Protein AF-A0A9P3GSR8-F1 (afdb_monomer)

Radius of gyration: 29.1 Å; Cα contacts (8 Å, |Δi|>4): 1037; chains: 1; bounding box: 71×60×79 Å

Sequence (579 aa):
MQWIHVGPGAITDDLADIPCSDMQAIDLLDQLNSVHDTGYSLDVPGLQKCLEYTLRQSRDFGVAYGTLRPWWSSDFTEVVDHLEQQRIRLEYTRSNAIRGQCIIDSDIPARRIWDLYSNRVLPFHVLPRVPDSWAEAMPPIIWCVSHSWVDERDRHDVWTRINSEEWPVPLPRTTSLSHIRVELLNMGAQYVWLDVLCLRQRGGRLAEADAERAAEWRLDVPTIGKIYQRWQATCIIYFNGLGLPLDTTPAVLSSPQHWCNRAWTLQEGCRGWLPAGIDPSRPIGHDFFRGLDERRGQLTGFLCNLESAVFMRDRFCSTELDKIAGLAYIFQTRTLPVYSERTPVEHAWLLLLKNLQEDLRTQIFFQYAPATPFEIWVPWERFIEGRPELPFWDSIWILDDRPKDDREPLQLLNTDDLYTNNPQPRYCHEGWAIGHCRVATTIRQTTGDAKKNIRLNVRRRSESSSLVFAGMTGLLLPEVEYFLIAFELGHRKGYPPWLIAIEVVAEEEASTSEAGTQGLKTVEGVRWAVLYMDKDQKVALDSGSPDTRVVYLPGEEALARTQYRKQYLSALAETSLIR

Organism: NCBI:txid48140

Secondary structure (DSSP, 8-state):
--S----TT---HHHHT-BSTT--HHHHHHHHHHHHT----TTSTTHHHHHHHHHHH-SBHHHHHHHHGGGTTS-HHHHHHHHHHHHHHHHHHHHHSEETTEES-S-PPPSEEEETTTTEEEEGGGSPPPTTS-TT---TTEEEEEEPPPPGGGEEEE--GGGTTSS-EEEETT--HHHHHHHHHHTT-SEEE-HHHHS--S--SSHHHHHHHHHHHHHHHHHTHHHHS-TT-EEEEETTSTT------HHHHT-TTSGGGBTGGGGG--SEEEESS--TTSPPPHHHHHHHHHHHHHHHHSTTSTHHHHHHHTSB-SSHHHHHHHHHHHTT-SSEEPP-TTS-HHHHHHHHHHHS-HHHHHHHHHHS--SSTT-SS--HHHHHHPPPSSPPP----TT----TT---S-EESSGGGGGSS-SS--EEEEEEEEEEEEEEEE----SSS----EEEEEE-SS-EEEEEESEEEE---TT--EEEEEE--SSSTT---EEEEEEEEEEEPPPBPTTSPBPPEEEEEEEEEEEE--TT--------S--EEEEEPPHHHHHHH-S-HHHHHHHHHHHHTT-

Mean predicted aligned error: 9.23 Å

Nearest PDB structures (foldseek):
  6v8s-assembly10_J  TM=2.319E-01  e=6.463E-02  Arachis hypogaea
  1txc-assembly1_B  TM=2.253E-01  e=4.858E-02  Pachyrhizus erosus
  6v8h-assembly1_A  TM=2.348E-01  e=9.640E-02  Arachis hypogaea
  1ifv-assembly1_B  TM=2.254E-01  e=1.358E-01  Lupinus luteus
  4c9i-assembly6_F  TM=2.125E-01  e=3.387E-01  Fragaria x ananassa

Solvent-accessible surface area (backbone atoms only — not comparable to full-atom values): 32170 Å² total; per-residue (Å²): 96,42,86,71,68,90,64,89,64,53,56,53,68,74,60,21,63,38,64,32,88,84,55,49,57,66,58,52,47,53,52,51,22,65,56,70,76,52,86,82,58,73,83,44,68,35,40,52,63,39,41,52,54,38,52,77,76,19,67,23,39,11,49,36,47,53,47,42,60,79,47,71,89,54,70,36,68,52,48,56,61,49,40,52,52,41,41,53,49,53,52,51,50,61,74,64,30,58,45,78,53,20,25,72,53,38,90,48,76,69,69,30,30,34,31,57,29,30,54,24,48,40,61,46,44,51,57,75,76,63,82,97,50,64,97,78,62,74,57,67,72,43,29,35,51,46,59,19,57,62,58,75,87,50,38,45,73,42,76,39,74,39,50,70,54,60,34,30,31,75,37,42,71,90,47,50,72,66,35,40,46,22,30,43,47,67,73,67,49,49,32,32,37,38,63,62,63,42,41,76,40,78,78,30,92,46,84,62,43,58,54,51,31,48,59,46,37,26,56,49,60,56,22,51,43,59,68,30,72,33,81,72,24,45,29,38,35,14,47,60,11,57,68,32,58,63,72,82,49,70,71,52,68,68,31,62,45,17,30,95,30,26,22,63,51,64,42,54,67,36,87,32,64,46,79,37,39,68,49,87,92,60,78,76,61,69,64,58,58,50,54,49,49,51,58,45,47,54,54,68,74,34,59,64,46,74,68,48,48,59,66,45,50,80,26,41,59,97,43,74,56,42,45,53,50,29,45,46,54,42,50,64,28,58,31,36,45,50,44,56,96,84,57,52,60,59,57,52,44,36,39,39,56,64,33,42,51,39,62,62,39,32,50,49,56,53,28,38,47,39,80,52,88,34,45,74,56,47,49,53,71,56,58,52,73,48,73,66,79,45,83,78,76,84,79,78,65,96,80,63,90,65,72,90,77,79,69,54,51,45,36,60,69,51,72,69,47,59,37,42,88,58,66,75,64,48,34,26,35,40,21,36,76,65,34,43,28,31,52,71,51,82,70,82,79,83,80,84,92,74,77,57,54,42,35,35,40,35,43,43,102,87,49,77,48,75,47,68,21,50,34,71,32,62,65,88,54,66,90,45,68,23,42,32,34,38,42,79,80,87,65,78,94,75,73,53,48,41,33,38,40,24,34,65,74,47,76,44,80,48,57,71,45,99,83,73,52,74,46,58,26,36,34,36,24,38,47,50,25,36,35,30,44,48,94,84,64,89,64,91,66,89,86,75,76,67,50,30,33,39,34,47,39,48,41,69,63,15,56,72,62,47,92,53,50,69,59,56,53,50,56,51,52,57,54,62,74,74,110

Structure (mmCIF, N/CA/C/O backbone):
data_AF-A0A9P3GSR8-F1
#
_entry.id   AF-A0A9P3GSR8-F1
#
loop_
_atom_site.group_PDB
_atom_site.id
_atom_site.type_symbol
_atom_site.label_atom_id
_atom_site.label_alt_id
_atom_site.label_comp_id
_atom_site.label_asym_id
_atom_site.label_entity_id
_atom_site.label_seq_id
_atom_site.pdbx_PDB_ins_code
_atom_site.Cartn_x
_atom_site.Cartn_y
_atom_site.Cartn_z
_atom_site.occupancy
_atom_site.B_iso_or_equiv
_atom_site.auth_seq_id
_atom_site.auth_comp_id
_atom_site.auth_asym_id
_atom_site.auth_atom_id
_atom_site.pdbx_PDB_model_num
ATOM 1 N N . MET A 1 1 ? -2.048 -11.370 -28.270 1.00 63.31 1 MET A N 1
ATOM 2 C CA . MET A 1 1 ? -1.209 -10.155 -28.150 1.00 63.31 1 MET A CA 1
ATOM 3 C C . MET A 1 1 ? 0.176 -10.417 -27.539 1.00 63.31 1 MET A C 1
ATOM 5 O O . MET A 1 1 ? 0.923 -9.467 -27.395 1.00 63.31 1 MET A O 1
ATOM 9 N N . GLN A 1 2 ? 0.565 -11.665 -27.234 1.00 76.62 2 GLN A N 1
ATOM 10 C CA . GLN A 1 2 ? 1.797 -11.991 -26.483 1.00 76.62 2 GLN A CA 1
ATOM 11 C C . GLN A 1 2 ? 3.007 -12.418 -27.341 1.00 76.62 2 GLN A C 1
ATOM 13 O O . GLN A 1 2 ? 4.073 -12.685 -26.801 1.00 76.62 2 GLN A O 1
ATOM 18 N N . TRP A 1 3 ? 2.852 -12.534 -28.664 1.00 74.06 3 TRP A N 1
ATOM 19 C CA . TRP A 1 3 ? 3.826 -13.253 -29.501 1.00 74.06 3 TRP A CA 1
ATOM 20 C C . TRP A 1 3 ? 4.810 -12.355 -30.246 1.00 74.06 3 TRP A C 1
ATOM 22 O O . TRP A 1 3 ? 5.974 -12.710 -30.384 1.00 74.06 3 TRP A O 1
ATOM 32 N N . ILE A 1 4 ? 4.349 -11.209 -30.753 1.00 80.44 4 ILE A N 1
ATOM 33 C CA . ILE A 1 4 ? 5.173 -10.274 -31.525 1.00 80.44 4 ILE A CA 1
ATOM 34 C C . ILE A 1 4 ? 4.757 -8.849 -31.162 1.00 80.44 4 ILE A C 1
ATOM 36 O O . ILE A 1 4 ? 3.562 -8.556 -31.093 1.00 80.44 4 ILE A O 1
ATOM 40 N N . HIS A 1 5 ? 5.741 -7.978 -30.954 1.00 84.44 5 HIS A N 1
ATOM 41 C CA . HIS A 1 5 ? 5.567 -6.531 -30.909 1.00 84.44 5 HIS A CA 1
ATOM 42 C C . HIS A 1 5 ? 6.416 -5.907 -32.018 1.00 84.44 5 HIS A C 1
ATOM 44 O O . HIS A 1 5 ? 7.579 -6.272 -32.183 1.00 84.44 5 HIS A O 1
ATOM 50 N N . VAL A 1 6 ? 5.832 -4.980 -32.775 1.00 76.81 6 VAL A N 1
ATOM 51 C CA . VAL A 1 6 ? 6.543 -4.178 -33.776 1.00 76.81 6 VAL A CA 1
ATOM 52 C C . VAL A 1 6 ? 6.230 -2.720 -33.472 1.00 76.81 6 VAL A C 1
ATOM 54 O O . VAL A 1 6 ? 5.155 -2.229 -33.808 1.00 76.81 6 VAL A O 1
ATOM 57 N N . GLY A 1 7 ? 7.149 -2.050 -32.786 1.00 74.88 7 GLY A N 1
ATOM 58 C CA . GLY A 1 7 ? 7.012 -0.653 -32.394 1.00 74.88 7 GLY A CA 1
ATOM 59 C C . GLY A 1 7 ? 8.381 0.018 -32.279 1.00 74.88 7 GLY A C 1
ATOM 60 O O . GLY A 1 7 ? 9.364 -0.658 -31.966 1.00 74.88 7 GLY A O 1
ATOM 61 N N . PRO A 1 8 ? 8.479 1.327 -32.567 1.00 78.06 8 PRO A N 1
ATOM 62 C CA . PRO A 1 8 ? 9.741 2.050 -32.480 1.00 78.06 8 PRO A CA 1
ATOM 63 C C . PRO A 1 8 ? 10.205 2.184 -31.021 1.00 78.06 8 PRO A C 1
ATOM 65 O O . PRO A 1 8 ? 9.396 2.387 -30.114 1.00 78.06 8 PRO A O 1
ATOM 68 N N . GLY A 1 9 ? 11.519 2.094 -30.804 1.00 86.12 9 GLY A N 1
ATOM 69 C CA . GLY A 1 9 ? 12.177 2.315 -29.511 1.00 86.12 9 GLY A CA 1
ATOM 70 C C . GLY A 1 9 ? 12.211 1.117 -28.551 1.00 86.12 9 GLY A C 1
ATOM 71 O O . GLY A 1 9 ? 13.043 1.095 -27.652 1.00 86.12 9 GLY A O 1
ATOM 72 N N . ALA A 1 10 ? 11.374 0.091 -28.718 1.00 94.94 10 ALA A N 1
ATOM 73 C CA . ALA A 1 10 ? 11.512 -1.127 -27.919 1.00 94.94 10 ALA A CA 1
ATOM 74 C C . ALA A 1 10 ? 12.690 -1.967 -28.443 1.00 94.94 10 ALA A C 1
ATOM 76 O O . ALA A 1 10 ? 12.615 -2.533 -29.534 1.00 94.94 10 ALA A O 1
ATOM 77 N N . ILE A 1 11 ? 13.781 -2.047 -27.677 1.00 95.81 11 ILE A N 1
ATOM 78 C CA . ILE A 1 11 ? 14.999 -2.754 -28.095 1.00 95.81 11 ILE A CA 1
ATOM 79 C C . ILE A 1 11 ? 14.890 -4.265 -27.859 1.00 95.81 11 ILE A C 1
ATOM 81 O O . ILE A 1 11 ? 14.147 -4.733 -26.991 1.00 95.81 11 ILE A O 1
ATOM 85 N N . THR A 1 12 ? 15.629 -5.050 -28.640 1.00 94.62 12 THR A N 1
ATOM 86 C CA . THR A 1 12 ? 15.706 -6.505 -28.455 1.00 94.62 12 THR A CA 1
ATOM 87 C C . THR A 1 12 ? 16.500 -6.856 -27.199 1.00 94.62 12 THR A C 1
ATOM 89 O O . THR A 1 12 ? 17.303 -6.058 -26.716 1.00 94.62 12 THR A O 1
ATOM 92 N N . ASP A 1 13 ? 16.295 -8.069 -26.683 1.00 93.38 13 ASP A N 1
ATOM 93 C CA . ASP A 1 13 ? 17.041 -8.557 -25.519 1.00 93.38 13 ASP A CA 1
ATOM 94 C C . ASP A 1 13 ? 18.546 -8.649 -25.828 1.00 93.38 13 ASP A C 1
ATOM 96 O O . ASP A 1 13 ? 19.355 -8.215 -25.016 1.00 93.38 13 ASP A O 1
ATOM 100 N N . ASP A 1 14 ? 18.917 -9.084 -27.039 1.00 94.94 14 ASP A N 1
ATOM 101 C CA . ASP A 1 14 ? 20.317 -9.132 -27.488 1.00 94.94 14 ASP A CA 1
ATOM 102 C C . ASP A 1 14 ? 20.992 -7.755 -27.458 1.00 94.94 14 ASP A C 1
ATOM 104 O O . ASP A 1 14 ? 22.144 -7.643 -27.044 1.00 94.94 14 ASP A O 1
ATOM 108 N N . LEU A 1 15 ? 20.276 -6.702 -27.876 1.00 95.75 15 LEU A N 1
ATOM 109 C CA . LEU A 1 15 ? 20.788 -5.333 -27.845 1.00 95.75 15 LEU A CA 1
ATOM 110 C C . LEU A 1 15 ? 20.870 -4.815 -26.404 1.00 95.75 15 LEU A C 1
ATOM 112 O O . LEU A 1 15 ? 21.874 -4.227 -26.018 1.00 95.75 15 LEU A O 1
ATOM 116 N N . ALA A 1 16 ? 19.843 -5.065 -25.587 1.00 97.06 16 ALA A N 1
ATOM 117 C CA . ALA A 1 16 ? 19.835 -4.670 -24.180 1.00 97.06 16 ALA A CA 1
ATOM 118 C C . ALA A 1 16 ? 20.969 -5.334 -23.378 1.00 97.06 16 ALA A C 1
ATOM 120 O O . ALA A 1 16 ? 21.506 -4.739 -22.444 1.00 97.06 16 ALA A O 1
ATOM 121 N N . ASP A 1 17 ? 21.329 -6.569 -23.722 1.00 96.81 17 ASP A N 1
ATOM 122 C CA . ASP A 1 17 ? 22.313 -7.388 -23.014 1.00 96.81 17 ASP A CA 1
ATOM 123 C C . ASP A 1 17 ? 23.776 -7.069 -23.373 1.00 96.81 17 ASP A C 1
ATOM 125 O O . ASP A 1 17 ? 24.680 -7.651 -22.766 1.00 96.81 17 ASP A O 1
ATOM 129 N N . ILE A 1 18 ? 24.036 -6.151 -24.314 1.00 96.50 18 ILE A N 1
ATOM 130 C CA . ILE A 1 18 ? 25.402 -5.735 -24.668 1.00 96.50 18 ILE A CA 1
ATOM 131 C C . ILE A 1 18 ? 26.091 -5.126 -23.433 1.00 96.50 18 ILE A C 1
ATOM 133 O O . ILE A 1 18 ? 25.582 -4.145 -22.886 1.00 96.50 18 ILE A O 1
ATOM 137 N N . PRO A 1 19 ? 27.245 -5.653 -22.981 1.00 96.12 19 PRO A N 1
ATOM 138 C CA . PRO A 1 19 ? 27.962 -5.102 -21.834 1.00 96.12 19 PRO A CA 1
ATOM 139 C C . PRO A 1 19 ? 28.476 -3.681 -22.088 1.00 96.12 19 PRO A C 1
ATOM 141 O O . PRO A 1 19 ? 29.010 -3.386 -23.156 1.00 96.12 19 PRO A O 1
ATOM 144 N N . CYS A 1 20 ? 28.396 -2.818 -21.073 1.00 95.38 20 CYS A N 1
ATOM 145 C CA . CYS A 1 20 ? 28.962 -1.465 -21.135 1.00 95.38 20 CYS A CA 1
ATOM 146 C C . CYS A 1 20 ? 30.447 -1.400 -20.746 1.00 95.38 20 CYS A C 1
ATOM 148 O O . CYS A 1 20 ? 31.049 -0.339 -20.875 1.00 95.38 20 CYS A O 1
ATOM 150 N N . SER A 1 21 ? 31.046 -2.498 -20.264 1.00 91.25 21 SER A N 1
ATOM 151 C CA . SER A 1 21 ? 32.421 -2.530 -19.731 1.00 91.25 21 SER A CA 1
ATOM 152 C C . SER A 1 21 ? 33.470 -1.967 -20.686 1.00 91.25 21 SER A C 1
ATOM 154 O O . SER A 1 21 ? 34.413 -1.317 -20.243 1.00 91.25 21 SER A O 1
ATOM 156 N N . ASP A 1 22 ? 33.282 -2.205 -21.982 1.00 87.75 22 ASP A N 1
ATOM 157 C CA . ASP A 1 22 ? 34.232 -1.847 -23.036 1.00 87.75 22 ASP A CA 1
ATOM 158 C C . ASP A 1 22 ? 33.690 -0.743 -23.959 1.00 87.75 22 ASP A C 1
ATOM 160 O O . ASP A 1 22 ? 34.305 -0.420 -24.973 1.00 87.75 22 ASP A O 1
ATOM 164 N N . MET A 1 23 ? 32.534 -0.166 -23.616 1.00 94.31 23 MET A N 1
ATOM 165 C CA . MET A 1 23 ? 31.849 0.841 -24.421 1.00 94.31 23 MET A CA 1
ATOM 166 C C . MET A 1 23 ? 32.384 2.239 -24.095 1.00 94.31 23 MET A C 1
ATOM 168 O O . MET A 1 23 ? 32.388 2.662 -22.937 1.00 94.31 23 MET A O 1
ATOM 172 N N . GLN A 1 24 ? 32.810 2.988 -25.111 1.00 95.75 24 GLN A N 1
ATOM 173 C CA . GLN A 1 24 ? 33.128 4.407 -24.970 1.00 95.75 24 GLN A CA 1
ATOM 174 C C . GLN A 1 24 ? 31.876 5.266 -25.172 1.00 95.75 24 GLN A C 1
ATOM 176 O O . GLN A 1 24 ? 30.857 4.816 -25.695 1.00 95.75 24 GLN A O 1
ATOM 181 N N . ALA A 1 25 ? 31.950 6.546 -24.792 1.00 96.25 25 ALA A N 1
ATOM 182 C CA . ALA A 1 25 ? 30.831 7.474 -24.959 1.00 96.25 25 ALA A CA 1
ATOM 183 C C . ALA A 1 25 ? 30.362 7.576 -26.423 1.00 96.25 25 ALA A C 1
ATOM 185 O O . ALA A 1 25 ? 29.163 7.683 -26.665 1.00 96.25 25 ALA A O 1
ATOM 186 N N . ILE A 1 26 ? 31.288 7.500 -27.388 1.00 96.94 26 ILE A N 1
ATOM 187 C CA . ILE A 1 26 ? 30.947 7.516 -28.816 1.00 96.94 26 ILE A CA 1
ATOM 188 C C . ILE A 1 26 ? 30.188 6.253 -29.241 1.00 96.94 26 ILE A C 1
ATOM 190 O O . ILE A 1 26 ? 29.179 6.364 -29.926 1.00 96.94 26 ILE A O 1
ATOM 194 N N . ASP A 1 27 ? 30.588 5.077 -28.750 1.00 96.56 27 ASP A N 1
ATOM 195 C CA . ASP A 1 27 ? 29.913 3.812 -29.060 1.00 96.56 27 ASP A CA 1
ATOM 196 C C . ASP A 1 27 ? 28.479 3.801 -28.504 1.00 96.56 27 ASP A C 1
ATOM 198 O O . ASP A 1 27 ? 27.544 3.344 -29.165 1.00 96.56 27 ASP A O 1
ATOM 202 N N . LEU A 1 28 ? 28.295 4.339 -27.290 1.00 97.31 28 LEU A N 1
ATOM 203 C CA . LEU A 1 28 ? 26.974 4.504 -26.687 1.00 97.31 28 LEU A CA 1
ATOM 204 C C . LEU A 1 28 ? 26.117 5.485 -27.497 1.00 97.31 28 LEU A C 1
ATOM 206 O O . LEU A 1 28 ? 24.946 5.208 -27.753 1.00 97.31 28 LEU A O 1
ATOM 210 N N . LEU A 1 29 ? 26.692 6.619 -27.908 1.00 98.00 29 LEU A N 1
ATOM 211 C CA . LEU A 1 29 ? 26.003 7.619 -28.721 1.00 98.00 29 LEU A CA 1
ATOM 212 C C . LEU A 1 29 ? 25.536 7.038 -30.057 1.00 98.00 29 LEU A C 1
ATOM 214 O O . LEU A 1 29 ? 24.386 7.251 -30.431 1.00 98.00 29 LEU A O 1
ATOM 218 N N . ASP A 1 30 ? 26.390 6.283 -30.745 1.00 97.12 30 ASP A N 1
ATOM 219 C CA . ASP A 1 30 ? 26.062 5.668 -32.032 1.00 97.12 30 ASP A CA 1
ATOM 220 C C . ASP A 1 30 ? 24.884 4.694 -31.902 1.00 97.12 30 ASP A C 1
ATOM 222 O O . ASP A 1 30 ? 23.946 4.731 -32.704 1.00 97.12 30 ASP A O 1
ATOM 226 N N . GLN A 1 31 ? 24.870 3.875 -30.846 1.00 96.38 31 GLN A N 1
ATOM 227 C CA . GLN A 1 31 ? 23.746 2.978 -30.575 1.00 96.38 31 GLN A CA 1
ATOM 228 C C . GLN A 1 31 ? 22.465 3.740 -30.219 1.00 96.38 31 GLN A C 1
ATOM 230 O O . GLN A 1 31 ? 21.397 3.415 -30.738 1.00 96.38 31 GLN A O 1
ATOM 235 N N . LEU A 1 32 ? 22.548 4.775 -29.377 1.00 96.62 32 LEU A N 1
ATOM 236 C CA . LEU A 1 32 ? 21.392 5.599 -29.016 1.00 96.62 32 LEU A CA 1
ATOM 237 C C . LEU A 1 32 ? 20.810 6.323 -30.235 1.00 96.62 32 LEU A C 1
ATOM 239 O O . LEU A 1 32 ? 19.599 6.275 -30.444 1.00 96.62 32 LEU A O 1
ATOM 243 N N . ASN A 1 33 ? 21.664 6.919 -31.070 1.00 96.50 33 ASN A N 1
ATOM 244 C CA . ASN A 1 33 ? 21.276 7.536 -32.336 1.00 96.50 33 ASN A CA 1
ATOM 245 C C . ASN A 1 33 ? 20.593 6.531 -33.265 1.00 96.50 33 ASN A C 1
ATOM 247 O O . ASN A 1 33 ? 19.546 6.841 -33.828 1.00 96.50 33 ASN A O 1
ATOM 251 N N . SER A 1 34 ? 21.129 5.312 -33.375 1.00 94.94 34 SER A N 1
ATOM 252 C CA . SER A 1 34 ? 20.519 4.257 -34.185 1.00 94.94 34 SER A CA 1
ATOM 253 C C . SER A 1 34 ? 19.145 3.825 -33.667 1.00 94.94 34 SER A C 1
ATOM 255 O O . SER A 1 34 ? 18.268 3.536 -34.475 1.00 94.94 34 SER A O 1
ATOM 257 N N . VAL A 1 35 ? 18.948 3.737 -32.347 1.00 94.88 35 VAL A N 1
ATOM 258 C CA . VAL A 1 35 ? 17.663 3.322 -31.753 1.00 94.88 35 VAL A CA 1
ATOM 259 C C . VAL A 1 35 ? 16.616 4.433 -31.847 1.00 94.88 35 VAL A C 1
ATOM 261 O O . VAL A 1 35 ? 15.438 4.153 -32.071 1.00 94.88 35 VAL A O 1
ATOM 264 N N . HIS A 1 36 ? 17.031 5.685 -31.660 1.00 93.25 36 HIS A N 1
ATOM 265 C CA . HIS A 1 36 ? 16.147 6.850 -31.664 1.00 93.25 36 HIS A CA 1
ATOM 266 C C . HIS A 1 36 ? 15.953 7.495 -33.040 1.00 93.25 36 HIS A C 1
ATOM 268 O O . HIS A 1 36 ? 15.124 8.396 -33.149 1.00 93.25 36 HIS A O 1
ATOM 274 N N . ASP A 1 37 ? 16.687 7.042 -34.058 1.00 94.00 37 ASP A N 1
ATOM 275 C CA . ASP A 1 37 ? 16.751 7.663 -35.387 1.00 94.00 37 ASP A CA 1
ATOM 276 C C . ASP A 1 37 ? 17.153 9.151 -35.306 1.00 94.00 37 ASP A C 1
ATOM 278 O O . ASP A 1 37 ? 16.507 10.045 -35.854 1.00 94.00 37 ASP A O 1
ATOM 282 N N . THR A 1 38 ? 18.220 9.431 -34.546 1.00 95.31 38 THR A N 1
ATOM 283 C CA . THR A 1 38 ? 18.780 10.780 -34.349 1.00 95.31 38 THR A CA 1
ATOM 284 C C . THR A 1 38 ? 20.206 10.893 -34.886 1.00 95.31 38 THR A C 1
ATOM 286 O O . THR A 1 38 ? 20.872 9.899 -35.152 1.00 95.31 38 THR A O 1
ATOM 289 N N . GLY A 1 39 ? 20.690 12.128 -35.049 1.00 95.38 39 GLY A N 1
ATOM 290 C CA . GLY A 1 39 ? 22.041 12.432 -35.538 1.00 95.38 39 GLY A CA 1
ATOM 291 C C . GLY A 1 39 ? 22.841 13.319 -34.587 1.00 95.38 39 GLY A C 1
ATOM 292 O O . GLY A 1 39 ? 23.521 14.235 -35.046 1.00 95.38 39 GLY A O 1
ATOM 293 N N . TYR A 1 40 ? 22.707 13.124 -33.271 1.00 96.81 40 TYR A N 1
ATOM 294 C CA . TYR A 1 40 ? 23.461 13.915 -32.297 1.00 96.81 40 TYR A CA 1
ATOM 295 C C . TYR A 1 40 ? 24.964 13.624 -32.394 1.00 96.81 40 TYR A C 1
ATOM 297 O O . TYR A 1 40 ? 25.360 12.476 -32.584 1.00 96.81 40 TYR A O 1
ATOM 305 N N . SER A 1 41 ? 25.797 14.654 -32.224 1.00 96.69 41 SER A N 1
ATOM 306 C CA . SER A 1 41 ? 27.250 14.523 -32.056 1.00 96.69 41 SER A CA 1
ATOM 307 C C . SER A 1 41 ? 27.651 14.834 -30.613 1.00 96.69 41 SER A C 1
ATOM 309 O O . SER A 1 41 ? 26.890 15.447 -29.864 1.00 96.69 41 SER A O 1
ATOM 311 N N . LEU A 1 42 ? 28.873 14.465 -30.219 1.00 96.12 42 LEU A N 1
ATOM 312 C CA . LEU A 1 42 ? 29.415 14.805 -28.895 1.00 96.12 42 LEU A CA 1
ATOM 313 C C . LEU A 1 42 ? 29.563 16.322 -28.662 1.00 96.12 42 LEU A C 1
ATOM 315 O O . LEU A 1 42 ? 29.728 16.739 -27.519 1.00 96.12 42 LEU A O 1
ATOM 319 N N . ASP A 1 43 ? 29.454 17.142 -29.713 1.00 95.44 43 ASP A N 1
ATOM 320 C CA . ASP A 1 43 ? 29.474 18.607 -29.615 1.00 95.44 43 ASP A CA 1
ATOM 321 C C . ASP A 1 43 ? 28.172 19.182 -29.036 1.00 95.44 43 ASP A C 1
ATOM 323 O O . ASP A 1 43 ? 28.121 20.361 -28.681 1.00 95.44 43 ASP A O 1
ATOM 327 N N . VAL A 1 44 ? 27.108 18.371 -28.943 1.00 96.81 44 VAL A N 1
ATOM 328 C CA . VAL A 1 44 ? 25.857 18.776 -28.298 1.00 96.81 44 VAL A CA 1
ATOM 329 C C . VAL A 1 44 ? 26.141 19.092 -26.821 1.00 96.81 44 VAL A C 1
ATOM 331 O O . VAL A 1 44 ? 26.617 18.216 -26.088 1.00 96.81 44 VAL A O 1
ATOM 334 N N . PRO A 1 45 ? 25.842 20.318 -26.348 1.00 97.62 45 PRO A N 1
ATOM 335 C CA . PRO A 1 45 ? 26.143 20.724 -24.980 1.00 97.62 45 PRO A CA 1
ATOM 336 C C . PRO A 1 45 ? 25.580 19.747 -23.943 1.00 97.62 45 PRO A C 1
ATOM 338 O O . PRO A 1 45 ? 24.405 19.407 -23.974 1.00 97.62 45 PRO A O 1
ATOM 341 N N . GLY A 1 46 ? 26.427 19.287 -23.018 1.00 96.56 46 GLY A N 1
ATOM 342 C CA . GLY A 1 46 ? 26.036 18.384 -21.927 1.00 96.56 46 GLY A CA 1
ATOM 343 C C . GLY A 1 46 ? 25.906 16.901 -22.300 1.00 96.56 46 GLY A C 1
ATOM 344 O O . GLY A 1 46 ? 25.959 16.058 -21.402 1.00 96.56 46 GLY A O 1
ATOM 345 N N . LEU A 1 47 ? 25.822 16.546 -23.588 1.00 97.38 47 LEU A N 1
ATOM 346 C CA . LEU A 1 47 ? 25.594 15.161 -24.017 1.00 97.38 47 LEU A CA 1
ATOM 347 C C . LEU A 1 47 ? 26.746 14.231 -23.622 1.00 97.38 47 LEU A C 1
ATOM 349 O O . LEU A 1 47 ? 26.504 13.177 -23.040 1.00 97.38 47 LEU A O 1
ATOM 353 N N . GLN A 1 48 ? 28.002 14.639 -23.838 1.00 97.31 48 GLN A N 1
ATOM 354 C CA . GLN A 1 48 ? 29.158 13.842 -23.411 1.00 97.31 48 GLN A CA 1
ATOM 355 C C . GLN A 1 48 ? 29.138 13.564 -21.896 1.00 97.31 48 GLN A C 1
ATOM 357 O O . GLN A 1 48 ? 29.338 12.423 -21.478 1.00 97.31 48 GLN A O 1
ATOM 362 N N . LYS A 1 49 ? 28.823 14.578 -21.074 1.00 96.69 49 LYS A N 1
ATOM 363 C CA . LYS A 1 49 ? 28.695 14.432 -19.611 1.00 96.69 49 LYS A CA 1
ATOM 364 C C . LYS A 1 49 ? 27.608 13.406 -19.259 1.00 96.69 49 LYS A C 1
ATOM 366 O O . LYS A 1 49 ? 27.828 12.587 -18.370 1.00 96.69 49 LYS A O 1
ATOM 371 N N . CYS A 1 50 ? 26.472 13.423 -19.962 1.00 97.12 50 CYS A N 1
ATOM 372 C CA . CYS A 1 50 ? 25.387 12.453 -19.772 1.00 97.12 50 CYS A CA 1
ATOM 373 C C . CYS A 1 50 ? 25.823 11.025 -20.106 1.00 97.12 50 CYS A C 1
ATOM 375 O O . CYS A 1 50 ? 25.627 10.124 -19.297 1.00 97.12 50 CYS A O 1
ATOM 377 N N . LEU A 1 51 ? 26.449 10.824 -21.268 1.00 97.88 51 LEU A N 1
ATOM 378 C CA . LEU A 1 51 ? 26.905 9.507 -21.721 1.00 97.88 51 LEU A CA 1
ATOM 379 C C . LEU A 1 51 ? 27.924 8.908 -20.745 1.00 97.88 51 LEU A C 1
ATOM 381 O O . LEU A 1 51 ? 27.780 7.763 -20.321 1.00 97.88 51 LEU A O 1
ATOM 385 N N . GLU A 1 52 ? 28.916 9.696 -20.327 1.00 97.12 52 GLU A N 1
ATOM 386 C CA . GLU A 1 52 ? 29.920 9.262 -19.353 1.00 97.12 52 GLU A CA 1
ATOM 387 C C . GLU A 1 52 ? 29.316 8.966 -17.977 1.00 97.12 52 GLU A C 1
ATOM 389 O O . GLU A 1 52 ? 29.693 7.984 -17.335 1.00 97.12 52 GLU A O 1
ATOM 394 N N . TYR A 1 53 ? 28.385 9.803 -17.507 1.00 96.31 53 TYR A N 1
ATOM 395 C CA . TYR A 1 53 ? 27.668 9.564 -16.256 1.00 96.31 53 TYR A CA 1
ATOM 396 C C . TYR A 1 53 ? 26.904 8.237 -16.308 1.00 96.31 53 TYR A C 1
ATOM 398 O O . TYR A 1 53 ? 27.061 7.398 -15.419 1.00 96.31 53 TYR A O 1
ATOM 406 N N . THR A 1 54 ? 26.136 8.016 -17.375 1.00 96.50 54 THR A N 1
ATOM 407 C CA . THR A 1 54 ? 25.326 6.811 -17.558 1.00 96.50 54 THR A CA 1
ATOM 408 C C . THR A 1 54 ? 26.184 5.557 -17.683 1.00 96.50 54 THR A C 1
ATOM 410 O O . THR A 1 54 ? 25.868 4.561 -17.034 1.00 96.50 54 THR A O 1
ATOM 413 N N . LEU A 1 55 ? 27.294 5.589 -18.430 1.00 96.69 55 LEU A N 1
ATOM 414 C CA . LEU A 1 55 ? 28.213 4.448 -18.551 1.00 96.69 55 LEU A CA 1
ATOM 415 C C . LEU A 1 55 ? 28.794 4.017 -17.199 1.00 96.69 55 LEU A C 1
ATOM 417 O O . LEU A 1 55 ? 28.898 2.825 -16.935 1.00 96.69 55 LEU A O 1
ATOM 421 N N . ARG A 1 56 ? 29.108 4.962 -16.300 1.00 95.25 56 ARG A N 1
ATOM 422 C CA . ARG A 1 56 ? 29.620 4.631 -14.953 1.00 95.25 56 ARG A CA 1
ATOM 423 C C . ARG A 1 56 ? 28.607 3.882 -14.085 1.00 95.25 56 ARG A C 1
ATOM 425 O O . ARG A 1 56 ? 29.013 3.200 -13.150 1.00 95.25 56 ARG A O 1
ATOM 432 N N . GLN A 1 57 ? 27.313 4.058 -14.345 1.00 91.94 57 GLN A N 1
ATOM 433 C CA . GLN A 1 57 ? 26.225 3.463 -13.560 1.00 91.94 57 GLN A CA 1
ATOM 434 C C . GLN A 1 57 ? 25.593 2.245 -14.250 1.00 91.94 57 GLN A C 1
ATOM 436 O O . GLN A 1 57 ? 24.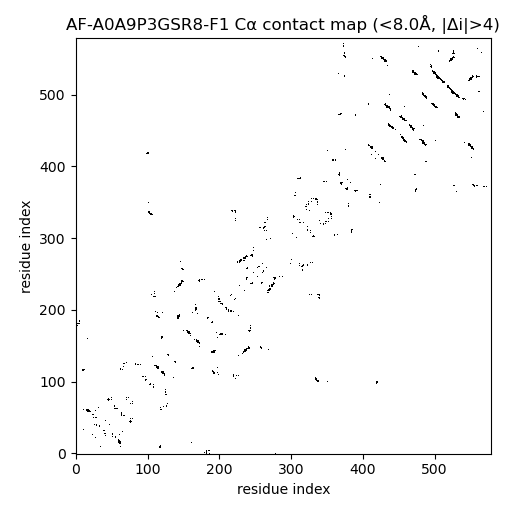872 1.477 -13.615 1.00 91.94 57 GLN A O 1
ATOM 441 N N . SER A 1 58 ? 25.844 2.065 -15.547 1.00 96.06 58 SER A N 1
ATOM 442 C CA . SER A 1 58 ? 25.182 1.058 -16.372 1.00 96.06 58 SER A CA 1
ATOM 443 C C . SER A 1 58 ? 26.116 -0.105 -16.642 1.00 96.06 58 SER A C 1
ATOM 445 O O . SER A 1 58 ? 27.201 0.060 -17.187 1.00 96.06 58 SER A O 1
ATOM 447 N N . ARG A 1 59 ? 25.669 -1.310 -16.310 1.00 95.25 59 ARG A N 1
ATOM 448 C CA . ARG A 1 59 ? 26.406 -2.547 -16.601 1.00 95.25 59 ARG A CA 1
ATOM 449 C C . ARG A 1 59 ? 26.196 -3.058 -18.033 1.00 95.25 59 ARG A C 1
ATOM 451 O O . ARG A 1 59 ? 27.049 -3.759 -18.565 1.00 95.25 59 ARG A O 1
ATOM 458 N N . ASP A 1 60 ? 25.047 -2.737 -18.622 1.00 97.50 60 ASP A N 1
ATOM 459 C CA . ASP A 1 60 ? 24.608 -3.190 -19.938 1.00 97.50 60 ASP A CA 1
ATOM 460 C C . ASP A 1 60 ? 23.874 -2.061 -20.674 1.00 97.50 60 ASP A C 1
ATOM 462 O O . ASP A 1 60 ? 23.425 -1.085 -20.053 1.00 97.50 60 ASP A O 1
ATOM 466 N N . PHE A 1 61 ? 23.791 -2.177 -22.000 1.00 97.94 61 PHE A N 1
ATOM 467 C CA . PHE A 1 61 ? 23.200 -1.160 -22.863 1.00 97.94 61 PHE A CA 1
ATOM 468 C C . PHE A 1 61 ? 21.725 -0.931 -22.539 1.00 97.94 61 PHE A C 1
ATOM 470 O O . PHE A 1 61 ? 21.264 0.201 -22.609 1.00 97.94 61 PHE A O 1
ATOM 477 N N . GLY A 1 62 ? 20.987 -1.957 -22.108 1.00 97.88 62 GLY A N 1
ATOM 478 C CA . GLY A 1 62 ? 19.600 -1.818 -21.673 1.00 97.88 62 GLY A CA 1
ATOM 479 C C . GLY A 1 62 ? 19.455 -0.815 -20.529 1.00 97.88 62 GLY A C 1
ATOM 480 O O . GLY A 1 62 ? 18.604 0.072 -20.591 1.00 97.88 62 GLY A O 1
ATOM 481 N N . VAL A 1 63 ? 20.313 -0.892 -19.506 1.00 97.94 63 VAL A N 1
ATOM 482 C CA . VAL A 1 63 ? 20.294 0.075 -18.393 1.00 97.94 63 VAL A CA 1
ATOM 483 C C . VAL A 1 63 ? 20.666 1.475 -18.886 1.00 97.94 63 VAL A C 1
ATOM 485 O O . VAL A 1 63 ? 20.003 2.447 -18.513 1.00 97.94 63 VAL A O 1
ATOM 488 N N . ALA A 1 64 ? 21.670 1.584 -19.761 1.00 97.94 64 ALA A N 1
ATOM 489 C CA . ALA A 1 64 ? 22.098 2.871 -20.306 1.00 97.94 64 ALA A CA 1
ATOM 490 C C . ALA A 1 64 ? 20.997 3.535 -21.149 1.00 97.94 64 ALA A C 1
ATOM 492 O O . ALA A 1 64 ? 20.635 4.692 -20.917 1.00 97.94 64 ALA A O 1
ATOM 493 N N . TYR A 1 65 ? 20.416 2.766 -22.071 1.00 98.12 65 TYR A N 1
ATOM 494 C CA . TYR A 1 65 ? 19.290 3.151 -22.908 1.00 98.12 65 TYR A CA 1
ATOM 495 C C . TYR A 1 65 ? 18.096 3.577 -22.060 1.00 98.12 65 TYR A C 1
ATOM 497 O O . TYR A 1 65 ? 17.622 4.700 -22.191 1.00 98.12 65 TYR A O 1
ATOM 505 N N . GLY A 1 66 ? 17.650 2.729 -21.133 1.00 97.00 66 GLY A N 1
ATOM 506 C CA . GLY A 1 66 ? 16.499 3.017 -20.280 1.00 97.00 66 GLY A CA 1
ATOM 507 C C . GLY A 1 66 ? 16.689 4.246 -19.384 1.00 97.00 66 GLY A C 1
ATOM 508 O O . GLY A 1 66 ? 15.729 4.967 -19.123 1.00 97.00 66 GLY A O 1
ATOM 509 N N . THR A 1 67 ? 17.924 4.528 -18.956 1.00 96.75 67 THR A N 1
ATOM 510 C CA . THR A 1 67 ? 18.253 5.718 -18.154 1.00 96.75 67 THR A CA 1
ATOM 511 C C . THR A 1 67 ? 18.156 7.008 -18.969 1.00 96.75 67 THR A C 1
ATOM 513 O O . THR A 1 67 ? 17.656 8.008 -18.462 1.00 96.75 67 THR A O 1
ATOM 516 N N . LEU A 1 68 ? 18.622 7.005 -20.224 1.00 96.62 68 LEU A N 1
ATOM 517 C CA . LEU A 1 68 ? 18.689 8.210 -21.064 1.00 96.62 68 LEU A CA 1
ATOM 518 C C . LEU A 1 68 ? 17.462 8.416 -21.957 1.00 96.62 68 LEU A C 1
ATOM 520 O O . LEU A 1 68 ? 17.145 9.555 -22.294 1.00 96.62 68 LEU A O 1
ATOM 524 N N . ARG A 1 69 ? 16.727 7.352 -22.293 1.00 94.94 69 ARG A N 1
ATOM 525 C CA . ARG A 1 69 ? 15.531 7.392 -23.148 1.00 94.94 69 ARG A CA 1
ATOM 526 C C . ARG A 1 69 ? 14.501 8.454 -22.736 1.00 94.94 69 ARG A C 1
ATOM 528 O O . ARG A 1 69 ? 14.010 9.143 -23.630 1.00 94.94 69 ARG A O 1
ATOM 535 N N . PRO A 1 70 ? 14.155 8.640 -21.444 1.00 93.06 70 PRO A N 1
ATOM 536 C CA . PRO A 1 70 ? 13.208 9.681 -21.045 1.00 93.06 70 PRO A CA 1
ATOM 537 C C . PRO A 1 70 ? 13.699 11.115 -21.304 1.00 93.06 70 PRO A C 1
ATOM 539 O O . PRO A 1 70 ? 12.893 12.041 -21.306 1.00 93.06 70 PRO A O 1
ATOM 542 N N . TRP A 1 71 ? 15.009 11.294 -21.483 1.00 93.50 71 TRP A N 1
ATOM 543 C CA . TRP A 1 71 ? 15.697 12.583 -21.563 1.00 93.50 71 TRP A CA 1
ATOM 544 C C . TRP A 1 71 ? 16.256 12.869 -22.956 1.00 93.50 71 TRP A C 1
ATOM 546 O O . TRP A 1 71 ? 16.866 13.913 -23.163 1.00 93.50 71 TRP A O 1
ATOM 556 N N . TRP A 1 72 ? 16.065 11.957 -23.914 1.00 94.25 72 TRP A N 1
ATOM 557 C CA . TRP A 1 72 ? 16.745 12.010 -25.209 1.00 94.25 72 TRP A CA 1
ATOM 558 C C . TRP A 1 72 ? 16.378 13.235 -26.057 1.00 94.25 72 TRP A C 1
ATOM 560 O O . TRP A 1 72 ? 17.136 13.629 -26.932 1.00 94.25 72 TRP A O 1
ATOM 570 N N . SER A 1 73 ? 15.231 13.857 -25.783 1.00 90.94 73 SER A N 1
ATOM 571 C CA . SER A 1 73 ? 14.781 15.098 -26.424 1.00 90.94 73 SER A CA 1
ATOM 572 C C . SER A 1 73 ? 14.910 16.340 -25.529 1.00 90.94 73 SER A C 1
ATOM 574 O O . SER A 1 73 ? 14.329 17.376 -25.851 1.00 90.94 73 SER A O 1
ATOM 576 N N . SER A 1 74 ? 15.580 16.230 -24.381 1.00 91.00 74 SER A N 1
ATOM 577 C CA . SER A 1 74 ? 15.708 17.297 -23.380 1.00 91.00 74 SER A CA 1
ATOM 578 C C . SER A 1 74 ? 17.008 18.093 -23.549 1.00 91.00 74 SER A C 1
ATOM 580 O O . SER A 1 74 ? 17.878 17.740 -24.342 1.00 91.00 74 SER A O 1
ATOM 582 N N . ASP A 1 75 ? 17.163 19.169 -22.772 1.00 92.31 75 ASP A N 1
ATOM 583 C CA . ASP A 1 75 ? 18.450 19.854 -22.639 1.00 92.31 75 ASP A CA 1
ATOM 584 C C . ASP A 1 75 ? 19.422 18.994 -21.813 1.00 92.31 75 ASP A C 1
ATOM 586 O O . ASP A 1 75 ? 19.296 18.872 -20.592 1.00 92.31 75 ASP A O 1
ATOM 590 N N . PHE A 1 76 ? 20.406 18.392 -22.486 1.00 95.81 76 PHE A N 1
ATOM 591 C CA . PHE A 1 76 ? 21.398 17.516 -21.860 1.00 95.81 76 PHE A CA 1
ATOM 592 C C . PHE A 1 76 ? 22.283 18.223 -20.824 1.00 95.81 76 PHE A C 1
ATOM 594 O O . PHE A 1 76 ? 22.918 17.546 -20.013 1.00 95.81 76 PHE A O 1
ATOM 601 N N . THR A 1 77 ? 22.347 19.558 -20.808 1.00 95.94 77 THR A N 1
ATOM 602 C CA . THR A 1 77 ? 23.167 20.286 -19.828 1.00 95.94 77 THR A CA 1
ATOM 603 C C . THR A 1 77 ? 22.666 20.110 -18.394 1.00 95.94 77 THR A C 1
ATOM 605 O O . THR A 1 77 ? 23.479 20.118 -17.468 1.00 95.94 77 THR A O 1
ATOM 608 N N . GLU A 1 78 ? 21.369 19.849 -18.209 1.00 93.81 78 GLU A N 1
ATOM 609 C CA . GLU A 1 78 ? 20.734 19.734 -16.891 1.00 93.81 78 GLU A CA 1
ATOM 610 C C . GLU A 1 78 ? 20.430 18.286 -16.469 1.00 93.81 78 GLU A C 1
ATOM 612 O O . GLU A 1 78 ? 20.103 18.043 -15.306 1.00 93.81 78 GLU A O 1
ATOM 617 N N . VAL A 1 79 ? 20.518 17.311 -17.383 1.00 94.06 79 VAL A N 1
ATOM 618 C CA . VAL A 1 79 ? 20.052 15.927 -17.150 1.00 94.06 79 VAL A CA 1
ATOM 619 C C . VAL A 1 79 ? 20.790 15.252 -15.995 1.00 94.06 79 VAL A C 1
ATOM 621 O O . VAL A 1 79 ? 20.152 14.688 -15.109 1.00 94.06 79 VAL A O 1
ATOM 624 N N . VAL A 1 80 ? 22.125 15.320 -15.971 1.00 95.69 80 VAL A N 1
ATOM 625 C CA . VAL A 1 80 ? 22.922 14.682 -14.904 1.00 95.69 80 VAL A CA 1
ATOM 626 C C . VAL A 1 80 ? 22.571 15.262 -13.537 1.00 95.69 80 VAL A C 1
ATOM 628 O O . VAL A 1 80 ? 22.343 14.514 -12.588 1.00 95.69 80 VAL A O 1
ATOM 631 N N . ASP A 1 81 ? 22.464 16.585 -13.453 1.00 93.94 81 ASP A N 1
ATOM 632 C CA . ASP A 1 81 ? 22.170 17.273 -12.200 1.00 93.94 81 ASP A CA 1
ATOM 633 C C . ASP A 1 81 ? 20.749 16.920 -11.718 1.00 93.94 81 ASP A C 1
ATOM 635 O O . ASP A 1 81 ? 20.542 16.671 -10.529 1.00 93.94 81 ASP A O 1
ATOM 639 N N . HIS A 1 82 ? 19.779 16.796 -12.633 1.00 91.50 82 HIS A N 1
ATOM 640 C CA . HIS A 1 82 ? 18.435 16.305 -12.316 1.00 91.50 82 HIS A CA 1
ATOM 641 C C . HIS A 1 82 ? 18.451 14.870 -11.778 1.00 91.50 82 HIS A C 1
ATOM 643 O O . HIS A 1 82 ? 17.851 14.611 -10.731 1.00 91.50 82 HIS A O 1
ATOM 649 N N . LEU A 1 83 ? 19.135 13.943 -12.457 1.00 93.44 83 LEU A N 1
ATOM 650 C CA . LEU A 1 83 ? 19.231 12.542 -12.032 1.00 93.44 83 LEU A CA 1
ATOM 651 C C . LEU A 1 83 ? 19.842 12.427 -10.628 1.00 93.44 83 LEU A C 1
ATOM 653 O O . LEU A 1 83 ? 19.289 11.738 -9.765 1.00 93.44 83 LEU A O 1
ATOM 657 N N . GLU A 1 84 ? 20.936 13.146 -10.361 1.00 94.31 84 GLU A N 1
ATOM 658 C CA . GLU A 1 84 ? 21.591 13.150 -9.051 1.00 94.31 84 GLU A CA 1
ATOM 659 C C . GLU A 1 84 ? 20.702 13.747 -7.955 1.00 94.31 84 GLU A C 1
ATOM 661 O O . GLU A 1 84 ? 20.568 13.152 -6.882 1.00 94.31 84 GLU A O 1
ATOM 666 N N . GLN A 1 85 ? 20.046 14.879 -8.222 1.00 92.12 85 GLN A N 1
ATOM 667 C CA . GLN A 1 85 ? 19.134 15.507 -7.265 1.00 92.12 85 GLN A CA 1
ATOM 668 C C . GLN A 1 85 ? 17.942 14.602 -6.932 1.00 92.12 85 GLN A C 1
ATOM 670 O O . GLN A 1 85 ? 17.593 14.459 -5.756 1.00 92.12 85 GLN A O 1
ATOM 675 N N . GLN A 1 86 ? 17.327 13.958 -7.933 1.00 90.12 86 GLN A N 1
ATOM 676 C CA . GLN A 1 86 ? 16.223 13.022 -7.696 1.00 90.12 86 GLN A CA 1
ATOM 677 C C . GLN A 1 86 ? 16.687 11.795 -6.908 1.00 90.12 86 GLN A C 1
ATOM 679 O O . GLN A 1 86 ? 16.002 11.376 -5.972 1.00 90.12 86 GLN A O 1
ATOM 684 N N . ARG A 1 87 ? 17.865 11.245 -7.229 1.00 93.25 87 ARG A N 1
ATOM 685 C CA . ARG A 1 87 ? 18.452 10.120 -6.491 1.00 93.25 87 ARG A CA 1
ATOM 686 C C . ARG A 1 87 ? 18.652 10.471 -5.015 1.00 93.25 87 ARG A C 1
ATOM 688 O O . ARG A 1 87 ? 18.123 9.767 -4.156 1.00 93.25 87 ARG A O 1
ATOM 695 N N . ILE A 1 88 ? 19.338 11.581 -4.725 1.00 94.19 88 ILE A N 1
ATOM 696 C CA . ILE A 1 88 ? 19.615 12.045 -3.354 1.00 94.19 88 ILE A CA 1
ATOM 697 C C . ILE A 1 88 ? 18.312 12.287 -2.590 1.00 94.19 88 ILE A C 1
ATOM 699 O O . ILE A 1 88 ? 18.171 11.848 -1.449 1.00 94.19 88 ILE A O 1
ATOM 703 N N . ARG A 1 89 ? 17.333 12.949 -3.217 1.00 90.69 89 ARG A N 1
ATOM 704 C CA . ARG A 1 89 ? 16.031 13.217 -2.598 1.00 90.69 89 ARG A CA 1
ATOM 705 C C . ARG A 1 89 ? 15.310 11.925 -2.220 1.00 90.69 89 ARG A C 1
ATOM 707 O O . ARG A 1 89 ? 14.857 11.799 -1.088 1.00 90.69 89 ARG A O 1
ATOM 714 N N . LEU A 1 90 ? 15.205 10.967 -3.141 1.00 90.94 90 LEU A N 1
ATOM 715 C CA . LEU A 1 90 ? 14.507 9.705 -2.886 1.00 90.94 90 LEU A CA 1
ATOM 716 C C . LEU A 1 90 ? 15.231 8.830 -1.855 1.00 90.94 90 LEU A C 1
ATOM 718 O O . LEU A 1 90 ? 14.577 8.155 -1.059 1.00 90.94 90 LEU A O 1
ATOM 722 N N . GLU A 1 91 ? 16.564 8.835 -1.848 1.00 92.94 91 GLU A N 1
ATOM 723 C CA . GLU A 1 91 ? 17.366 8.181 -0.808 1.00 92.94 91 GLU A CA 1
ATOM 724 C C . GLU A 1 91 ? 17.131 8.821 0.561 1.00 92.94 91 GLU A C 1
ATOM 726 O O . GLU A 1 91 ? 16.916 8.103 1.541 1.00 92.94 91 GLU A O 1
ATOM 731 N N . TYR A 1 92 ? 17.096 10.154 0.630 1.00 93.75 92 TYR A N 1
ATOM 732 C CA . TYR A 1 92 ? 16.787 10.884 1.856 1.00 93.75 92 TYR A CA 1
ATOM 733 C C . TYR A 1 92 ? 15.373 10.569 2.356 1.00 93.75 92 TYR A C 1
ATOM 735 O O . TYR A 1 92 ? 15.212 10.216 3.525 1.00 93.75 92 TYR A O 1
ATOM 743 N N . THR A 1 93 ? 14.363 10.621 1.481 1.00 91.69 93 THR A N 1
ATOM 744 C CA . THR A 1 93 ? 12.975 10.278 1.825 1.00 91.69 93 THR A CA 1
ATOM 745 C C . THR A 1 93 ? 12.896 8.875 2.419 1.00 91.69 93 THR A C 1
ATOM 747 O O . THR A 1 93 ? 12.359 8.711 3.507 1.00 91.69 93 THR A O 1
ATOM 750 N N . ARG A 1 94 ? 13.492 7.863 1.774 1.00 93.00 94 ARG A N 1
ATOM 751 C CA . ARG A 1 94 ? 13.441 6.476 2.270 1.00 93.00 94 ARG A CA 1
ATOM 752 C C . ARG A 1 94 ? 14.230 6.264 3.559 1.00 93.00 94 ARG A C 1
ATOM 754 O O . ARG A 1 94 ? 13.769 5.531 4.428 1.00 93.00 94 ARG A O 1
ATOM 761 N N . SER A 1 95 ? 15.382 6.916 3.704 1.00 94.00 95 SER A N 1
ATOM 762 C CA . SER A 1 95 ? 16.212 6.809 4.913 1.00 94.00 95 SER A CA 1
ATOM 763 C C . SER A 1 95 ? 15.532 7.413 6.143 1.00 94.00 95 SER A C 1
ATOM 765 O O . SER A 1 95 ? 15.786 6.970 7.259 1.00 94.00 95 SER A O 1
ATOM 767 N N . ASN A 1 96 ? 14.643 8.391 5.939 1.00 94.25 96 ASN A N 1
ATOM 768 C CA . ASN A 1 96 ? 13.889 9.055 7.001 1.00 94.25 96 ASN A CA 1
ATOM 769 C C . ASN A 1 96 ? 12.416 8.616 7.066 1.00 94.25 96 ASN A C 1
ATOM 771 O O . ASN A 1 96 ? 11.673 9.123 7.900 1.00 94.25 96 ASN A O 1
ATOM 775 N N . ALA A 1 97 ? 11.984 7.670 6.225 1.00 94.81 97 ALA A N 1
ATOM 776 C CA . ALA A 1 97 ? 10.580 7.270 6.131 1.00 94.81 97 ALA A CA 1
ATOM 777 C C . ALA A 1 97 ? 10.078 6.508 7.365 1.00 94.81 97 ALA A C 1
ATOM 779 O O . ALA A 1 97 ? 8.872 6.424 7.572 1.00 94.81 97 ALA A O 1
ATOM 780 N N . ILE A 1 98 ? 10.970 5.930 8.176 1.00 95.94 98 ILE A N 1
ATOM 781 C CA . ILE A 1 98 ? 10.593 5.084 9.312 1.00 95.94 98 ILE A CA 1
ATOM 782 C C . ILE A 1 98 ? 11.064 5.697 10.631 1.00 95.94 98 ILE A C 1
ATOM 784 O O . ILE A 1 98 ? 12.260 5.892 10.842 1.00 95.94 98 ILE A O 1
ATOM 788 N N . ARG A 1 99 ? 10.130 5.876 11.571 1.00 94.12 99 ARG A N 1
ATOM 789 C CA . ARG A 1 99 ? 10.397 6.194 12.981 1.00 94.12 99 ARG A CA 1
ATOM 790 C C . ARG A 1 99 ? 9.823 5.071 13.852 1.00 94.12 99 ARG A C 1
ATOM 792 O O . ARG A 1 99 ? 8.611 4.900 13.958 1.00 94.12 99 ARG A O 1
ATOM 799 N N . GLY A 1 100 ? 10.703 4.265 14.451 1.00 90.81 100 GLY A N 1
ATOM 800 C CA . GLY A 1 100 ? 10.308 3.084 15.231 1.00 90.81 100 GLY A CA 1
ATOM 801 C C . GLY A 1 100 ? 9.655 1.992 14.371 1.00 90.81 100 GLY A C 1
ATOM 802 O O . GLY A 1 100 ? 10.302 1.456 13.469 1.00 90.81 100 GLY A O 1
ATOM 803 N N . GLN A 1 101 ? 8.393 1.652 14.656 1.00 89.88 101 GLN A N 1
ATOM 804 C CA . GLN A 1 101 ? 7.578 0.684 13.885 1.00 89.88 101 GLN A CA 1
ATOM 805 C C . GLN A 1 101 ? 6.578 1.361 12.941 1.00 89.88 101 GLN A C 1
ATOM 807 O O . GLN A 1 101 ? 5.651 0.719 12.451 1.00 89.88 101 GLN A O 1
ATOM 812 N N . CYS A 1 102 ? 6.749 2.658 12.704 1.00 93.62 102 CYS A N 1
ATOM 813 C CA . CYS A 1 102 ? 5.828 3.470 11.933 1.00 93.62 102 CYS A CA 1
ATOM 814 C C . CYS A 1 102 ? 6.550 4.089 10.733 1.00 93.62 102 CYS A C 1
ATOM 816 O O . CYS A 1 102 ? 7.638 4.655 10.865 1.00 93.62 102 CYS A O 1
ATOM 818 N N . ILE A 1 103 ? 5.932 3.962 9.568 1.00 95.50 103 ILE A N 1
ATOM 819 C CA . ILE A 1 103 ? 6.231 4.714 8.360 1.00 95.50 103 ILE A CA 1
ATOM 820 C C . ILE A 1 103 ? 5.504 6.053 8.498 1.00 95.50 103 ILE A C 1
ATOM 822 O O . ILE A 1 103 ? 4.275 6.090 8.580 1.00 95.50 103 ILE A O 1
ATOM 826 N N . ILE A 1 104 ? 6.270 7.141 8.561 1.00 93.62 104 ILE A N 1
ATOM 827 C CA . ILE A 1 104 ? 5.771 8.483 8.905 1.00 93.62 104 ILE A CA 1
ATOM 828 C C . ILE A 1 104 ? 4.920 9.112 7.798 1.00 93.62 104 ILE A C 1
ATOM 830 O O . ILE A 1 104 ? 4.121 10.009 8.062 1.00 93.62 104 ILE A O 1
ATOM 834 N N . ASP A 1 105 ? 5.115 8.652 6.568 1.00 89.06 105 ASP A N 1
ATOM 835 C CA . ASP A 1 105 ? 4.377 9.090 5.397 1.00 89.06 105 ASP A CA 1
ATOM 836 C C . ASP A 1 105 ? 4.186 7.902 4.461 1.00 89.06 105 ASP A C 1
ATOM 838 O O . ASP A 1 105 ? 5.154 7.267 4.046 1.00 89.06 105 ASP A O 1
ATOM 842 N N . SER A 1 106 ? 2.932 7.577 4.168 1.00 87.81 106 SER A N 1
ATOM 843 C CA . SER A 1 106 ? 2.560 6.523 3.228 1.00 87.81 106 SER A CA 1
ATOM 844 C C . SER A 1 106 ? 2.808 6.903 1.767 1.00 87.81 106 SER A C 1
ATOM 846 O O . SER A 1 106 ? 2.785 6.016 0.911 1.00 87.81 106 SER A O 1
ATOM 848 N N . ASP A 1 107 ? 3.087 8.177 1.463 1.00 84.25 107 ASP A N 1
ATOM 849 C CA . ASP A 1 107 ? 3.359 8.655 0.106 1.00 84.25 107 ASP A CA 1
ATOM 850 C C . ASP A 1 107 ? 4.808 8.397 -0.345 1.00 84.25 107 ASP A C 1
ATOM 852 O O . ASP A 1 107 ? 5.554 9.287 -0.758 1.00 84.25 107 ASP A O 1
ATOM 856 N N . ILE A 1 108 ? 5.234 7.137 -0.249 1.00 87.94 108 ILE A N 1
ATOM 857 C CA . ILE A 1 108 ? 6.556 6.705 -0.699 1.00 87.94 108 ILE A CA 1
ATOM 858 C C . ILE A 1 108 ? 6.440 6.181 -2.135 1.00 87.94 108 ILE A C 1
ATOM 860 O O . ILE A 1 108 ? 5.719 5.211 -2.381 1.00 87.94 108 ILE A O 1
ATOM 864 N N . PRO A 1 109 ? 7.160 6.767 -3.109 1.00 85.94 109 PRO A N 1
ATOM 865 C CA . PRO A 1 109 ? 7.142 6.267 -4.475 1.00 85.94 109 PRO A CA 1
ATOM 866 C C . PRO A 1 109 ? 7.816 4.894 -4.564 1.00 85.94 109 PRO A C 1
ATOM 868 O O . PRO A 1 109 ? 8.715 4.560 -3.780 1.00 85.94 109 PRO A O 1
ATOM 871 N N . ALA A 1 110 ? 7.444 4.121 -5.587 1.00 89.50 110 ALA A N 1
ATOM 872 C CA . ALA A 1 110 ? 8.066 2.833 -5.874 1.00 89.50 110 ALA A CA 1
ATOM 873 C C . ALA A 1 110 ? 9.596 2.956 -5.982 1.00 89.50 110 ALA A C 1
ATOM 875 O O . ALA A 1 110 ? 10.128 3.959 -6.464 1.00 89.50 110 ALA A O 1
ATOM 876 N N . ARG A 1 111 ? 10.329 1.934 -5.529 1.00 93.12 111 ARG A N 1
ATOM 877 C CA . ARG A 1 111 ? 11.801 1.915 -5.610 1.00 93.12 111 ARG A CA 1
ATOM 878 C C . ARG A 1 111 ? 12.302 1.767 -7.036 1.00 93.12 111 ARG A C 1
ATOM 880 O O . ARG A 1 111 ? 13.300 2.385 -7.411 1.00 93.12 111 ARG A O 1
ATOM 887 N N . ARG A 1 112 ? 11.606 0.939 -7.806 1.00 95.12 112 ARG A N 1
ATOM 888 C CA . ARG A 1 112 ? 11.984 0.540 -9.153 1.00 95.12 112 ARG A CA 1
ATOM 889 C C . ARG A 1 112 ? 10.760 0.478 -10.051 1.00 95.12 112 ARG A C 1
ATOM 891 O O . ARG A 1 112 ? 9.633 0.381 -9.566 1.00 95.12 112 ARG A O 1
ATOM 898 N N . ILE A 1 113 ? 11.014 0.505 -11.346 1.00 96.06 113 ILE A N 1
ATOM 899 C CA . ILE A 1 113 ? 10.039 0.323 -12.421 1.00 96.06 113 ILE A CA 1
ATOM 900 C C . ILE A 1 113 ? 10.652 -0.599 -13.461 1.00 96.06 113 ILE A C 1
ATOM 902 O O . ILE A 1 113 ? 11.867 -0.604 -13.628 1.00 96.06 113 ILE A O 1
ATOM 906 N N . TRP A 1 114 ? 9.837 -1.347 -14.184 1.00 98.12 114 TRP A N 1
ATOM 907 C CA . TRP A 1 114 ? 10.271 -2.058 -15.375 1.00 98.12 114 TRP A CA 1
ATOM 908 C C . TRP A 1 114 ? 10.018 -1.178 -16.600 1.00 98.12 114 TRP A C 1
ATOM 910 O O . TRP A 1 114 ? 8.872 -0.875 -16.933 1.00 98.12 114 TRP A O 1
ATOM 920 N N . ASP A 1 115 ? 11.090 -0.738 -17.255 1.00 97.94 115 ASP A N 1
ATOM 921 C CA . ASP A 1 115 ? 11.005 -0.111 -18.570 1.00 97.94 115 ASP A CA 1
ATOM 922 C C . ASP A 1 115 ? 10.934 -1.210 -19.633 1.00 97.94 115 ASP A C 1
ATOM 924 O O . ASP A 1 115 ? 11.893 -1.946 -19.880 1.00 97.94 115 ASP A O 1
ATOM 928 N N . LEU A 1 116 ? 9.767 -1.334 -20.260 1.00 98.00 116 LEU A N 1
ATOM 929 C CA . LEU A 1 116 ? 9.500 -2.349 -21.272 1.00 98.00 116 LEU A CA 1
ATOM 930 C C . LEU A 1 116 ? 10.304 -2.104 -22.548 1.00 98.00 116 LEU A C 1
ATOM 932 O O . LEU A 1 116 ? 10.533 -3.046 -23.307 1.00 98.00 116 LEU A O 1
ATOM 936 N N . TYR A 1 117 ? 10.738 -0.866 -22.797 1.00 97.69 117 TYR A N 1
ATOM 937 C CA . TYR A 1 117 ? 11.498 -0.532 -23.997 1.00 97.69 117 TYR A CA 1
ATOM 938 C C . TYR A 1 117 ? 12.929 -1.046 -23.883 1.00 97.69 117 TYR A C 1
ATOM 940 O O . TYR A 1 117 ? 13.365 -1.759 -24.780 1.00 97.69 117 TYR A O 1
ATOM 948 N N . SER A 1 118 ? 13.610 -0.783 -22.763 1.00 97.56 118 SER A N 1
ATOM 949 C CA . SER A 1 118 ? 14.942 -1.336 -22.467 1.00 97.56 118 SER A CA 1
ATOM 950 C C . SER A 1 118 ? 14.950 -2.787 -21.982 1.00 97.56 118 SER A C 1
ATOM 952 O O . SER A 1 118 ? 16.003 -3.418 -21.958 1.00 97.56 118 SER A O 1
ATOM 954 N N . ASN A 1 119 ? 13.799 -3.313 -21.560 1.00 97.62 119 ASN A N 1
ATOM 955 C CA . ASN A 1 119 ? 13.687 -4.576 -20.834 1.00 97.62 119 ASN A CA 1
ATOM 956 C C . ASN A 1 119 ? 14.567 -4.632 -19.573 1.00 97.62 119 ASN A C 1
ATOM 958 O O . ASN A 1 119 ? 15.249 -5.628 -19.304 1.00 97.62 119 ASN A O 1
ATOM 962 N N . ARG A 1 120 ? 14.568 -3.543 -18.797 1.00 98.31 120 ARG A N 1
ATOM 963 C CA . ARG A 1 120 ? 15.303 -3.443 -17.532 1.00 98.31 120 ARG A CA 1
ATOM 964 C C . ARG A 1 120 ? 14.445 -2.883 -16.420 1.00 98.31 120 ARG A C 1
ATOM 966 O O . ARG A 1 120 ? 13.607 -2.006 -16.622 1.00 98.31 120 ARG A O 1
ATOM 973 N N . VAL A 1 121 ? 14.683 -3.396 -15.223 1.00 98.25 121 VAL A N 1
ATOM 974 C CA . VAL A 1 121 ? 14.208 -2.796 -13.987 1.00 98.25 121 VAL A CA 1
ATOM 975 C C . VAL A 1 121 ? 15.170 -1.674 -13.626 1.00 98.25 121 VAL A C 1
ATOM 977 O O . VAL A 1 121 ? 16.348 -1.908 -13.370 1.00 98.25 121 VAL A O 1
ATOM 980 N N . LEU A 1 122 ? 14.660 -0.449 -13.619 1.00 97.31 122 LEU A N 1
ATOM 981 C CA . LEU A 1 122 ? 15.423 0.768 -13.389 1.00 97.31 122 LEU A CA 1
ATOM 982 C C . LEU A 1 122 ? 15.031 1.392 -12.049 1.00 97.31 122 LEU A C 1
ATOM 984 O O . LEU A 1 122 ? 13.873 1.275 -11.624 1.00 97.31 122 LEU A O 1
ATOM 988 N N . PRO A 1 123 ? 15.962 2.077 -11.366 1.00 95.12 123 PRO A N 1
ATOM 989 C CA . PRO A 1 123 ? 15.621 2.836 -10.178 1.00 95.12 123 PRO A CA 1
ATOM 990 C C . PRO A 1 123 ? 14.693 3.996 -10.548 1.00 95.12 123 PRO A C 1
ATOM 992 O O . PRO A 1 123 ? 14.830 4.622 -11.592 1.00 95.12 123 PRO A O 1
ATOM 995 N N . PHE A 1 124 ? 13.751 4.318 -9.665 1.00 91.31 124 PHE A N 1
ATOM 996 C CA . PHE A 1 124 ? 12.686 5.277 -9.970 1.00 91.31 124 PHE A CA 1
ATOM 997 C C . PHE A 1 124 ? 13.172 6.685 -10.366 1.00 91.31 124 PHE A C 1
ATOM 999 O O . PHE A 1 124 ? 12.502 7.373 -11.132 1.00 91.31 124 PHE A O 1
ATOM 1006 N N . HIS A 1 125 ? 14.344 7.109 -9.877 1.00 91.25 125 HIS A N 1
ATOM 1007 C CA . HIS A 1 125 ? 14.895 8.446 -10.132 1.00 91.25 125 HIS A CA 1
ATOM 1008 C C . HIS A 1 125 ? 15.256 8.714 -11.602 1.00 91.25 125 HIS A C 1
ATOM 1010 O O . HIS A 1 125 ? 15.517 9.865 -11.935 1.00 91.25 125 HIS A O 1
ATOM 1016 N N . VAL A 1 126 ? 15.285 7.691 -12.471 1.00 92.75 126 VAL A N 1
ATOM 1017 C CA . VAL A 1 126 ? 15.571 7.889 -13.904 1.00 92.75 126 VAL A CA 1
ATOM 1018 C C . VAL A 1 126 ? 14.422 8.559 -14.649 1.00 92.75 126 VAL A C 1
ATOM 1020 O O . VAL A 1 126 ? 14.629 9.091 -15.737 1.00 92.75 126 VAL A O 1
ATOM 1023 N N . LEU A 1 127 ? 13.206 8.531 -14.096 1.00 89.94 127 LEU A N 1
ATOM 1024 C CA . LEU A 1 127 ? 12.057 9.141 -14.746 1.00 89.94 127 LEU A CA 1
ATOM 1025 C C . LEU A 1 127 ? 12.033 10.658 -14.542 1.00 89.94 127 LEU A C 1
ATOM 1027 O O . LEU A 1 127 ? 12.236 11.134 -13.421 1.00 89.94 127 LEU A O 1
ATOM 1031 N N . PRO A 1 128 ? 11.698 11.426 -15.594 1.00 83.00 128 PRO A N 1
ATOM 1032 C CA . PRO A 1 128 ? 11.541 12.857 -15.487 1.00 83.00 128 PRO A CA 1
ATOM 1033 C C . PRO A 1 128 ? 10.322 13.155 -14.626 1.00 83.00 128 PRO A C 1
ATOM 1035 O O . PRO A 1 128 ? 9.287 12.480 -14.679 1.00 83.00 128 PRO A O 1
ATOM 1038 N N . ARG A 1 129 ? 10.446 14.207 -13.828 1.00 73.94 129 ARG A N 1
ATOM 1039 C CA . ARG A 1 129 ? 9.337 14.711 -13.037 1.00 73.94 129 ARG A CA 1
ATOM 1040 C C . ARG A 1 129 ? 8.492 15.649 -13.887 1.00 73.94 129 ARG A C 1
ATOM 1042 O O . ARG A 1 129 ? 9.021 16.418 -14.680 1.00 73.94 129 ARG A O 1
ATOM 1049 N N . VAL A 1 130 ? 7.178 15.605 -13.694 1.00 62.25 130 VAL A N 1
ATOM 1050 C CA . VAL A 1 130 ? 6.262 16.543 -14.348 1.00 62.25 130 VAL A CA 1
ATOM 1051 C C . VAL A 1 130 ? 6.383 17.907 -13.645 1.00 62.25 130 VAL A C 1
ATOM 1053 O O . VAL A 1 130 ? 6.139 17.958 -12.430 1.00 62.25 130 VAL A O 1
ATOM 1056 N N . PRO A 1 131 ? 6.761 18.995 -14.350 1.00 48.59 131 PRO A N 1
ATOM 1057 C CA . PRO A 1 131 ? 6.717 20.351 -13.799 1.00 48.59 131 PRO A CA 1
ATOM 1058 C C . PRO A 1 131 ? 5.302 20.682 -13.298 1.00 48.59 131 PRO A C 1
ATOM 1060 O O . PRO A 1 131 ? 4.326 20.180 -13.848 1.00 48.59 131 PRO A O 1
ATOM 1063 N N . ASP A 1 132 ? 5.183 21.467 -12.225 1.00 49.25 132 ASP A N 1
ATOM 1064 C CA . ASP A 1 132 ? 3.904 21.885 -11.609 1.00 49.25 132 ASP A CA 1
ATOM 1065 C C . ASP A 1 132 ? 3.023 20.769 -11.016 1.00 49.25 132 ASP A C 1
ATOM 1067 O O . ASP A 1 132 ? 1.902 21.013 -10.565 1.00 49.25 132 ASP A O 1
ATOM 1071 N N . SER A 1 133 ? 3.534 19.540 -10.940 1.00 52.62 133 SER A N 1
ATOM 1072 C CA . SER A 1 133 ? 2.900 18.482 -10.157 1.00 52.62 133 SER A CA 1
ATOM 1073 C C . SER A 1 133 ? 3.242 18.615 -8.666 1.00 52.62 133 SER A C 1
ATOM 1075 O O . SER A 1 133 ? 4.363 18.994 -8.302 1.00 52.62 133 SER A O 1
ATOM 1077 N N . TRP A 1 134 ? 2.277 18.290 -7.789 1.00 54.47 134 TRP A N 1
ATOM 1078 C CA . TRP A 1 134 ? 2.520 18.107 -6.349 1.00 54.47 134 TRP A CA 1
ATOM 1079 C C . TRP A 1 134 ? 3.786 17.280 -6.162 1.00 54.47 134 TRP A C 1
ATOM 1081 O O . TRP A 1 134 ? 4.028 16.358 -6.939 1.00 54.47 134 TRP A O 1
ATOM 1091 N N . ALA A 1 135 ? 4.615 17.626 -5.178 1.00 44.53 135 ALA A N 1
ATOM 1092 C CA . ALA A 1 135 ? 6.042 17.339 -5.238 1.00 44.53 135 ALA A CA 1
ATOM 1093 C C . ALA A 1 135 ? 6.475 15.852 -5.224 1.00 44.53 135 ALA A C 1
ATOM 1095 O O . ALA A 1 135 ? 7.670 15.562 -5.309 1.00 44.53 135 ALA A O 1
ATOM 1096 N N . GLU A 1 136 ? 5.503 14.946 -5.181 1.00 51.16 136 GLU A N 1
ATOM 1097 C CA . GLU A 1 136 ? 5.590 13.487 -5.118 1.00 51.16 136 GLU A CA 1
ATOM 1098 C C . GLU A 1 136 ? 4.708 12.776 -6.169 1.00 51.16 136 GLU A C 1
ATOM 1100 O O . GLU A 1 136 ? 4.577 11.553 -6.154 1.00 51.16 136 GLU A O 1
ATOM 1105 N N . ALA A 1 137 ? 4.098 13.497 -7.118 1.00 59.38 137 ALA A N 1
ATOM 1106 C CA . ALA A 1 137 ? 3.212 12.883 -8.102 1.00 59.38 137 ALA A CA 1
ATOM 1107 C C . ALA A 1 137 ? 3.993 11.981 -9.076 1.00 59.38 137 ALA A C 1
ATOM 1109 O O . ALA A 1 137 ? 4.717 12.439 -9.960 1.00 59.38 137 ALA A O 1
ATOM 1110 N N . MET A 1 138 ? 3.802 10.670 -8.924 1.00 70.94 138 MET A N 1
ATOM 1111 C CA . MET A 1 138 ? 4.272 9.651 -9.863 1.00 70.94 138 MET A CA 1
ATOM 1112 C C . MET A 1 138 ? 3.845 10.007 -11.306 1.00 70.94 138 MET A C 1
ATOM 1114 O O . MET A 1 138 ? 2.666 10.327 -11.514 1.00 70.94 138 MET A O 1
ATOM 1118 N N . PRO A 1 139 ? 4.732 9.899 -12.316 1.00 76.88 139 PRO A N 1
ATOM 1119 C CA . PRO A 1 139 ? 4.406 10.195 -13.712 1.00 76.88 139 PRO A CA 1
ATOM 1120 C C . PRO A 1 139 ? 3.212 9.379 -14.241 1.00 76.88 139 PRO A C 1
ATOM 1122 O O . PRO A 1 139 ? 3.173 8.158 -14.040 1.00 76.88 139 PRO A O 1
ATOM 1125 N N . PRO A 1 140 ? 2.225 9.992 -14.929 1.00 75.88 140 PRO A N 1
ATOM 1126 C CA . PRO A 1 140 ? 1.022 9.299 -15.425 1.00 75.88 140 PRO A CA 1
ATOM 1127 C C . PRO A 1 140 ? 1.334 8.190 -16.439 1.00 75.88 140 PRO A C 1
ATOM 1129 O O . PRO A 1 140 ? 0.539 7.276 -16.614 1.00 75.88 140 PRO A O 1
ATOM 1132 N N . ILE A 1 141 ? 2.519 8.231 -17.051 1.00 85.06 141 ILE A N 1
ATOM 1133 C CA . ILE A 1 141 ? 3.001 7.229 -18.008 1.00 85.06 141 ILE A CA 1
ATOM 1134 C C . ILE A 1 141 ? 3.270 5.848 -17.384 1.00 85.06 141 ILE A C 1
ATOM 1136 O O . ILE A 1 141 ? 3.404 4.867 -18.109 1.00 85.06 141 ILE A O 1
ATOM 1140 N N . ILE A 1 142 ? 3.356 5.755 -16.054 1.00 90.88 142 ILE A N 1
ATOM 1141 C CA . ILE A 1 142 ? 3.612 4.488 -15.362 1.00 90.88 142 ILE A CA 1
ATOM 1142 C C . ILE A 1 142 ? 2.305 3.733 -15.180 1.00 90.88 142 ILE A C 1
ATOM 1144 O O . ILE A 1 142 ? 1.403 4.204 -14.478 1.00 90.88 142 ILE A O 1
ATOM 1148 N N . TRP A 1 143 ? 2.247 2.547 -15.771 1.00 93.81 143 TRP A N 1
ATOM 1149 C CA . TRP A 1 143 ? 1.169 1.586 -15.586 1.00 93.81 143 TRP A CA 1
ATOM 1150 C C . TRP A 1 143 ? 1.515 0.638 -14.437 1.00 93.81 143 TRP A C 1
ATOM 1152 O O . TRP A 1 143 ? 2.677 0.497 -14.053 1.00 93.81 143 TRP A O 1
ATOM 1162 N N . CYS A 1 144 ? 0.517 -0.030 -13.879 1.00 93.25 144 CYS A N 1
ATOM 1163 C CA . CYS A 1 144 ? 0.732 -1.103 -12.916 1.00 93.25 144 CYS A CA 1
ATOM 1164 C C . CYS A 1 144 ? 0.226 -2.425 -13.482 1.00 93.25 144 CYS A C 1
ATOM 1166 O O . CYS A 1 144 ? -0.679 -2.464 -14.315 1.00 93.25 144 CYS A O 1
ATOM 1168 N N . VAL A 1 145 ? 0.835 -3.516 -13.038 1.00 95.62 145 VAL A N 1
ATOM 1169 C CA . VAL A 1 145 ? 0.352 -4.865 -13.301 1.00 95.62 145 VAL A CA 1
ATOM 1170 C C . VAL A 1 145 ? -0.130 -5.431 -11.980 1.00 95.62 145 VAL A C 1
ATOM 1172 O O . VAL A 1 145 ? 0.595 -5.425 -10.991 1.00 95.62 145 VAL A O 1
ATOM 1175 N N . SER A 1 146 ? -1.366 -5.899 -11.964 1.00 94.06 146 SER A N 1
ATOM 1176 C CA . SER A 1 146 ? -1.929 -6.659 -10.861 1.00 94.06 146 SER A CA 1
ATOM 1177 C C . SER A 1 146 ? -2.166 -8.081 -11.343 1.00 94.06 146 SER A C 1
ATOM 1179 O O . SER A 1 146 ? -2.596 -8.315 -12.478 1.00 94.06 146 SER A O 1
ATOM 1181 N N . HIS A 1 147 ? -1.857 -9.063 -10.511 1.00 94.19 147 HIS A N 1
ATOM 1182 C CA . HIS A 1 147 ? -2.042 -10.451 -10.888 1.00 94.19 147 HIS A CA 1
ATOM 1183 C C . HIS A 1 147 ? -2.360 -11.316 -9.683 1.00 94.19 147 HIS A C 1
ATOM 1185 O O . HIS A 1 147 ? -2.046 -10.992 -8.539 1.00 94.19 147 HIS A O 1
ATOM 1191 N N . SER A 1 148 ? -2.992 -12.452 -9.943 1.00 91.75 148 SER A N 1
ATOM 1192 C CA . SER A 1 148 ? -3.082 -13.493 -8.937 1.00 91.75 148 SER A CA 1
ATOM 1193 C C . SER A 1 148 ? -1.874 -14.429 -8.981 1.00 91.75 148 SER A C 1
ATOM 1195 O O . SER A 1 148 ? -1.057 -14.406 -9.908 1.00 91.75 148 SER A O 1
ATOM 1197 N N . TRP A 1 149 ? -1.736 -15.243 -7.941 1.00 89.38 149 TRP A N 1
ATOM 1198 C CA . TRP A 1 149 ? -0.712 -16.277 -7.865 1.00 89.38 149 TRP A CA 1
ATOM 1199 C C . TRP A 1 149 ? -1.306 -17.615 -8.267 1.00 89.38 149 TRP A C 1
ATOM 1201 O O . TRP A 1 149 ? -2.389 -17.953 -7.798 1.00 89.38 149 TRP A O 1
ATOM 1211 N N . VAL A 1 150 ? -0.567 -18.388 -9.061 1.00 91.50 150 VAL A N 1
ATOM 1212 C CA . VAL A 1 150 ? -0.861 -19.813 -9.269 1.00 91.50 150 VAL A CA 1
ATOM 1213 C C . VAL A 1 150 ? -0.247 -20.659 -8.150 1.00 91.50 150 VAL A C 1
ATOM 1215 O O . VAL A 1 150 ? 0.528 -20.154 -7.329 1.00 91.50 150 VAL A O 1
ATOM 1218 N N . ASP A 1 151 ? -0.580 -21.947 -8.107 1.00 90.06 151 ASP A N 1
ATOM 1219 C CA . ASP A 1 151 ? -0.038 -22.893 -7.130 1.00 90.06 151 ASP A CA 1
ATOM 1220 C C . ASP A 1 151 ? 1.501 -22.887 -7.132 1.00 90.06 151 ASP A C 1
ATOM 1222 O O . ASP A 1 151 ? 2.137 -22.659 -8.160 1.00 90.06 151 ASP A O 1
ATOM 1226 N N . GLU A 1 152 ? 2.136 -23.120 -5.979 1.00 89.75 152 GLU A N 1
ATOM 1227 C CA . GLU A 1 152 ? 3.604 -23.228 -5.893 1.00 89.75 152 GLU A CA 1
ATOM 1228 C C . GLU A 1 152 ? 4.172 -24.277 -6.854 1.00 89.75 152 GLU A C 1
ATOM 1230 O O . GLU A 1 152 ? 5.227 -24.062 -7.447 1.00 89.75 152 GLU A O 1
ATOM 1235 N N . ARG A 1 153 ? 3.452 -25.383 -7.074 1.00 92.69 153 ARG A N 1
ATOM 1236 C CA . ARG A 1 153 ? 3.876 -26.467 -7.974 1.00 92.69 153 ARG A CA 1
ATOM 1237 C C . ARG A 1 153 ? 3.892 -26.029 -9.436 1.00 92.69 153 ARG A C 1
ATOM 1239 O O . ARG A 1 153 ? 4.750 -26.474 -10.201 1.00 92.69 153 ARG A O 1
ATOM 1246 N N . ASP A 1 154 ? 2.997 -25.117 -9.797 1.00 94.31 154 ASP A N 1
ATOM 1247 C CA . ASP A 1 154 ? 2.855 -24.571 -11.147 1.00 94.31 154 ASP A CA 1
ATOM 1248 C C . ASP A 1 154 ? 3.726 -23.328 -11.373 1.00 94.31 154 ASP A C 1
ATOM 1250 O O . ASP A 1 154 ? 3.698 -22.733 -12.454 1.00 94.31 154 ASP A O 1
ATOM 1254 N N . ARG A 1 155 ? 4.543 -22.956 -10.377 1.00 93.88 155 ARG A N 1
ATOM 1255 C CA . ARG A 1 155 ? 5.530 -21.878 -10.454 1.00 93.88 155 ARG A CA 1
ATOM 1256 C C . ARG A 1 155 ? 6.952 -22.401 -10.571 1.00 93.88 155 ARG A C 1
ATOM 1258 O O . ARG A 1 155 ? 7.273 -23.531 -10.201 1.00 93.88 155 ARG A O 1
ATOM 1265 N N . HIS A 1 156 ? 7.810 -21.548 -11.107 1.00 95.06 156 HIS A N 1
ATOM 1266 C CA . HIS A 1 156 ? 9.254 -21.712 -11.108 1.00 95.06 156 HIS A CA 1
ATOM 1267 C C . HIS A 1 156 ? 9.930 -20.349 -10.967 1.00 95.06 156 HIS A C 1
ATOM 1269 O O . HIS A 1 156 ? 9.355 -19.325 -11.332 1.00 95.06 156 HIS A O 1
ATOM 1275 N N . ASP A 1 157 ? 11.148 -20.369 -10.445 1.00 95.44 157 ASP A N 1
ATOM 1276 C CA . ASP A 1 157 ? 11.957 -19.186 -10.184 1.00 95.44 157 ASP A CA 1
ATOM 1277 C C . ASP A 1 157 ? 12.931 -18.945 -11.341 1.00 95.44 157 ASP A C 1
ATOM 1279 O O . ASP A 1 157 ? 13.727 -19.822 -11.689 1.00 95.44 157 ASP A O 1
ATOM 1283 N N . VAL A 1 158 ? 12.868 -17.757 -11.946 1.00 95.75 158 VAL A N 1
ATOM 1284 C CA . VAL A 1 158 ? 13.667 -17.392 -13.124 1.00 95.75 158 VAL A CA 1
ATOM 1285 C C . VAL A 1 158 ? 14.694 -16.323 -12.769 1.00 95.75 158 VAL A C 1
ATOM 1287 O O . VAL A 1 158 ? 14.343 -15.215 -12.373 1.00 95.75 158 VAL A O 1
ATOM 1290 N N . TRP A 1 159 ? 15.975 -16.634 -12.962 1.00 96.00 159 TRP A N 1
ATOM 1291 C CA . TRP A 1 159 ? 17.048 -15.638 -12.931 1.00 96.00 159 TRP A CA 1
ATOM 1292 C C . TRP A 1 159 ? 17.108 -14.913 -14.269 1.00 96.00 159 TRP A C 1
ATOM 1294 O O . TRP A 1 159 ? 17.118 -15.552 -15.319 1.00 96.00 159 TRP A O 1
ATOM 1304 N N . THR A 1 160 ? 17.139 -13.586 -14.237 1.00 96.06 160 THR A N 1
ATOM 1305 C CA . THR A 1 160 ? 17.066 -12.777 -15.452 1.00 96.06 160 THR A CA 1
ATOM 1306 C C . THR A 1 160 ? 17.930 -11.533 -15.350 1.00 96.06 160 THR A C 1
ATOM 1308 O O . THR A 1 160 ? 18.058 -10.928 -14.289 1.00 96.06 160 THR A O 1
ATOM 1311 N N . ARG A 1 161 ? 18.482 -11.091 -16.481 1.00 96.38 161 ARG A N 1
ATOM 1312 C CA . ARG A 1 161 ? 19.181 -9.807 -16.564 1.00 96.38 161 ARG A CA 1
ATOM 1313 C C . ARG A 1 161 ? 18.237 -8.619 -16.394 1.00 96.38 161 ARG A C 1
ATOM 1315 O O . ARG A 1 161 ? 18.714 -7.546 -16.050 1.00 96.38 161 ARG A O 1
ATOM 1322 N N . ILE A 1 162 ? 16.923 -8.804 -16.543 1.00 98.06 162 ILE A N 1
ATOM 1323 C CA . ILE A 1 162 ? 15.924 -7.734 -16.397 1.00 98.06 162 ILE A CA 1
ATOM 1324 C C . ILE A 1 162 ? 16.043 -7.033 -15.034 1.00 98.06 162 ILE A C 1
ATOM 1326 O O . ILE A 1 162 ? 16.054 -5.808 -14.989 1.00 98.06 162 ILE A O 1
ATOM 1330 N N . ASN A 1 163 ? 16.182 -7.782 -13.936 1.00 95.94 163 ASN A N 1
ATOM 1331 C CA . ASN A 1 163 ? 16.359 -7.261 -12.568 1.00 95.94 163 ASN A CA 1
ATOM 1332 C C . ASN A 1 163 ? 17.797 -7.425 -12.059 1.00 95.94 163 ASN A C 1
ATOM 1334 O O . ASN A 1 163 ? 18.055 -7.652 -10.878 1.00 95.94 163 ASN A O 1
ATOM 1338 N N . SER A 1 164 ? 18.737 -7.378 -12.984 1.00 93.06 164 SER A N 1
ATOM 1339 C CA . SER A 1 164 ? 20.147 -7.546 -12.708 1.00 93.06 164 SER A CA 1
ATOM 1340 C C . SER A 1 164 ? 20.622 -8.889 -12.159 1.00 93.06 164 SER A C 1
ATOM 1342 O O . SER A 1 164 ? 21.765 -8.988 -11.726 1.00 93.06 164 SER A O 1
ATOM 1344 N N . GLU A 1 165 ? 19.809 -9.940 -12.256 1.00 93.00 165 GLU A N 1
ATOM 1345 C CA . GLU A 1 165 ? 20.044 -11.215 -11.574 1.00 93.00 165 GLU A CA 1
ATOM 1346 C C . GLU A 1 165 ? 20.246 -11.048 -10.056 1.00 93.00 165 GLU A C 1
ATOM 1348 O O . GLU A 1 165 ? 20.947 -11.844 -9.432 1.00 93.00 165 GLU A O 1
ATOM 1353 N N . GLU A 1 166 ? 19.651 -10.016 -9.448 1.00 91.44 166 GLU A N 1
ATOM 1354 C CA . GLU A 1 166 ? 19.762 -9.782 -8.003 1.00 91.44 166 GLU A CA 1
ATOM 1355 C C . GLU A 1 166 ? 18.820 -10.697 -7.199 1.00 91.44 166 GLU A C 1
ATOM 1357 O O . GLU A 1 166 ? 19.159 -11.138 -6.100 1.00 91.44 166 GLU A O 1
ATOM 1362 N N . TRP A 1 167 ? 17.651 -11.036 -7.750 1.00 95.44 167 TRP A N 1
ATOM 1363 C CA . TRP A 1 167 ? 16.698 -11.984 -7.160 1.00 95.44 167 TRP A CA 1
ATOM 1364 C C . TRP A 1 167 ? 16.017 -12.837 -8.237 1.00 95.44 167 TRP A C 1
ATOM 1366 O O . TRP A 1 167 ? 15.931 -12.410 -9.392 1.00 95.44 167 TRP A O 1
ATOM 1376 N N . PRO A 1 168 ? 15.515 -14.037 -7.902 1.00 95.62 168 PRO A N 1
ATOM 1377 C CA . PRO A 1 168 ? 14.732 -14.813 -8.849 1.00 95.62 168 PRO A CA 1
ATOM 1378 C C . PRO A 1 168 ? 13.323 -14.230 -9.008 1.00 95.62 168 PRO A C 1
ATOM 1380 O O . PRO A 1 168 ? 12.745 -13.691 -8.066 1.00 95.62 168 PRO A O 1
ATOM 1383 N N . VAL A 1 169 ? 12.748 -14.371 -10.199 1.00 96.38 169 VAL A N 1
ATOM 1384 C CA . VAL A 1 169 ? 11.384 -13.932 -10.508 1.00 96.38 169 VAL A CA 1
ATOM 1385 C C . VAL A 1 169 ? 10.457 -15.153 -10.521 1.00 96.38 169 VAL A C 1
ATOM 1387 O O . VAL A 1 169 ? 10.616 -16.005 -11.401 1.00 96.38 169 VAL A O 1
ATOM 1390 N N . PRO A 1 170 ? 9.498 -15.269 -9.586 1.00 95.50 170 PRO A N 1
ATOM 1391 C CA . PRO A 1 170 ? 8.554 -16.382 -9.562 1.00 95.50 170 PRO A CA 1
ATOM 1392 C C . PRO A 1 170 ? 7.506 -16.231 -10.673 1.00 95.50 170 PRO A C 1
ATOM 1394 O O . PRO A 1 170 ? 6.769 -15.246 -10.718 1.00 95.50 170 PRO A O 1
ATOM 1397 N N . LEU A 1 171 ? 7.401 -17.225 -11.558 1.00 96.50 171 LEU A N 1
ATOM 1398 C CA . LEU A 1 171 ? 6.515 -17.197 -12.728 1.00 96.50 171 LEU A CA 1
ATOM 1399 C C . LEU A 1 171 ? 5.761 -18.515 -12.916 1.00 96.50 171 LEU A C 1
ATOM 1401 O O . LEU A 1 171 ? 6.318 -19.586 -12.641 1.00 96.50 171 LEU A O 1
ATOM 1405 N N . PRO A 1 172 ? 4.529 -18.483 -13.458 1.00 96.88 172 PRO A N 1
ATOM 1406 C CA . PRO A 1 172 ? 3.884 -19.691 -13.954 1.00 96.88 172 PRO A CA 1
ATOM 1407 C C . PRO A 1 172 ? 4.767 -20.418 -14.976 1.00 96.88 172 PRO A C 1
ATOM 1409 O O . PRO A 1 172 ? 5.368 -19.798 -15.852 1.00 96.88 172 PRO A O 1
ATOM 1412 N N . ARG A 1 173 ? 4.833 -21.748 -14.890 1.00 96.31 173 ARG A N 1
ATOM 1413 C CA . ARG A 1 173 ? 5.671 -22.595 -15.766 1.00 96.31 173 ARG A CA 1
ATOM 1414 C C . ARG A 1 173 ? 5.332 -22.495 -17.251 1.00 96.31 173 ARG A C 1
ATOM 1416 O O . ARG A 1 173 ? 6.149 -22.850 -18.092 1.00 96.31 173 ARG A O 1
ATOM 1423 N N . THR A 1 174 ? 4.121 -22.061 -17.569 1.00 94.81 174 THR A N 1
ATOM 1424 C CA . THR A 1 174 ? 3.585 -21.993 -18.930 1.00 94.81 174 THR A CA 1
ATOM 1425 C C . THR A 1 174 ? 3.769 -20.623 -19.585 1.00 94.81 174 THR A C 1
ATOM 1427 O O . THR A 1 174 ? 3.288 -20.424 -20.698 1.00 94.81 174 THR A O 1
ATOM 1430 N N . THR A 1 175 ? 4.452 -19.677 -18.931 1.00 95.12 175 THR A N 1
ATOM 1431 C CA . THR A 1 175 ? 4.681 -18.327 -19.464 1.00 95.12 175 THR A CA 1
ATOM 1432 C C . THR A 1 175 ? 6.135 -17.876 -19.312 1.00 95.12 175 THR A C 1
ATOM 1434 O O . THR A 1 175 ? 6.970 -18.580 -18.747 1.00 95.12 175 THR A O 1
ATOM 1437 N N . SER A 1 176 ? 6.445 -16.696 -19.849 1.00 96.19 176 SER A N 1
ATOM 1438 C CA . SER A 1 176 ? 7.760 -16.059 -19.768 1.00 96.19 176 SER A CA 1
ATOM 1439 C C . SER A 1 176 ? 7.619 -14.543 -19.611 1.00 96.19 176 SER A C 1
ATOM 1441 O O . SER A 1 176 ? 6.602 -13.957 -19.992 1.00 96.19 176 SER A O 1
ATOM 1443 N N . LEU A 1 177 ? 8.664 -13.884 -19.097 1.00 97.19 177 LEU A N 1
ATOM 1444 C CA . LEU A 1 177 ? 8.710 -12.416 -19.046 1.00 97.19 177 LEU A CA 1
ATOM 1445 C C . LEU A 1 177 ? 8.629 -11.790 -20.439 1.00 97.19 177 LEU A C 1
ATOM 1447 O O . LEU A 1 177 ? 8.043 -10.722 -20.578 1.00 97.19 177 LEU A O 1
ATOM 1451 N N . SER A 1 178 ? 9.139 -12.461 -21.474 1.00 95.75 178 SER A N 1
ATOM 1452 C CA . SER A 1 178 ? 9.044 -11.989 -22.857 1.00 95.75 178 SER A CA 1
ATOM 1453 C C . SER A 1 178 ? 7.593 -11.966 -23.351 1.00 95.75 178 SER A C 1
ATOM 1455 O O . SER A 1 178 ? 7.183 -10.974 -23.949 1.00 95.75 178 SER A O 1
ATOM 1457 N N . HIS A 1 179 ? 6.784 -12.991 -23.047 1.00 95.44 179 HIS A N 1
ATOM 1458 C CA . HIS A 1 179 ? 5.354 -12.987 -23.394 1.00 95.44 179 HIS A CA 1
ATOM 1459 C C . HIS A 1 179 ? 4.604 -11.847 -22.698 1.00 95.44 179 HIS A C 1
ATOM 1461 O O . HIS A 1 179 ? 3.826 -11.136 -23.335 1.00 95.44 179 HIS A O 1
ATOM 1467 N N . ILE A 1 180 ? 4.883 -11.641 -21.406 1.00 97.44 180 ILE A N 1
ATOM 1468 C CA . ILE A 1 180 ? 4.294 -10.556 -20.610 1.00 97.44 180 ILE A CA 1
ATOM 1469 C C . ILE A 1 180 ? 4.708 -9.195 -21.186 1.00 97.44 180 ILE A C 1
ATOM 1471 O O . ILE A 1 180 ? 3.856 -8.345 -21.433 1.00 97.44 180 ILE A O 1
ATOM 1475 N N . ARG A 1 181 ? 6.004 -8.996 -21.459 1.00 97.44 181 ARG A N 1
ATOM 1476 C CA . ARG A 1 181 ? 6.554 -7.764 -22.044 1.00 97.44 181 ARG A CA 1
ATOM 1477 C C . ARG A 1 181 ? 5.865 -7.417 -23.359 1.00 97.44 181 ARG A C 1
ATOM 1479 O O . ARG A 1 181 ? 5.422 -6.287 -23.533 1.00 97.44 181 ARG A O 1
ATOM 1486 N N . VAL A 1 182 ? 5.764 -8.382 -24.272 1.00 96.25 182 VAL A N 1
ATOM 1487 C CA . VAL A 1 182 ? 5.161 -8.186 -25.597 1.00 96.25 182 VAL A CA 1
ATOM 1488 C C . VAL A 1 182 ? 3.684 -7.818 -25.492 1.00 96.25 182 VAL A C 1
ATOM 1490 O O . VAL A 1 182 ? 3.227 -6.927 -26.207 1.00 96.25 182 VAL A O 1
ATOM 1493 N N . GLU A 1 183 ? 2.932 -8.459 -24.597 1.00 95.88 183 GLU A N 1
ATOM 1494 C CA . GLU A 1 183 ? 1.531 -8.101 -24.373 1.00 95.88 183 GLU A CA 1
ATOM 1495 C C . GLU A 1 183 ? 1.376 -6.675 -23.857 1.00 95.88 183 GLU A C 1
ATOM 1497 O O . GLU A 1 183 ? 0.588 -5.913 -24.416 1.00 95.88 183 GLU A O 1
ATOM 1502 N N . LEU A 1 184 ? 2.163 -6.293 -22.851 1.00 96.94 184 LEU A N 1
ATOM 1503 C CA . LEU A 1 184 ? 2.118 -4.950 -22.279 1.00 96.94 184 LEU A CA 1
ATOM 1504 C C . LEU A 1 184 ? 2.525 -3.879 -23.305 1.00 96.94 184 LEU A C 1
ATOM 1506 O O . LEU A 1 184 ? 1.846 -2.859 -23.423 1.00 96.94 184 LEU A O 1
ATOM 1510 N N . LEU A 1 185 ? 3.571 -4.130 -24.101 1.00 96.44 185 LEU A N 1
ATOM 1511 C CA . LEU A 1 185 ? 3.986 -3.248 -25.200 1.00 96.44 185 LEU A CA 1
ATOM 1512 C C . LEU A 1 185 ? 2.880 -3.089 -26.251 1.00 96.44 185 LEU A C 1
ATOM 1514 O O . LEU A 1 185 ? 2.602 -1.979 -26.697 1.00 96.44 185 LEU A O 1
ATOM 1518 N N . ASN A 1 186 ? 2.203 -4.179 -26.619 1.00 94.62 186 ASN A N 1
ATOM 1519 C CA . ASN A 1 186 ? 1.086 -4.141 -27.566 1.00 94.62 186 ASN A CA 1
ATOM 1520 C C . ASN A 1 186 ? -0.150 -3.412 -27.020 1.00 94.62 186 ASN A C 1
ATOM 1522 O O . ASN A 1 186 ? -0.946 -2.901 -27.805 1.00 94.62 186 ASN A O 1
ATOM 1526 N N . MET A 1 187 ? -0.303 -3.328 -25.696 1.00 93.19 187 MET A N 1
ATOM 1527 C CA . MET A 1 187 ? -1.315 -2.484 -25.056 1.00 93.19 187 MET A CA 1
ATOM 1528 C C . MET A 1 187 ? -0.895 -1.006 -24.977 1.00 93.19 187 MET A C 1
ATOM 1530 O O . MET A 1 187 ? -1.729 -0.166 -24.659 1.00 93.19 187 MET A O 1
ATOM 1534 N N . GLY A 1 188 ? 0.359 -0.672 -25.297 1.00 93.12 188 GLY A N 1
ATOM 1535 C CA . GLY A 1 188 ? 0.891 0.695 -25.280 1.00 93.12 188 GLY A CA 1
ATOM 1536 C C . GLY A 1 188 ? 1.625 1.077 -23.993 1.00 93.12 188 GLY A C 1
ATOM 1537 O O . GLY A 1 188 ? 1.983 2.245 -23.820 1.00 93.12 188 GLY A O 1
ATOM 1538 N N . ALA A 1 189 ? 1.870 0.124 -23.091 1.00 94.69 189 ALA A N 1
ATOM 1539 C CA . ALA A 1 189 ? 2.658 0.375 -21.894 1.00 94.69 189 ALA A CA 1
ATOM 1540 C C . ALA A 1 189 ? 4.130 0.637 -22.254 1.00 94.69 189 ALA A C 1
ATOM 1542 O O . ALA A 1 189 ? 4.702 -0.033 -23.113 1.00 94.69 189 ALA A O 1
ATOM 1543 N N . GLN A 1 190 ? 4.762 1.576 -21.549 1.00 94.88 190 GLN A N 1
ATOM 1544 C CA . GLN A 1 190 ? 6.204 1.836 -21.661 1.00 94.88 190 GLN A CA 1
ATOM 1545 C C . GLN A 1 190 ? 6.925 1.537 -20.351 1.00 94.88 190 GLN A C 1
ATOM 1547 O O . GLN A 1 190 ? 7.910 0.809 -20.335 1.00 94.88 190 GLN A O 1
ATOM 1552 N N . TYR A 1 191 ? 6.401 2.072 -19.248 1.00 95.38 191 TYR A N 1
ATOM 1553 C CA . TYR A 1 191 ? 6.905 1.831 -17.904 1.00 95.38 191 TYR A CA 1
ATOM 1554 C C . TYR A 1 191 ? 5.829 1.127 -17.103 1.00 95.38 191 TYR A C 1
ATOM 1556 O O . TYR A 1 191 ? 4.689 1.597 -17.046 1.00 95.38 191 TYR A O 1
ATOM 1564 N N . VAL A 1 192 ? 6.192 0.022 -16.466 1.00 96.19 192 VAL A N 1
ATOM 1565 C CA . VAL A 1 192 ? 5.270 -0.746 -15.639 1.00 96.19 192 VAL A CA 1
ATOM 1566 C C . VAL A 1 192 ? 5.857 -0.989 -14.266 1.00 96.19 192 VAL A C 1
ATOM 1568 O O . VAL A 1 192 ? 7.056 -1.206 -14.109 1.00 96.19 192 VAL A O 1
ATOM 1571 N N . TRP A 1 193 ? 5.002 -0.983 -13.257 1.00 96.06 193 TRP A N 1
ATOM 1572 C CA . TRP A 1 193 ? 5.328 -1.585 -11.978 1.00 96.06 193 TRP A CA 1
ATOM 1573 C C . TRP A 1 193 ? 4.727 -2.978 -11.907 1.00 96.06 193 TRP A C 1
ATOM 1575 O O . TRP A 1 193 ? 3.521 -3.149 -12.093 1.00 96.06 193 TRP A O 1
ATOM 1585 N N . LEU A 1 194 ? 5.588 -3.954 -11.657 1.00 97.00 194 LEU A N 1
ATOM 1586 C CA . LEU A 1 194 ? 5.239 -5.353 -11.477 1.00 97.00 194 LEU A CA 1
ATOM 1587 C C . LEU A 1 194 ? 5.973 -5.833 -10.228 1.00 97.00 194 LEU A C 1
ATOM 1589 O O . LEU A 1 194 ? 7.201 -5.857 -10.221 1.00 97.00 194 LEU A O 1
ATOM 1593 N N . ASP A 1 195 ? 5.239 -6.183 -9.180 1.00 94.94 195 ASP A N 1
ATOM 1594 C CA . ASP A 1 195 ? 5.765 -6.565 -7.864 1.00 94.94 195 ASP A CA 1
ATOM 1595 C C . ASP A 1 195 ? 6.901 -7.602 -7.935 1.00 94.94 195 ASP A C 1
ATOM 1597 O O . ASP A 1 195 ? 7.963 -7.379 -7.351 1.00 94.94 195 ASP A O 1
ATOM 1601 N N . VAL A 1 196 ? 6.746 -8.670 -8.724 1.00 95.75 196 VAL A N 1
ATOM 1602 C CA . VAL A 1 196 ? 7.751 -9.741 -8.863 1.00 95.75 196 VAL A CA 1
ATOM 1603 C C . VAL A 1 196 ? 9.076 -9.278 -9.479 1.00 95.75 196 VAL A C 1
ATOM 1605 O O . VAL A 1 196 ? 10.109 -9.918 -9.278 1.00 95.75 196 VAL A O 1
ATOM 1608 N N . LEU A 1 197 ? 9.065 -8.153 -10.202 1.00 97.31 197 LEU A N 1
ATOM 1609 C CA . LEU A 1 197 ? 10.243 -7.539 -10.819 1.00 97.31 197 LEU A CA 1
ATOM 1610 C C . LEU A 1 197 ? 10.720 -6.276 -10.112 1.00 97.31 197 LEU A C 1
ATOM 1612 O O . LEU A 1 197 ? 11.894 -5.948 -10.214 1.00 97.31 197 LEU A O 1
ATOM 1616 N N . CYS A 1 198 ? 9.842 -5.526 -9.457 1.00 97.19 198 CYS A N 1
ATOM 1617 C CA . CYS A 1 198 ? 10.181 -4.235 -8.865 1.00 97.19 198 CYS A CA 1
ATOM 1618 C C . CYS A 1 198 ? 10.521 -4.346 -7.374 1.00 97.19 198 CYS A C 1
ATOM 1620 O O . CYS A 1 198 ? 11.233 -3.475 -6.864 1.00 97.19 198 CYS A O 1
ATOM 1622 N N . LEU A 1 199 ? 10.083 -5.421 -6.709 1.00 95.75 199 LEU A N 1
ATOM 1623 C CA . LEU A 1 199 ? 10.460 -5.779 -5.344 1.00 95.75 199 LEU A CA 1
ATOM 1624 C C . LEU A 1 199 ? 11.367 -7.005 -5.327 1.00 95.75 199 LEU A C 1
ATOM 1626 O O . LEU A 1 199 ? 11.155 -7.958 -6.082 1.00 95.75 199 LEU A O 1
ATOM 1630 N N . ARG A 1 200 ? 12.323 -7.017 -4.397 1.00 95.25 200 ARG A N 1
ATOM 1631 C CA . ARG A 1 200 ? 13.130 -8.206 -4.109 1.00 95.25 200 ARG A CA 1
ATOM 1632 C C . ARG A 1 200 ? 12.248 -9.377 -3.693 1.00 95.25 200 ARG A C 1
ATOM 1634 O O . ARG A 1 200 ? 11.373 -9.229 -2.842 1.00 95.25 200 ARG A O 1
ATOM 1641 N N . GLN A 1 201 ? 12.514 -10.542 -4.270 1.00 93.44 201 GLN A N 1
ATOM 1642 C CA . GLN A 1 201 ? 11.803 -11.789 -3.985 1.00 93.44 201 GLN A CA 1
ATOM 1643 C C . GLN A 1 201 ? 12.655 -12.725 -3.124 1.00 93.44 201 GLN A C 1
ATOM 1645 O O . GLN A 1 201 ? 13.864 -12.531 -2.978 1.00 93.44 201 GLN A O 1
ATOM 1650 N N . ARG A 1 202 ? 12.018 -13.732 -2.517 1.00 90.00 202 ARG A N 1
ATOM 1651 C CA . ARG A 1 202 ? 12.722 -14.772 -1.747 1.00 90.00 202 ARG A CA 1
ATOM 1652 C C . ARG A 1 202 ? 13.660 -15.577 -2.659 1.00 90.00 202 ARG A C 1
ATOM 1654 O O . ARG A 1 202 ? 13.411 -15.681 -3.854 1.00 90.00 202 ARG A O 1
ATOM 1661 N N . GLY A 1 203 ? 14.698 -16.188 -2.084 1.00 84.00 203 GLY A N 1
ATOM 1662 C CA . GLY A 1 203 ? 15.602 -17.084 -2.823 1.00 84.00 203 GLY A CA 1
ATOM 1663 C C . GLY A 1 203 ? 16.791 -16.387 -3.491 1.00 84.00 203 GLY A C 1
ATOM 1664 O O . GLY A 1 203 ? 17.295 -16.869 -4.504 1.00 84.00 203 GLY A O 1
ATOM 1665 N N . GLY A 1 204 ? 17.240 -15.254 -2.941 1.00 80.25 204 GLY A N 1
ATOM 1666 C CA . GLY A 1 204 ? 18.466 -14.585 -3.382 1.00 80.25 204 GLY A CA 1
ATOM 1667 C C . GLY A 1 204 ? 19.703 -15.498 -3.309 1.00 80.25 204 GLY A C 1
ATOM 1668 O O . GLY A 1 204 ? 19.778 -16.392 -2.469 1.00 80.25 204 GLY A O 1
ATOM 1669 N N . ARG A 1 205 ? 20.694 -15.275 -4.189 1.00 77.44 205 ARG A N 1
ATOM 1670 C CA . ARG A 1 205 ? 21.927 -16.096 -4.268 1.00 77.44 205 ARG A CA 1
ATOM 1671 C C . ARG A 1 205 ? 22.828 -15.953 -3.040 1.00 77.44 205 ARG A C 1
ATOM 1673 O O . ARG A 1 205 ? 23.572 -16.876 -2.718 1.00 77.44 205 ARG A O 1
ATOM 1680 N N . LEU A 1 206 ? 22.799 -14.787 -2.402 1.00 79.94 206 LEU A N 1
ATOM 1681 C CA . LEU A 1 206 ? 23.683 -14.420 -1.299 1.00 79.94 206 LEU A CA 1
ATOM 1682 C C . LEU A 1 206 ? 22.909 -14.408 0.018 1.00 79.94 206 LEU A C 1
ATOM 1684 O O . LEU A 1 206 ? 21.736 -14.047 0.049 1.00 79.94 206 LEU A O 1
ATOM 1688 N N . ALA A 1 207 ? 23.581 -14.743 1.120 1.00 75.50 207 ALA A N 1
ATOM 1689 C CA . ALA A 1 207 ? 22.965 -14.735 2.449 1.00 75.50 207 ALA A CA 1
ATOM 1690 C C . ALA A 1 207 ? 22.425 -13.344 2.846 1.00 75.50 207 ALA A C 1
ATOM 1692 O O . ALA A 1 207 ? 21.417 -13.234 3.538 1.00 75.50 207 ALA A O 1
ATOM 1693 N N . GLU A 1 208 ? 23.078 -12.280 2.378 1.00 82.94 208 GLU A N 1
ATOM 1694 C CA . GLU A 1 208 ? 22.677 -10.887 2.601 1.00 82.94 208 GLU A CA 1
ATOM 1695 C C . GLU A 1 208 ? 21.440 -10.461 1.794 1.00 82.94 208 GLU A C 1
ATOM 1697 O O . GLU A 1 208 ? 20.719 -9.561 2.224 1.00 82.94 208 GLU A O 1
ATOM 1702 N N . ALA A 1 209 ? 21.105 -11.167 0.707 1.00 86.81 209 ALA A N 1
ATOM 1703 C CA . ALA A 1 209 ? 19.959 -10.835 -0.139 1.00 86.81 209 ALA A CA 1
ATOM 1704 C C . ALA A 1 209 ? 18.623 -10.934 0.615 1.00 86.81 209 ALA A C 1
ATOM 1706 O O . ALA A 1 209 ? 17.723 -10.122 0.401 1.00 86.81 209 ALA A O 1
ATOM 1707 N N . ASP A 1 210 ? 18.491 -11.886 1.543 1.00 87.31 210 ASP A N 1
ATOM 1708 C CA . ASP A 1 210 ? 17.290 -11.994 2.376 1.00 87.31 210 ASP A CA 1
ATOM 1709 C C . ASP A 1 210 ? 17.188 -10.864 3.408 1.00 87.31 210 ASP A C 1
ATOM 1711 O O . ASP A 1 210 ? 16.081 -10.416 3.718 1.00 87.31 210 ASP A O 1
ATOM 1715 N N . ALA A 1 211 ? 18.319 -10.372 3.922 1.00 91.00 211 ALA A N 1
ATOM 1716 C CA . ALA A 1 211 ? 18.341 -9.222 4.823 1.00 91.00 211 ALA A CA 1
ATOM 1717 C C . ALA A 1 211 ? 17.987 -7.928 4.074 1.00 91.00 211 ALA A C 1
ATOM 1719 O O . ALA A 1 211 ? 17.179 -7.139 4.566 1.00 91.00 211 ALA A O 1
ATOM 1720 N N . GLU A 1 212 ? 18.518 -7.741 2.864 1.00 92.94 212 GLU A N 1
ATOM 1721 C CA . GLU A 1 212 ? 18.160 -6.625 1.984 1.00 92.94 212 GLU A CA 1
ATOM 1722 C C . GLU A 1 212 ? 16.687 -6.660 1.586 1.00 92.94 212 GLU A C 1
ATOM 1724 O O . GLU A 1 212 ? 16.007 -5.638 1.659 1.00 92.94 212 GLU A O 1
ATOM 1729 N N . ARG A 1 213 ? 16.168 -7.837 1.217 1.00 94.81 213 ARG A N 1
ATOM 1730 C CA . ARG A 1 213 ? 14.745 -8.040 0.934 1.00 94.81 213 ARG A CA 1
ATOM 1731 C C . ARG A 1 213 ? 13.890 -7.685 2.142 1.00 94.81 213 ARG A C 1
ATOM 1733 O O . ARG A 1 213 ? 12.919 -6.956 1.992 1.00 94.81 213 ARG A O 1
ATOM 1740 N N . ALA A 1 214 ? 14.237 -8.173 3.333 1.00 93.25 214 ALA A N 1
ATOM 1741 C CA . ALA A 1 214 ? 13.488 -7.862 4.547 1.00 93.25 214 ALA A CA 1
ATOM 1742 C C . ALA A 1 214 ? 13.517 -6.356 4.864 1.00 93.25 214 ALA A C 1
ATOM 1744 O O . ALA A 1 214 ? 12.490 -5.793 5.241 1.00 93.25 214 ALA A O 1
ATOM 1745 N N . ALA A 1 215 ? 14.660 -5.690 4.674 1.00 94.00 215 ALA A N 1
ATOM 1746 C CA . ALA A 1 215 ? 14.789 -4.244 4.846 1.00 94.00 215 ALA A CA 1
ATOM 1747 C C . ALA A 1 215 ? 13.972 -3.455 3.808 1.00 94.00 215 ALA A C 1
ATOM 1749 O O . ALA A 1 215 ? 13.333 -2.464 4.158 1.00 94.00 215 ALA A O 1
ATOM 1750 N N . GLU A 1 216 ? 13.958 -3.913 2.555 1.00 95.62 216 GLU A N 1
ATOM 1751 C CA . GLU A 1 216 ? 13.145 -3.353 1.476 1.00 95.62 216 GLU A CA 1
ATOM 1752 C C . GLU A 1 216 ? 11.653 -3.518 1.774 1.00 95.62 216 GLU A C 1
ATOM 1754 O O . GLU A 1 216 ? 10.915 -2.536 1.793 1.00 95.62 216 GLU A O 1
ATOM 1759 N N . TRP A 1 217 ? 11.213 -4.734 2.102 1.00 94.94 217 TRP A N 1
ATOM 1760 C CA . TRP A 1 217 ? 9.814 -5.041 2.397 1.00 94.94 217 TRP A CA 1
ATOM 1761 C C . TRP A 1 217 ? 9.292 -4.291 3.615 1.00 94.94 217 TRP A C 1
ATOM 1763 O O . TRP A 1 217 ? 8.124 -3.919 3.640 1.00 94.94 217 TRP A O 1
ATOM 1773 N N . ARG A 1 218 ? 10.154 -4.003 4.595 1.00 95.00 218 ARG A N 1
ATOM 1774 C CA . ARG A 1 218 ? 9.786 -3.233 5.785 1.00 95.00 218 ARG A CA 1
ATOM 1775 C C . ARG A 1 218 ? 9.151 -1.877 5.460 1.00 95.00 218 ARG A C 1
ATOM 1777 O O . ARG A 1 218 ? 8.282 -1.441 6.214 1.00 95.00 218 ARG A O 1
ATOM 1784 N N . LEU A 1 219 ? 9.569 -1.244 4.363 1.00 94.88 219 LEU A N 1
ATOM 1785 C CA . LEU A 1 219 ? 9.041 0.032 3.872 1.00 94.88 219 LEU A CA 1
ATOM 1786 C C . LEU A 1 219 ? 8.138 -0.141 2.647 1.00 94.88 219 LEU A C 1
ATOM 1788 O O . LEU A 1 219 ? 7.050 0.432 2.579 1.00 94.88 219 LEU A O 1
ATOM 1792 N N . ASP A 1 220 ? 8.606 -0.907 1.666 1.00 94.00 220 ASP A N 1
ATOM 1793 C CA . ASP A 1 220 ? 8.041 -0.877 0.324 1.00 94.00 220 ASP A CA 1
ATOM 1794 C C . ASP A 1 220 ? 6.747 -1.700 0.246 1.00 94.00 220 ASP A C 1
ATOM 1796 O O . ASP A 1 220 ? 5.824 -1.283 -0.439 1.00 94.00 220 ASP A O 1
ATOM 1800 N N . VAL A 1 221 ? 6.616 -2.806 0.998 1.00 92.69 221 VAL A N 1
ATOM 1801 C CA . VAL A 1 221 ? 5.391 -3.635 1.007 1.00 92.69 221 VAL A CA 1
ATOM 1802 C C . VAL A 1 221 ? 4.170 -2.865 1.539 1.00 92.69 221 VAL A C 1
ATOM 1804 O O . VAL A 1 221 ? 3.146 -2.877 0.860 1.00 92.69 221 VAL A O 1
ATOM 1807 N N . PRO A 1 222 ? 4.233 -2.144 2.678 1.00 92.06 222 PRO A N 1
ATOM 1808 C CA . PRO A 1 222 ? 3.120 -1.301 3.129 1.00 92.06 222 PRO A CA 1
ATOM 1809 C C . PRO A 1 222 ? 2.743 -0.173 2.164 1.00 92.06 222 PRO A C 1
ATOM 1811 O O . PRO A 1 222 ? 1.599 0.272 2.157 1.00 92.06 222 PRO A O 1
ATOM 1814 N N . THR A 1 223 ? 3.701 0.320 1.376 1.00 90.69 223 THR A N 1
ATOM 1815 C CA . THR A 1 223 ? 3.533 1.518 0.540 1.00 90.69 223 THR A CA 1
ATOM 1816 C C . THR A 1 223 ? 3.187 1.198 -0.915 1.00 90.69 223 THR A C 1
ATOM 1818 O O . THR A 1 223 ? 2.827 2.110 -1.662 1.00 90.69 223 THR A O 1
ATOM 1821 N N . ILE A 1 224 ? 3.197 -0.083 -1.331 1.00 87.12 224 ILE A N 1
ATOM 1822 C CA . ILE A 1 224 ? 2.943 -0.456 -2.736 1.00 87.12 224 ILE A CA 1
ATOM 1823 C C . ILE A 1 224 ? 1.602 0.029 -3.252 1.00 87.12 224 ILE A C 1
ATOM 1825 O O . ILE A 1 224 ? 1.484 0.361 -4.429 1.00 87.12 224 ILE A O 1
ATOM 1829 N N . GLY A 1 225 ? 0.589 0.087 -2.388 1.00 81.38 225 GLY A N 1
ATOM 1830 C CA . GLY A 1 225 ? -0.754 0.417 -2.816 1.00 81.38 225 GLY A CA 1
ATOM 1831 C C . GLY A 1 225 ? -0.803 1.780 -3.514 1.00 81.38 225 GLY A C 1
ATOM 1832 O O . GLY A 1 225 ? -1.636 1.987 -4.402 1.00 81.38 225 GLY A O 1
ATOM 1833 N N . LYS A 1 226 ? 0.138 2.687 -3.181 1.00 81.12 226 LYS A N 1
ATOM 1834 C CA . LYS A 1 226 ? 0.252 4.030 -3.766 1.00 81.12 226 LYS A CA 1
ATOM 1835 C C . LYS A 1 226 ? 0.279 3.999 -5.281 1.00 81.12 226 LYS A C 1
ATOM 1837 O O . LYS A 1 226 ? -0.273 4.900 -5.911 1.00 81.12 226 LYS A O 1
ATOM 1842 N N . ILE A 1 227 ? 0.877 2.972 -5.883 1.00 83.25 227 ILE A N 1
ATOM 1843 C CA . ILE A 1 227 ? 0.931 2.875 -7.339 1.00 83.25 227 ILE A CA 1
ATOM 1844 C C . ILE A 1 227 ? -0.423 2.519 -7.965 1.00 83.25 227 ILE A C 1
ATOM 1846 O O . ILE A 1 227 ? -0.683 2.926 -9.096 1.00 83.25 227 ILE A O 1
ATOM 1850 N N . TYR A 1 228 ? -1.299 1.843 -7.216 1.00 83.19 228 TYR A N 1
ATOM 1851 C CA . TYR A 1 228 ? -2.612 1.376 -7.657 1.00 83.19 228 TYR A CA 1
ATOM 1852 C C . TYR A 1 228 ? -3.743 2.396 -7.414 1.00 83.19 228 TYR A C 1
ATOM 1854 O O . TYR A 1 228 ? -4.644 2.519 -8.239 1.00 83.19 228 TYR A O 1
ATOM 1862 N N . GLN A 1 229 ? -3.720 3.204 -6.349 1.00 74.50 229 GLN A N 1
ATOM 1863 C CA . GLN A 1 229 ? -4.806 4.175 -6.069 1.00 74.50 229 GLN A CA 1
ATOM 1864 C C . GLN A 1 229 ? -4.765 5.464 -6.911 1.00 74.50 229 GLN A C 1
ATOM 1866 O O . GLN A 1 229 ? -5.503 6.421 -6.664 1.00 74.50 229 GLN A O 1
ATOM 1871 N N . ARG A 1 230 ? -3.919 5.526 -7.939 1.00 74.38 230 ARG A N 1
ATOM 1872 C CA . ARG A 1 230 ? -3.773 6.722 -8.772 1.00 74.38 230 ARG A CA 1
ATOM 1873 C C . ARG A 1 230 ? -4.946 6.853 -9.733 1.00 74.38 230 ARG A C 1
ATOM 1875 O O . ARG A 1 230 ? -5.212 5.960 -10.531 1.00 74.38 230 ARG A O 1
ATOM 1882 N N . TRP A 1 231 ? -5.583 8.022 -9.728 1.00 67.50 231 TRP A N 1
ATOM 1883 C CA . TRP A 1 231 ? -6.736 8.306 -10.588 1.00 67.50 231 TRP A CA 1
ATOM 1884 C C . TRP A 1 231 ? -6.468 8.064 -12.082 1.00 67.50 231 TRP A C 1
ATOM 1886 O O . TRP A 1 231 ? -7.345 7.597 -12.800 1.00 67.50 231 TRP A O 1
ATOM 1896 N N . GLN A 1 232 ? -5.260 8.396 -12.545 1.00 70.94 232 GLN A N 1
ATOM 1897 C CA . GLN A 1 232 ? -4.864 8.334 -13.956 1.00 70.94 232 GLN A CA 1
ATOM 1898 C C . GLN A 1 232 ? -4.050 7.081 -14.316 1.00 70.94 232 GLN A C 1
ATOM 1900 O O . GLN A 1 232 ? -3.648 6.941 -15.468 1.00 70.94 232 GLN A O 1
ATOM 1905 N N . ALA A 1 233 ? -3.760 6.190 -13.361 1.00 73.94 233 ALA A N 1
ATOM 1906 C CA . ALA A 1 233 ? -2.978 4.995 -13.665 1.00 73.94 233 ALA A CA 1
ATOM 1907 C C . ALA A 1 233 ? -3.838 3.949 -14.379 1.00 73.94 233 ALA A C 1
ATOM 1909 O O . ALA A 1 233 ? -4.984 3.698 -14.005 1.00 73.94 233 ALA A O 1
ATOM 1910 N N . THR A 1 234 ? -3.251 3.326 -15.400 1.00 89.00 234 THR A N 1
ATOM 1911 C CA . THR A 1 234 ? -3.814 2.138 -16.043 1.00 89.00 234 THR A CA 1
ATOM 1912 C C . THR A 1 234 ? -3.258 0.900 -15.354 1.00 89.00 234 THR A C 1
ATOM 1914 O O . THR A 1 234 ? -2.040 0.738 -15.266 1.00 89.00 234 THR A O 1
ATOM 1917 N N . CYS A 1 235 ? -4.150 0.035 -14.874 1.00 91.44 235 CYS A N 1
ATOM 1918 C CA . CYS A 1 235 ? -3.799 -1.254 -14.290 1.00 91.44 235 CYS A CA 1
ATOM 1919 C C . CYS A 1 235 ? -4.104 -2.401 -15.246 1.00 91.44 235 CYS A C 1
ATOM 1921 O O . CYS A 1 235 ? -5.231 -2.553 -15.712 1.00 91.44 235 CYS A O 1
ATOM 1923 N N . ILE A 1 236 ? -3.112 -3.233 -15.523 1.00 94.62 236 ILE A N 1
ATOM 1924 C CA . ILE A 1 236 ? -3.282 -4.442 -16.318 1.00 94.62 236 ILE A CA 1
ATOM 1925 C C . ILE A 1 236 ? -3.487 -5.620 -15.376 1.00 94.62 236 ILE A C 1
ATOM 1927 O O . ILE A 1 236 ? -2.634 -5.878 -14.529 1.00 94.62 236 ILE A O 1
ATOM 1931 N N . ILE A 1 237 ? -4.611 -6.329 -15.513 1.00 93.88 237 ILE A N 1
ATOM 1932 C CA . ILE A 1 237 ? -5.009 -7.372 -14.560 1.00 93.88 237 ILE A CA 1
ATOM 1933 C C . ILE A 1 237 ? -4.935 -8.762 -15.193 1.00 93.88 237 ILE A C 1
ATOM 1935 O O . ILE A 1 237 ? -5.689 -9.077 -16.116 1.00 93.88 237 ILE A O 1
ATOM 1939 N N . TYR A 1 238 ? -4.081 -9.620 -14.634 1.00 95.06 238 TYR A N 1
ATOM 1940 C CA . TYR A 1 238 ? -4.054 -11.055 -14.922 1.00 95.06 238 TYR A CA 1
ATOM 1941 C C . TYR A 1 238 ? -4.837 -11.831 -13.852 1.00 95.06 238 TYR A C 1
ATOM 1943 O O . TYR A 1 238 ? -4.326 -12.118 -12.766 1.00 95.06 238 TYR A O 1
ATOM 1951 N N . PHE A 1 239 ? -6.085 -12.197 -14.158 1.00 92.31 239 PHE A N 1
ATOM 1952 C CA . PHE A 1 239 ? -7.010 -12.762 -13.163 1.00 92.31 239 PHE A CA 1
ATOM 1953 C C . PHE A 1 239 ? -6.657 -14.176 -12.668 1.00 92.31 239 PHE A C 1
ATOM 1955 O O . PHE A 1 239 ? -7.030 -14.545 -11.552 1.00 92.31 239 PHE A O 1
ATOM 1962 N N . ASN A 1 240 ? -5.941 -14.953 -13.486 1.00 92.12 240 ASN A N 1
ATOM 1963 C CA . ASN A 1 240 ? -5.696 -16.385 -13.260 1.00 92.12 240 ASN A CA 1
ATOM 1964 C C . ASN A 1 240 ? -4.230 -16.735 -13.002 1.00 92.12 240 ASN A C 1
ATOM 1966 O O . ASN A 1 240 ? -3.888 -17.910 -12.923 1.00 92.12 240 ASN A O 1
ATOM 1970 N N . GLY A 1 241 ? -3.366 -15.729 -12.921 1.00 94.44 241 GLY A N 1
ATOM 1971 C CA . GLY A 1 241 ? -1.922 -15.898 -12.859 1.00 94.44 241 GLY A CA 1
ATOM 1972 C C . GLY A 1 241 ? -1.225 -14.989 -13.856 1.00 94.44 241 GLY A C 1
ATOM 1973 O O . GLY A 1 241 ? -1.673 -14.843 -14.992 1.00 94.44 241 GLY A O 1
ATOM 1974 N N . LEU A 1 242 ? -0.121 -14.380 -13.430 1.00 96.69 242 LEU A N 1
ATOM 1975 C CA . LEU A 1 242 ? 0.688 -13.491 -14.262 1.00 96.69 242 LEU A CA 1
ATOM 1976 C C . LEU A 1 242 ? 1.032 -14.135 -15.615 1.00 96.69 242 LEU A C 1
ATOM 1978 O O . LEU A 1 242 ? 1.570 -15.237 -15.654 1.00 96.69 242 LEU A O 1
ATOM 1982 N N . GLY A 1 243 ? 0.736 -13.452 -16.721 1.00 95.75 243 GLY A N 1
ATOM 1983 C CA . GLY A 1 243 ? 1.031 -13.940 -18.071 1.00 95.75 243 GLY A CA 1
ATOM 1984 C C . GLY A 1 243 ? 0.136 -15.082 -18.568 1.00 95.75 243 GLY A C 1
ATOM 1985 O O . GLY A 1 243 ? 0.411 -15.610 -19.646 1.00 95.75 243 GLY A O 1
ATOM 1986 N N . LEU A 1 244 ? -0.899 -15.487 -17.818 1.00 94.50 244 LEU A N 1
ATOM 1987 C CA . LEU A 1 244 ? -1.823 -16.555 -18.211 1.00 94.50 244 LEU A CA 1
ATOM 1988 C C . LEU A 1 244 ? -3.096 -16.028 -18.890 1.00 94.50 244 LEU A C 1
ATOM 1990 O O . LEU A 1 244 ? -3.516 -14.902 -18.616 1.00 94.50 244 LEU A O 1
ATOM 1994 N N . PRO A 1 245 ? -3.749 -16.850 -19.736 1.00 92.56 245 PRO A N 1
ATOM 1995 C CA . PRO A 1 245 ? -5.021 -16.492 -20.350 1.00 92.56 245 PRO A CA 1
ATOM 1996 C C . PRO A 1 245 ? -6.153 -16.238 -19.344 1.00 92.56 245 PRO A C 1
ATOM 1998 O O . PRO A 1 245 ? -6.234 -16.856 -18.275 1.00 92.56 245 PRO A O 1
ATOM 2001 N N . LEU A 1 246 ? -7.092 -15.375 -19.732 1.00 91.56 246 LEU A N 1
ATOM 2002 C CA . LEU A 1 246 ? -8.323 -15.142 -18.989 1.00 91.56 246 LEU A CA 1
ATOM 2003 C C . LEU A 1 246 ? -9.333 -16.275 -19.241 1.00 91.56 246 LEU A C 1
ATOM 2005 O O . LEU A 1 246 ? -10.053 -16.307 -20.234 1.00 91.56 246 LEU A O 1
ATOM 2009 N N . ASP A 1 247 ? -9.380 -17.205 -18.302 1.00 88.00 247 ASP A N 1
ATOM 2010 C CA . ASP A 1 247 ? -10.406 -18.215 -18.100 1.00 88.00 247 ASP A CA 1
ATOM 2011 C C . ASP A 1 247 ? -11.508 -17.678 -17.167 1.00 88.00 247 ASP A C 1
ATOM 2013 O O . ASP A 1 247 ? -11.228 -17.190 -16.073 1.00 88.00 247 ASP A O 1
ATOM 2017 N N . THR A 1 248 ? -12.760 -17.752 -17.624 1.00 88.44 248 THR A N 1
ATOM 2018 C CA . THR A 1 248 ? -13.963 -17.309 -16.893 1.00 88.44 248 THR A CA 1
ATOM 2019 C C . THR A 1 248 ? -14.879 -18.475 -16.516 1.00 88.44 248 THR A C 1
ATOM 2021 O O . THR A 1 248 ? -16.043 -18.282 -16.161 1.00 88.44 248 THR A O 1
ATOM 2024 N N . THR A 1 249 ? -14.378 -19.710 -16.594 1.00 87.56 249 THR A N 1
ATOM 2025 C CA . THR A 1 249 ? -15.140 -20.891 -16.196 1.00 87.56 249 THR A CA 1
ATOM 2026 C C . THR A 1 249 ? -15.490 -20.829 -14.704 1.00 87.56 249 THR A C 1
ATOM 2028 O O . THR A 1 249 ? -14.678 -20.383 -13.888 1.00 87.56 249 THR A O 1
ATOM 2031 N N . PRO A 1 250 ? -16.678 -21.319 -14.297 1.00 86.56 250 PRO A N 1
ATOM 2032 C CA . PRO A 1 250 ? -17.100 -21.274 -12.896 1.00 86.56 250 PRO A CA 1
ATOM 2033 C C . PRO A 1 250 ? -16.095 -21.904 -11.922 1.00 86.56 250 PRO A C 1
ATOM 2035 O O . PRO A 1 250 ? -15.908 -21.396 -10.818 1.00 86.56 250 PRO A O 1
ATOM 2038 N N . ALA A 1 251 ? -15.413 -22.975 -12.346 1.00 88.44 251 ALA A N 1
ATOM 2039 C CA . ALA A 1 251 ? -14.383 -23.636 -11.552 1.00 88.44 251 ALA A CA 1
ATOM 2040 C C . ALA A 1 251 ? -13.216 -22.687 -11.231 1.00 88.44 251 ALA A C 1
ATOM 2042 O O . ALA A 1 251 ? -12.843 -22.553 -10.065 1.00 88.44 251 ALA A O 1
ATOM 2043 N N . VAL A 1 252 ? -12.697 -21.971 -12.234 1.00 86.88 252 VAL A N 1
ATOM 2044 C CA . VAL A 1 252 ? -11.595 -21.017 -12.055 1.00 86.88 252 VAL A CA 1
ATOM 2045 C C . VAL A 1 252 ? -12.035 -19.810 -11.231 1.00 86.88 252 VAL A C 1
ATOM 2047 O O . VAL A 1 252 ? -11.340 -19.445 -10.289 1.00 86.88 252 VAL A O 1
ATOM 2050 N N . LEU A 1 253 ? -13.222 -19.253 -11.488 1.00 86.62 253 LEU A N 1
ATOM 2051 C CA . LEU A 1 253 ? -13.742 -18.106 -10.727 1.00 86.62 253 LEU A CA 1
ATOM 2052 C C . LEU A 1 253 ? -13.938 -18.407 -9.232 1.00 86.62 253 LEU A C 1
ATOM 2054 O O . LEU A 1 253 ? -13.824 -17.507 -8.398 1.00 86.62 253 LEU A O 1
ATOM 2058 N N . SER A 1 254 ? -14.227 -19.664 -8.886 1.00 86.50 254 SER A N 1
ATOM 2059 C CA . SER A 1 254 ? -14.361 -20.122 -7.497 1.00 86.50 254 SER A CA 1
ATOM 2060 C C . SER A 1 254 ? -13.027 -20.449 -6.813 1.00 86.50 254 SER A C 1
ATOM 2062 O O . SER A 1 254 ? -12.998 -20.685 -5.607 1.00 86.50 254 SER A O 1
ATOM 2064 N N . SER A 1 255 ? -11.917 -20.461 -7.559 1.00 89.44 255 SER A N 1
ATOM 2065 C CA . SER A 1 255 ? -10.603 -20.803 -7.019 1.00 89.44 255 SER A CA 1
ATOM 2066 C C . SER A 1 255 ? -10.141 -19.766 -5.988 1.00 89.44 255 SER A C 1
ATOM 2068 O O . SER A 1 255 ? -10.178 -18.567 -6.281 1.00 89.44 255 SER A O 1
ATOM 2070 N N . PRO A 1 256 ? -9.598 -20.174 -4.826 1.00 89.44 256 PRO A N 1
ATOM 2071 C CA . PRO A 1 256 ? -8.953 -19.250 -3.885 1.00 89.44 256 PRO A CA 1
ATOM 2072 C C . PRO A 1 256 ? -7.772 -18.478 -4.498 1.00 89.44 256 PRO A C 1
ATOM 2074 O O . PRO A 1 256 ? -7.374 -17.424 -4.003 1.00 89.44 256 PRO A O 1
ATOM 2077 N N . GLN A 1 257 ? -7.204 -19.005 -5.585 1.00 88.31 257 GLN A N 1
ATOM 2078 C CA . GLN A 1 257 ? -6.116 -18.387 -6.339 1.00 88.31 257 GLN A CA 1
ATOM 2079 C C . GLN A 1 257 ? -6.606 -17.377 -7.381 1.00 88.31 257 GLN A C 1
ATOM 2081 O O . GLN A 1 257 ? -5.798 -16.625 -7.910 1.00 88.31 257 GLN A O 1
ATOM 2086 N N . HIS A 1 258 ? -7.903 -17.323 -7.685 1.00 90.38 258 HIS A N 1
ATOM 2087 C CA . HIS A 1 258 ? -8.437 -16.323 -8.602 1.00 90.38 258 HIS A CA 1
ATOM 2088 C C . HIS A 1 258 ? -8.299 -14.922 -8.005 1.00 90.38 258 HIS A C 1
ATOM 2090 O O . HIS A 1 258 ? -8.528 -14.719 -6.810 1.00 90.38 258 HIS A O 1
ATOM 2096 N N . TRP A 1 259 ? -7.969 -13.941 -8.843 1.00 91.25 259 TRP A N 1
ATOM 2097 C CA . TRP A 1 259 ? -7.710 -12.564 -8.425 1.00 91.25 259 TRP A CA 1
ATOM 2098 C C . TRP A 1 259 ? -8.807 -12.002 -7.516 1.00 91.25 259 TRP A C 1
ATOM 2100 O O . TRP A 1 259 ? -8.511 -11.580 -6.406 1.00 91.25 259 TRP A O 1
ATOM 2110 N N . CYS A 1 260 ? -10.087 -12.125 -7.889 1.00 86.50 260 CYS A N 1
ATOM 2111 C CA . CYS A 1 260 ? -11.196 -11.592 -7.081 1.00 86.50 260 CYS A CA 1
ATOM 2112 C C . CYS A 1 260 ? -11.292 -12.164 -5.655 1.00 86.50 260 CYS A C 1
ATOM 2114 O O . CYS A 1 260 ? -11.930 -11.543 -4.809 1.00 86.50 260 CYS A O 1
ATOM 2116 N N . ASN A 1 261 ? -10.678 -13.319 -5.393 1.00 88.88 261 ASN A N 1
ATOM 2117 C CA . ASN A 1 261 ? -10.770 -14.021 -4.117 1.00 88.88 261 ASN A CA 1
ATOM 2118 C C . ASN A 1 261 ? -9.532 -13.798 -3.239 1.00 88.88 261 ASN A C 1
ATOM 2120 O O . ASN A 1 261 ? -9.510 -14.254 -2.104 1.00 88.88 261 ASN A O 1
ATOM 2124 N N . ARG A 1 262 ? -8.496 -13.102 -3.722 1.00 89.50 262 ARG A N 1
ATOM 2125 C CA . ARG A 1 262 ? -7.231 -12.891 -3.000 1.00 89.50 262 ARG A CA 1
ATOM 2126 C C . ARG A 1 262 ? -7.279 -11.625 -2.149 1.00 89.50 262 ARG A C 1
ATOM 2128 O O . ARG A 1 262 ? -7.670 -10.576 -2.654 1.00 89.50 262 ARG A O 1
ATOM 2135 N N . ALA A 1 263 ? -6.801 -11.690 -0.908 1.00 89.19 263 ALA A N 1
ATOM 2136 C CA . ALA A 1 263 ? -6.764 -10.553 0.020 1.00 89.19 263 ALA A CA 1
ATOM 2137 C C . ALA A 1 263 ? -5.926 -9.399 -0.544 1.00 89.19 263 ALA A C 1
ATOM 2139 O O . ALA A 1 263 ? -6.397 -8.271 -0.646 1.00 89.19 263 ALA A O 1
ATOM 2140 N N . TRP A 1 264 ? -4.720 -9.722 -1.017 1.00 86.25 264 TRP A N 1
ATOM 2141 C CA . TRP A 1 264 ? -3.759 -8.748 -1.535 1.00 86.25 264 TRP A CA 1
ATOM 2142 C C . TRP A 1 264 ? -4.284 -7.926 -2.715 1.00 86.25 264 TRP A C 1
ATOM 2144 O O . TRP A 1 264 ? -4.071 -6.727 -2.785 1.00 86.25 264 TRP A O 1
ATOM 2154 N N . TH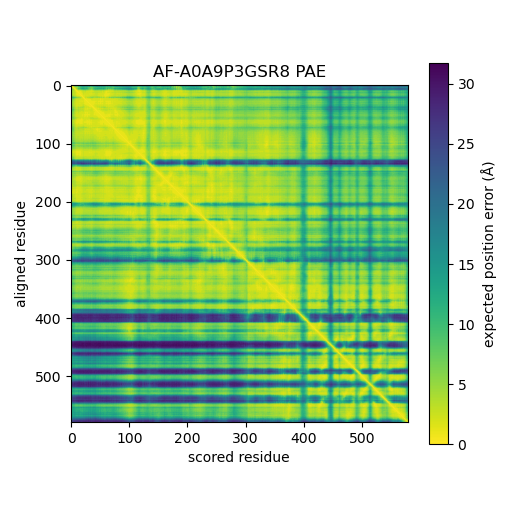R A 1 265 ? -5.051 -8.546 -3.609 1.00 87.00 265 THR A N 1
ATOM 2155 C CA . THR A 1 265 ? -5.576 -7.861 -4.801 1.00 87.00 265 THR A CA 1
ATOM 2156 C C . THR A 1 265 ? -6.661 -6.835 -4.476 1.00 87.00 265 THR A C 1
ATOM 2158 O O . THR A 1 265 ? -7.001 -6.006 -5.317 1.00 87.00 265 THR A O 1
ATOM 2161 N N . LEU A 1 266 ? -7.223 -6.868 -3.259 1.00 83.19 266 LEU A N 1
ATOM 2162 C CA . LEU A 1 266 ? -8.283 -5.946 -2.867 1.00 83.19 266 LEU A CA 1
ATOM 2163 C C . LEU A 1 266 ? -7.786 -4.493 -2.838 1.00 83.19 266 LEU A C 1
ATOM 2165 O O . LEU A 1 266 ? -8.507 -3.597 -3.269 1.00 83.19 266 LEU A O 1
ATOM 2169 N N . GLN A 1 267 ? -6.544 -4.274 -2.397 1.00 79.69 267 GLN A N 1
ATOM 2170 C CA . GLN A 1 267 ? -5.898 -2.955 -2.415 1.00 79.69 267 GLN A CA 1
ATOM 2171 C C . GLN A 1 267 ? -5.416 -2.524 -3.815 1.00 79.69 267 GLN A C 1
ATOM 2173 O O . GLN A 1 267 ? -5.104 -1.354 -4.019 1.00 79.69 267 GLN A O 1
ATOM 2178 N N . GLU A 1 268 ? -5.389 -3.439 -4.788 1.00 84.81 268 GLU A N 1
ATOM 2179 C CA . GLU A 1 268 ? -4.895 -3.203 -6.156 1.00 84.81 268 GLU A CA 1
ATOM 2180 C C . GLU A 1 268 ? -6.020 -2.829 -7.140 1.00 84.81 268 GLU A C 1
ATOM 2182 O O . GLU A 1 268 ? -5.799 -2.693 -8.345 1.00 84.81 268 GLU A O 1
ATOM 2187 N N . GLY A 1 269 ? -7.247 -2.654 -6.639 1.00 73.94 269 GLY A N 1
ATOM 2188 C CA . GLY A 1 269 ? -8.404 -2.246 -7.430 1.00 73.94 269 GLY A CA 1
ATOM 2189 C C . GLY A 1 269 ? -8.294 -0.804 -7.934 1.00 73.94 269 GLY A C 1
ATOM 2190 O O . GLY A 1 269 ? -8.735 0.131 -7.270 1.00 73.94 269 GLY A O 1
ATOM 2191 N N . CYS A 1 270 ? -7.743 -0.611 -9.132 1.00 73.81 270 CYS A N 1
ATOM 2192 C CA . CYS A 1 270 ? -7.634 0.702 -9.777 1.00 73.81 270 CYS A CA 1
ATOM 2193 C C . CYS A 1 270 ? -8.943 1.128 -10.454 1.00 73.81 270 CYS A C 1
ATOM 2195 O O . CYS A 1 270 ? -9.718 0.281 -10.901 1.00 73.81 270 CYS A O 1
ATOM 2197 N N . ARG A 1 271 ? -9.173 2.444 -10.609 1.00 71.25 271 ARG A N 1
ATOM 2198 C CA . ARG A 1 271 ? -10.304 2.978 -11.401 1.00 71.25 271 ARG A CA 1
ATOM 2199 C C . ARG A 1 271 ? -10.141 2.685 -12.895 1.00 71.25 271 ARG A C 1
ATOM 2201 O O . ARG A 1 271 ? -11.096 2.218 -13.515 1.00 71.25 271 ARG A O 1
ATOM 2208 N N . GLY A 1 272 ? -8.947 2.916 -13.441 1.00 80.31 272 GLY A N 1
ATOM 2209 C CA . GLY A 1 272 ? -8.574 2.542 -14.804 1.00 80.31 272 GLY A CA 1
ATOM 2210 C C . GLY A 1 272 ? -7.928 1.161 -14.827 1.00 80.31 272 GLY A C 1
ATOM 2211 O O . GLY A 1 272 ? -6.896 0.954 -14.189 1.00 80.31 272 GLY A O 1
ATOM 2212 N N . TRP A 1 273 ? -8.523 0.214 -15.548 1.00 86.56 273 TRP A N 1
ATOM 2213 C CA . TRP A 1 273 ? -7.952 -1.121 -15.705 1.00 86.56 273 TRP A CA 1
ATOM 2214 C C . TRP A 1 273 ? -8.281 -1.736 -17.063 1.00 86.56 273 TRP A C 1
ATOM 2216 O O . TRP A 1 273 ? -9.265 -1.358 -17.699 1.00 86.56 273 TRP A O 1
ATOM 2226 N N . LEU A 1 274 ? -7.457 -2.695 -17.482 1.00 89.94 274 LEU A N 1
ATOM 2227 C CA . LEU A 1 274 ? -7.660 -3.521 -18.668 1.00 89.94 274 LEU A CA 1
ATOM 2228 C C . LEU A 1 274 ? -7.373 -4.993 -18.324 1.00 89.94 274 LEU A C 1
ATOM 2230 O O . LEU A 1 274 ? -6.409 -5.276 -17.605 1.00 89.94 274 LEU A O 1
ATOM 2234 N N . PRO A 1 275 ? -8.178 -5.949 -18.820 1.00 91.25 275 PRO A N 1
ATOM 2235 C CA . PRO A 1 275 ? -7.887 -7.364 -18.644 1.00 91.25 275 PRO A CA 1
ATOM 2236 C C . PRO A 1 275 ? -6.712 -7.788 -19.532 1.00 91.25 275 PRO A C 1
ATOM 2238 O O . PRO A 1 275 ? -6.684 -7.481 -20.726 1.00 91.25 275 PRO A O 1
ATOM 2241 N N . ALA A 1 276 ? -5.779 -8.549 -18.966 1.00 93.06 276 ALA A N 1
ATOM 2242 C CA . ALA A 1 276 ? -4.749 -9.250 -19.724 1.00 93.06 276 ALA A CA 1
ATOM 2243 C C . ALA A 1 276 ? -5.109 -10.715 -19.975 1.00 93.06 276 ALA A C 1
ATOM 2245 O O . ALA A 1 276 ? -6.076 -11.245 -19.422 1.00 93.06 276 ALA A O 1
ATOM 2246 N N . GLY A 1 277 ? -4.339 -11.365 -20.848 1.00 92.19 277 GLY A N 1
ATOM 2247 C CA . GLY A 1 277 ? -4.555 -12.759 -21.218 1.00 92.19 277 GLY A CA 1
ATOM 2248 C C . GLY A 1 277 ? -5.803 -12.965 -22.079 1.00 92.19 277 GLY A C 1
ATOM 2249 O O . GLY A 1 277 ? -6.334 -14.074 -22.135 1.00 92.19 277 GLY A O 1
ATOM 2250 N N . ILE A 1 278 ? -6.305 -11.917 -22.738 1.00 89.81 278 ILE A N 1
ATOM 2251 C CA . ILE A 1 278 ? -7.470 -12.031 -23.619 1.00 89.81 278 ILE A CA 1
ATOM 2252 C C . ILE A 1 278 ? -7.099 -12.853 -24.853 1.00 89.81 278 ILE A C 1
ATOM 2254 O O . ILE A 1 278 ? -6.218 -12.480 -25.633 1.00 89.81 278 ILE A O 1
ATOM 2258 N N . ASP A 1 279 ? -7.823 -13.953 -25.045 1.00 84.00 279 ASP A N 1
ATOM 2259 C CA . ASP A 1 279 ? -7.780 -14.768 -26.251 1.00 84.00 279 ASP A CA 1
ATOM 2260 C C . ASP A 1 279 ? -8.911 -14.333 -27.201 1.00 84.00 279 ASP A C 1
ATOM 2262 O O . ASP A 1 279 ? -10.084 -14.582 -26.909 1.00 84.00 279 ASP A O 1
ATOM 2266 N N . PRO A 1 280 ? -8.602 -13.710 -28.356 1.00 78.44 280 PRO A N 1
ATOM 2267 C CA . PRO A 1 280 ? -9.618 -13.290 -29.321 1.00 78.44 280 PRO A CA 1
ATOM 2268 C C . PRO A 1 280 ? -10.473 -14.443 -29.863 1.00 78.44 280 PRO A C 1
ATOM 2270 O O . PRO A 1 280 ? -11.583 -14.205 -30.335 1.00 78.44 280 PRO A O 1
ATOM 2273 N N . SER A 1 281 ? -9.979 -15.686 -29.806 1.00 82.06 281 SER A N 1
ATOM 2274 C CA . SER A 1 281 ? -10.734 -16.871 -30.229 1.00 82.06 281 SER A CA 1
ATOM 2275 C C . SER A 1 281 ? -11.776 -17.323 -29.199 1.00 82.06 281 SER A C 1
ATOM 2277 O O . SER A 1 281 ? -12.674 -18.100 -29.525 1.00 82.06 281 SER A O 1
ATOM 2279 N N . ARG A 1 282 ? -11.686 -16.815 -27.963 1.00 82.31 282 ARG A N 1
ATOM 2280 C CA . ARG A 1 282 ? -12.583 -17.118 -26.844 1.00 82.31 282 ARG A CA 1
ATOM 2281 C C . ARG A 1 282 ? -13.173 -15.816 -26.301 1.00 82.31 282 ARG A C 1
ATOM 2283 O O . ARG A 1 282 ? -12.748 -15.340 -25.248 1.00 82.31 282 ARG A O 1
ATOM 2290 N N . PRO A 1 283 ? -14.136 -15.208 -27.017 1.00 78.50 283 PRO A N 1
ATOM 2291 C CA . PRO A 1 283 ? -14.715 -13.942 -26.601 1.00 78.50 283 PRO A CA 1
ATOM 2292 C C . PRO A 1 283 ? -15.384 -14.083 -25.234 1.00 78.50 283 PRO A C 1
ATOM 2294 O O . PRO A 1 283 ? -16.173 -14.997 -24.993 1.00 78.50 283 PRO A O 1
ATOM 2297 N N . ILE A 1 284 ? -15.069 -13.150 -24.344 1.00 83.62 284 ILE A N 1
ATOM 2298 C CA . ILE A 1 284 ? -15.645 -13.089 -23.004 1.00 83.62 284 ILE A CA 1
ATOM 2299 C C . ILE A 1 284 ? -16.896 -12.221 -23.062 1.00 83.62 284 ILE A C 1
ATOM 2301 O O . ILE A 1 284 ? -16.888 -11.127 -23.629 1.00 83.62 284 ILE A O 1
ATOM 2305 N N . GLY A 1 285 ? -17.987 -12.723 -22.484 1.00 79.31 285 GLY A N 1
ATOM 2306 C CA . GLY A 1 285 ? -19.261 -12.016 -22.465 1.00 79.31 285 GLY A CA 1
ATOM 2307 C C . GLY A 1 285 ? -19.171 -10.693 -21.703 1.00 79.31 285 GLY A C 1
ATOM 2308 O O . GLY A 1 285 ? -18.575 -10.620 -20.630 1.00 79.31 285 GLY A O 1
ATOM 2309 N N . HIS A 1 286 ? -19.826 -9.656 -22.226 1.00 81.50 286 HIS A N 1
ATOM 2310 C CA . HIS A 1 286 ? -19.903 -8.335 -21.593 1.00 81.50 286 HIS A CA 1
ATOM 2311 C C . HIS A 1 286 ? -20.438 -8.396 -20.147 1.00 81.50 286 HIS A C 1
ATOM 2313 O O . HIS A 1 286 ? -20.053 -7.590 -19.302 1.00 81.50 286 HIS A O 1
ATOM 2319 N N . ASP A 1 287 ? -21.305 -9.362 -19.841 1.00 82.81 287 ASP A N 1
ATOM 2320 C CA . ASP A 1 287 ? -21.878 -9.537 -18.503 1.00 82.81 287 ASP A CA 1
ATOM 2321 C C . ASP A 1 287 ? -20.831 -9.915 -17.448 1.00 82.81 287 ASP A C 1
ATOM 2323 O O . ASP A 1 287 ? -20.961 -9.507 -16.296 1.00 82.81 287 ASP A O 1
ATOM 2327 N N . PHE A 1 288 ? -19.760 -10.622 -17.833 1.00 83.50 288 PHE A N 1
ATOM 2328 C CA . PHE A 1 288 ? -18.646 -10.907 -16.926 1.00 83.50 288 PHE A CA 1
ATOM 2329 C C . PHE A 1 288 ? -17.981 -9.607 -16.471 1.00 83.50 288 PHE A C 1
ATOM 2331 O O . PHE A 1 288 ? -17.853 -9.361 -15.274 1.00 83.50 288 PHE A O 1
ATOM 2338 N N . PHE A 1 289 ? -17.618 -8.748 -17.428 1.00 83.62 289 PHE A N 1
ATOM 2339 C CA . PHE A 1 289 ? -16.972 -7.471 -17.137 1.00 83.62 289 PHE A CA 1
ATOM 2340 C C . PHE A 1 289 ? -17.897 -6.522 -16.376 1.00 83.62 289 PHE A C 1
ATOM 2342 O O . PHE A 1 289 ? -17.448 -5.890 -15.426 1.00 83.62 289 PHE A O 1
ATOM 2349 N N . ARG A 1 290 ? -19.196 -6.498 -16.705 1.00 83.31 290 ARG A N 1
ATOM 2350 C CA . ARG A 1 290 ? -20.193 -5.738 -15.938 1.00 83.31 290 ARG A CA 1
ATOM 2351 C C . ARG A 1 290 ? -20.271 -6.211 -14.487 1.00 83.31 290 ARG A C 1
ATOM 2353 O O . ARG A 1 290 ? -20.199 -5.387 -13.585 1.00 83.31 290 ARG A O 1
ATOM 2360 N N . GLY A 1 291 ? -20.374 -7.519 -14.247 1.00 80.62 291 GLY A N 1
ATOM 2361 C CA . GLY A 1 291 ? -20.428 -8.061 -12.887 1.00 80.62 291 GLY A CA 1
ATOM 2362 C C . GLY A 1 291 ? -19.142 -7.805 -12.094 1.00 80.62 291 GLY A C 1
ATOM 2363 O O . GLY A 1 291 ? -19.187 -7.583 -10.883 1.00 80.62 291 GLY A O 1
ATOM 2364 N N . LEU A 1 292 ? -17.991 -7.796 -12.769 1.00 79.38 292 LEU A N 1
ATOM 2365 C CA . LEU A 1 292 ? -16.702 -7.460 -12.165 1.00 79.38 292 LEU A CA 1
ATOM 2366 C C . LEU A 1 292 ? -16.629 -5.972 -11.806 1.00 79.38 292 LEU A C 1
ATOM 2368 O O . LEU A 1 292 ? -16.213 -5.633 -10.699 1.00 79.38 292 LEU A O 1
ATOM 2372 N N . ASP A 1 293 ? -17.111 -5.101 -12.691 1.00 77.38 293 ASP A N 1
ATOM 2373 C CA . ASP A 1 293 ? -17.236 -3.667 -12.439 1.00 77.38 293 ASP A CA 1
ATOM 2374 C C . ASP A 1 293 ? -18.231 -3.345 -11.327 1.00 77.38 293 ASP A C 1
ATOM 2376 O O . ASP A 1 293 ? -17.947 -2.466 -10.525 1.00 77.38 293 ASP A O 1
ATOM 2380 N N . GLU A 1 294 ? -19.351 -4.058 -11.211 1.00 74.31 294 GLU A N 1
ATOM 2381 C CA . GLU A 1 294 ? -20.305 -3.890 -10.107 1.00 74.31 294 GLU A CA 1
ATOM 2382 C C . GLU A 1 294 ? -19.682 -4.292 -8.765 1.00 74.31 294 GLU A C 1
ATOM 2384 O O . GLU A 1 294 ? -19.726 -3.524 -7.800 1.00 74.31 294 GLU A O 1
ATOM 2389 N N . ARG A 1 295 ? -19.029 -5.463 -8.707 1.00 69.94 295 ARG A N 1
ATOM 2390 C CA . ARG A 1 295 ? -18.303 -5.919 -7.508 1.00 69.94 295 ARG A CA 1
ATOM 2391 C C . ARG A 1 295 ? -17.172 -4.966 -7.137 1.00 69.94 295 ARG A C 1
ATOM 2393 O O . ARG A 1 295 ? -16.974 -4.682 -5.964 1.00 69.94 295 ARG A O 1
ATOM 2400 N N . ARG A 1 296 ? -16.435 -4.444 -8.118 1.00 70.56 296 ARG A N 1
ATOM 2401 C CA . ARG A 1 296 ? -15.376 -3.450 -7.898 1.00 70.56 296 ARG A CA 1
ATOM 2402 C C . ARG A 1 296 ? -15.943 -2.091 -7.508 1.00 70.56 296 ARG A C 1
ATOM 2404 O O . ARG A 1 296 ? -15.378 -1.442 -6.642 1.00 70.56 296 ARG A O 1
ATOM 2411 N N . GLY A 1 297 ? -17.048 -1.671 -8.112 1.00 65.06 297 GLY A N 1
ATOM 2412 C CA . GLY A 1 297 ? -17.748 -0.425 -7.821 1.00 65.06 297 GLY A CA 1
ATOM 2413 C C . GLY A 1 297 ? -18.157 -0.357 -6.357 1.00 65.06 297 GLY A C 1
ATOM 2414 O O . GLY A 1 297 ? -17.899 0.655 -5.711 1.00 65.06 297 GLY A O 1
ATOM 2415 N N . GLN A 1 298 ? -18.663 -1.472 -5.818 1.00 61.91 298 GLN A N 1
ATOM 2416 C CA . GLN A 1 298 ? -18.872 -1.652 -4.381 1.00 61.91 298 GLN A CA 1
ATOM 2417 C C . GLN A 1 298 ? -17.560 -1.397 -3.622 1.00 61.91 298 GLN A C 1
ATOM 2419 O O . GLN A 1 298 ? -17.487 -0.468 -2.829 1.00 61.91 298 GLN A O 1
ATOM 2424 N N . LEU A 1 299 ? -16.475 -2.102 -3.949 1.00 57.69 299 LEU A N 1
ATOM 2425 C CA . LEU A 1 299 ? -15.178 -1.930 -3.275 1.00 57.69 299 LEU A CA 1
ATOM 2426 C C . LEU A 1 299 ? -14.633 -0.492 -3.333 1.00 57.69 299 LEU A C 1
ATOM 2428 O O . LEU A 1 299 ? -14.185 0.023 -2.318 1.00 57.69 299 LEU A O 1
ATOM 2432 N N . THR A 1 300 ? -14.698 0.175 -4.490 1.00 55.44 300 THR A N 1
ATOM 2433 C CA . THR A 1 300 ? -14.199 1.550 -4.683 1.00 55.44 300 THR A CA 1
ATOM 2434 C C . THR A 1 300 ? -15.090 2.624 -4.059 1.00 55.44 300 THR A C 1
ATOM 2436 O O . THR A 1 300 ? -14.585 3.687 -3.709 1.00 55.44 300 THR A O 1
ATOM 2439 N N . GLY A 1 301 ? -16.396 2.362 -3.925 1.00 50.56 301 GLY A N 1
ATOM 2440 C CA . GLY A 1 301 ? -17.349 3.238 -3.237 1.00 50.56 301 GLY A CA 1
ATOM 2441 C C . GLY A 1 301 ? -17.271 3.135 -1.711 1.00 50.56 301 GLY A C 1
ATOM 2442 O O . GLY A 1 301 ? -17.699 4.059 -1.027 1.00 50.56 301 GLY A O 1
ATOM 2443 N N . PHE A 1 302 ? -16.691 2.043 -1.202 1.00 49.62 302 PHE A N 1
ATOM 2444 C CA . PHE A 1 302 ? -16.514 1.748 0.222 1.00 49.62 302 PHE A CA 1
ATOM 2445 C C . PHE A 1 302 ? -15.076 1.950 0.734 1.00 49.62 302 PHE A C 1
ATOM 2447 O O . PHE A 1 302 ? -14.826 1.758 1.925 1.00 49.62 302 PHE A O 1
ATOM 2454 N N . LEU A 1 303 ? -14.119 2.348 -0.119 1.00 53.03 303 LEU A N 1
ATOM 2455 C CA . LEU A 1 303 ? -12.768 2.692 0.344 1.00 53.03 303 LEU A CA 1
ATOM 2456 C C . LEU A 1 303 ? -12.873 3.761 1.444 1.00 53.03 303 LEU A C 1
ATOM 2458 O O . LEU A 1 303 ? -13.608 4.735 1.284 1.00 53.03 303 LEU A O 1
ATOM 2462 N N . CYS A 1 304 ? -12.148 3.547 2.546 1.00 60.91 304 CYS A N 1
ATOM 2463 C CA . CYS A 1 304 ? -12.233 4.295 3.812 1.00 60.91 304 CYS A CA 1
ATOM 2464 C C . CYS A 1 304 ? -13.398 3.958 4.764 1.00 60.91 304 CYS A C 1
ATOM 2466 O O . CYS A 1 304 ? -13.659 4.744 5.673 1.00 60.91 304 CYS A O 1
ATOM 2468 N N . ASN A 1 305 ? -14.078 2.811 4.630 1.00 68.62 305 ASN A N 1
ATOM 2469 C CA . ASN A 1 305 ? -15.102 2.385 5.598 1.00 68.62 305 ASN A CA 1
ATOM 2470 C C . ASN A 1 305 ? -14.842 0.998 6.217 1.00 68.62 305 ASN A C 1
ATOM 2472 O O . ASN A 1 305 ? -14.122 0.170 5.661 1.00 68.62 305 ASN A O 1
ATOM 2476 N N . LEU A 1 306 ? -15.472 0.719 7.365 1.00 75.75 306 LEU A N 1
ATOM 2477 C CA . LEU A 1 306 ? -15.376 -0.588 8.031 1.00 75.75 306 LEU A CA 1
ATOM 2478 C C . LEU A 1 306 ? -16.036 -1.733 7.257 1.00 75.75 306 LEU A C 1
ATOM 2480 O O . LEU A 1 306 ? -15.661 -2.886 7.458 1.00 75.75 306 LEU A O 1
ATOM 2484 N N . GLU A 1 307 ? -16.975 -1.456 6.352 1.00 75.56 307 GLU A N 1
ATOM 2485 C CA . GLU A 1 307 ? -17.574 -2.497 5.506 1.00 75.56 307 GLU A CA 1
ATOM 2486 C C . GLU A 1 307 ? -16.530 -3.146 4.588 1.00 75.56 307 GLU A C 1
ATOM 2488 O O . GLU A 1 307 ? -16.637 -4.329 4.267 1.00 75.56 307 GLU A O 1
ATOM 2493 N N . SER A 1 308 ? -15.453 -2.431 4.254 1.00 76.06 308 SER A N 1
ATOM 2494 C CA . SER A 1 308 ? -14.306 -2.996 3.541 1.00 76.06 308 SER A CA 1
ATOM 2495 C C . SER A 1 308 ? -13.657 -4.184 4.268 1.00 76.06 308 SER A C 1
ATOM 2497 O O . SER A 1 308 ? -13.140 -5.094 3.614 1.00 76.06 308 SER A O 1
ATOM 2499 N N . ALA A 1 309 ? -13.735 -4.246 5.604 1.00 82.25 309 ALA A N 1
ATOM 2500 C CA . ALA A 1 309 ? -13.260 -5.397 6.373 1.00 82.25 309 ALA A CA 1
ATOM 2501 C C . ALA A 1 309 ? -14.074 -6.670 6.081 1.00 82.25 309 ALA A C 1
ATOM 2503 O O . ALA A 1 309 ? -13.513 -7.765 6.063 1.00 82.25 309 ALA A O 1
ATOM 2504 N N . VAL A 1 310 ? -15.364 -6.535 5.751 1.00 81.31 310 VAL A N 1
ATOM 2505 C CA . VAL A 1 310 ? -16.226 -7.661 5.353 1.00 81.31 310 VAL A CA 1
ATOM 2506 C C . VAL A 1 310 ? -15.727 -8.281 4.050 1.00 81.31 310 VAL A C 1
ATOM 2508 O O . VAL A 1 310 ? -15.617 -9.500 3.949 1.00 81.31 310 VAL A O 1
ATOM 2511 N N . PHE A 1 311 ? -15.359 -7.450 3.071 1.00 81.62 311 PHE A N 1
ATOM 2512 C CA . PHE A 1 311 ? -14.779 -7.934 1.818 1.00 81.62 311 PHE A CA 1
ATOM 2513 C C . PHE A 1 311 ? -13.392 -8.551 2.010 1.00 81.62 311 PHE A C 1
ATOM 2515 O O . PHE A 1 311 ? -13.023 -9.448 1.256 1.00 81.62 311 PHE A O 1
ATOM 2522 N N . MET A 1 312 ? -12.620 -8.079 2.993 1.00 87.44 312 MET A N 1
ATOM 2523 C CA . MET A 1 312 ? -11.321 -8.658 3.335 1.00 87.44 312 MET A CA 1
ATOM 2524 C C . MET A 1 312 ? -11.456 -10.025 4.023 1.00 87.44 312 MET A C 1
ATOM 2526 O O . MET A 1 312 ? -10.658 -10.922 3.749 1.00 87.44 312 MET A O 1
ATOM 2530 N N . ARG A 1 313 ? -12.467 -10.205 4.886 1.00 88.44 313 ARG A N 1
ATOM 2531 C CA . ARG A 1 313 ? -12.709 -11.449 5.637 1.00 88.44 313 ARG A CA 1
ATOM 2532 C C . ARG A 1 313 ? -12.802 -12.664 4.724 1.00 88.44 313 ARG A C 1
ATOM 2534 O O . ARG A 1 313 ? -12.132 -13.665 4.966 1.00 88.44 313 ARG A O 1
ATOM 2541 N N . ASP A 1 314 ? -13.601 -12.553 3.668 1.00 86.44 314 ASP A N 1
ATOM 2542 C CA . ASP A 1 314 ? -13.955 -13.685 2.806 1.00 86.44 314 ASP A CA 1
ATOM 2543 C C . ASP A 1 314 ? -12.870 -13.987 1.748 1.00 86.44 314 ASP A C 1
ATOM 2545 O O . ASP A 1 314 ? -13.035 -14.871 0.905 1.00 86.44 314 ASP A O 1
ATOM 2549 N N . ARG A 1 315 ? -11.742 -13.261 1.780 1.00 88.56 315 ARG A N 1
ATOM 2550 C CA . ARG A 1 315 ? -10.637 -13.411 0.831 1.00 88.56 315 ARG A CA 1
ATOM 2551 C C . ARG A 1 315 ? -9.529 -14.324 1.352 1.00 88.56 315 ARG A C 1
ATOM 2553 O O . ARG A 1 315 ? -9.125 -14.280 2.512 1.00 88.56 315 ARG A O 1
ATOM 2560 N N . PHE A 1 316 ? -8.971 -15.101 0.433 1.00 90.44 316 PHE A N 1
ATOM 2561 C CA . PHE A 1 316 ? -7.817 -15.960 0.640 1.00 90.44 316 PHE A CA 1
ATOM 2562 C C . PHE A 1 316 ? -6.531 -15.140 0.803 1.00 90.44 316 PHE A C 1
ATOM 2564 O O . PHE A 1 316 ? -6.194 -14.303 -0.041 1.00 90.44 316 PHE A O 1
ATOM 2571 N N . CYS A 1 317 ? -5.770 -15.432 1.850 1.00 90.06 317 CYS A N 1
ATOM 2572 C CA . CYS A 1 317 ? -4.447 -14.875 2.111 1.00 90.06 317 CYS A CA 1
ATOM 2573 C C . CYS A 1 317 ? -3.440 -15.997 2.373 1.00 90.06 317 CYS A C 1
ATOM 2575 O O . CYS A 1 317 ? -3.812 -17.065 2.857 1.00 90.06 317 CYS A O 1
ATOM 2577 N N . SER A 1 318 ? -2.163 -15.749 2.076 1.00 86.31 318 SER A N 1
ATOM 2578 C CA . SER A 1 318 ? -1.098 -16.679 2.463 1.00 86.31 318 SER A CA 1
ATOM 2579 C C . SER A 1 318 ? -0.807 -16.556 3.958 1.00 86.31 318 SER A C 1
ATOM 2581 O O . SER A 1 318 ? -0.488 -17.542 4.617 1.00 86.31 318 SER A O 1
ATOM 2583 N N . THR A 1 319 ? -0.932 -15.338 4.489 1.00 90.81 319 THR A N 1
ATOM 2584 C CA . THR A 1 319 ? -0.806 -15.031 5.913 1.00 90.81 319 THR A CA 1
ATOM 2585 C C . THR A 1 319 ? -1.876 -14.025 6.333 1.00 90.81 319 THR A C 1
ATOM 2587 O O . THR A 1 319 ? -2.267 -13.167 5.545 1.00 90.81 319 THR A O 1
ATOM 2590 N N . GLU A 1 320 ? -2.316 -14.060 7.592 1.00 93.25 320 GLU A N 1
ATOM 2591 C CA . GLU A 1 320 ? -3.247 -13.042 8.112 1.00 93.25 320 GLU A CA 1
ATOM 2592 C C . GLU A 1 320 ? -2.623 -11.631 8.135 1.00 93.25 320 GLU A C 1
ATOM 2594 O O . GLU A 1 320 ? -3.342 -10.633 8.072 1.00 93.25 320 GLU A O 1
ATOM 2599 N N . LEU A 1 321 ? -1.285 -11.524 8.118 1.00 92.94 321 LEU A N 1
ATOM 2600 C CA . LEU A 1 321 ? -0.599 -10.239 7.943 1.00 92.94 321 LEU A CA 1
ATOM 2601 C C . LEU A 1 321 ? -0.933 -9.594 6.593 1.00 92.94 321 LEU A C 1
ATOM 2603 O O . LEU A 1 321 ? -0.973 -8.369 6.511 1.00 92.94 321 LEU A O 1
ATOM 2607 N N . ASP A 1 322 ? -1.216 -10.387 5.554 1.00 90.06 322 ASP A N 1
ATOM 2608 C CA . ASP A 1 322 ? -1.573 -9.872 4.228 1.00 90.06 322 ASP A CA 1
ATOM 2609 C C . ASP A 1 322 ? -2.900 -9.098 4.286 1.00 90.06 322 ASP A C 1
ATOM 2611 O O . ASP A 1 322 ? -3.043 -8.058 3.642 1.00 90.06 322 ASP A O 1
ATOM 2615 N N . LYS A 1 323 ? -3.865 -9.580 5.085 1.00 92.38 323 LYS A N 1
ATOM 2616 C CA . LYS A 1 323 ? -5.148 -8.895 5.302 1.00 92.38 323 LYS A CA 1
ATOM 2617 C C . LYS A 1 323 ? -4.949 -7.601 6.085 1.00 92.38 323 LYS A C 1
ATOM 2619 O O . LYS A 1 323 ? -5.487 -6.574 5.687 1.00 92.38 323 LYS A O 1
ATOM 2624 N N . ILE A 1 324 ? -4.151 -7.629 7.155 1.00 93.12 324 ILE A N 1
ATOM 2625 C CA . ILE A 1 324 ? -3.849 -6.436 7.964 1.00 93.12 324 ILE A CA 1
ATOM 2626 C C . ILE A 1 324 ? -3.148 -5.370 7.110 1.00 93.12 324 ILE A C 1
ATOM 2628 O O . ILE A 1 324 ? -3.566 -4.213 7.102 1.00 93.12 324 ILE A O 1
ATOM 2632 N N . ALA A 1 325 ? -2.124 -5.753 6.345 1.00 89.56 325 ALA A N 1
ATOM 2633 C CA . ALA A 1 325 ? -1.415 -4.840 5.453 1.00 89.56 325 ALA A CA 1
ATOM 2634 C C . ALA A 1 325 ? -2.339 -4.271 4.362 1.00 89.56 325 ALA A C 1
ATOM 2636 O O . ALA A 1 325 ? -2.347 -3.062 4.139 1.00 89.56 325 ALA A O 1
ATOM 2637 N N . GLY A 1 326 ? -3.176 -5.112 3.742 1.00 88.19 326 GLY A N 1
ATOM 2638 C CA . GLY A 1 326 ? -4.159 -4.658 2.755 1.00 88.19 326 GLY A CA 1
ATOM 2639 C C . GLY A 1 326 ? -5.196 -3.691 3.338 1.00 88.19 326 GLY A C 1
ATOM 2640 O O . GLY A 1 326 ? -5.559 -2.714 2.685 1.00 88.19 326 GLY A O 1
ATOM 2641 N N . LEU A 1 327 ? -5.646 -3.915 4.580 1.00 89.12 327 LEU A N 1
ATOM 2642 C CA . LEU A 1 327 ? -6.578 -3.019 5.271 1.00 89.12 327 LEU A CA 1
ATOM 2643 C C . LEU A 1 327 ? -5.970 -1.648 5.551 1.00 89.12 327 LEU A C 1
ATOM 2645 O O . LEU A 1 327 ? -6.656 -0.649 5.355 1.00 89.12 327 LEU A O 1
ATOM 2649 N N . ALA A 1 328 ? -4.698 -1.583 5.955 1.00 88.06 328 ALA A N 1
ATOM 2650 C CA . ALA A 1 328 ? -4.004 -0.313 6.175 1.00 88.06 328 ALA A CA 1
ATOM 2651 C C . ALA A 1 328 ? -4.124 0.610 4.956 1.00 88.06 328 ALA A C 1
ATOM 2653 O O . ALA A 1 328 ? -4.465 1.788 5.062 1.00 88.06 328 ALA A O 1
ATOM 2654 N N . TYR A 1 329 ? -3.947 0.024 3.775 1.00 79.62 329 TYR A N 1
ATOM 2655 C CA . TYR A 1 329 ? -4.019 0.757 2.529 1.00 79.62 329 TYR A CA 1
ATOM 2656 C C . TYR A 1 329 ? -5.455 1.126 2.108 1.00 79.62 329 TYR A C 1
ATOM 2658 O O . TYR A 1 329 ? -5.716 2.241 1.651 1.00 79.62 329 TYR A O 1
ATOM 2666 N N . ILE A 1 330 ? -6.415 0.216 2.304 1.00 81.69 330 ILE A N 1
ATOM 2667 C CA . ILE A 1 330 ? -7.849 0.454 2.046 1.00 81.69 330 ILE A CA 1
ATOM 2668 C C . ILE A 1 330 ? -8.420 1.555 2.950 1.00 81.69 330 ILE A C 1
ATOM 2670 O O . ILE A 1 330 ? -9.283 2.324 2.524 1.00 81.69 330 ILE A O 1
ATOM 2674 N N . PHE A 1 331 ? -7.925 1.645 4.182 1.00 84.62 331 PHE A N 1
ATOM 2675 C CA . PHE A 1 331 ? -8.297 2.671 5.152 1.00 84.62 331 PHE A CA 1
ATOM 2676 C C . PHE A 1 331 ? -7.582 4.014 4.939 1.00 84.62 331 PHE A C 1
ATOM 2678 O O . PHE A 1 331 ? -7.803 4.934 5.723 1.00 84.62 331 PHE A O 1
ATOM 2685 N N . GLN A 1 332 ? -6.748 4.144 3.897 1.00 80.12 332 GLN A N 1
ATOM 2686 C CA . GLN A 1 332 ? -6.015 5.370 3.549 1.00 80.12 332 GLN A CA 1
ATOM 2687 C C . GLN A 1 332 ? -5.266 5.983 4.744 1.00 80.12 332 GLN A C 1
ATOM 2689 O O . GLN A 1 332 ? -5.286 7.194 4.984 1.00 80.12 332 GLN A O 1
ATOM 2694 N N . THR A 1 333 ? -4.605 5.134 5.532 1.00 85.25 333 THR A N 1
ATOM 2695 C CA . THR A 1 333 ? -3.853 5.587 6.701 1.00 85.25 333 THR A CA 1
ATOM 2696 C C . THR A 1 333 ? -2.654 6.424 6.268 1.00 85.25 333 THR A C 1
ATOM 2698 O O . THR A 1 333 ? -1.805 5.955 5.509 1.00 85.25 333 THR A O 1
ATOM 2701 N N . ARG A 1 334 ? -2.556 7.662 6.771 1.00 86.50 334 ARG A N 1
ATOM 2702 C CA . ARG A 1 334 ? -1.443 8.565 6.436 1.00 86.50 334 ARG A CA 1
ATOM 2703 C C . ARG A 1 334 ? -0.098 7.981 6.861 1.00 86.50 334 ARG A C 1
ATOM 2705 O O . ARG A 1 334 ? 0.856 8.055 6.094 1.00 86.50 334 ARG A O 1
ATOM 2712 N N . THR A 1 335 ? -0.046 7.418 8.063 1.00 92.50 335 THR A N 1
ATOM 2713 C CA . THR A 1 335 ? 1.088 6.657 8.584 1.00 92.50 335 THR A CA 1
ATOM 2714 C C . THR A 1 335 ? 0.786 5.167 8.471 1.00 92.50 335 THR A C 1
ATOM 2716 O O . THR A 1 335 ? -0.376 4.770 8.521 1.00 92.50 335 THR A O 1
ATOM 2719 N N . LEU A 1 336 ? 1.806 4.329 8.305 1.00 93.19 336 LEU A N 1
ATOM 2720 C CA . LEU A 1 336 ? 1.630 2.883 8.130 1.00 93.19 336 LEU A CA 1
ATOM 2721 C C . LEU A 1 336 ? 2.485 2.111 9.136 1.00 93.19 336 LEU A C 1
ATOM 2723 O O . LEU A 1 336 ? 3.614 2.516 9.411 1.00 93.19 336 LEU A O 1
ATOM 2727 N N . PRO A 1 337 ? 2.022 0.971 9.669 1.00 93.62 337 PRO A N 1
ATOM 2728 C CA . PRO A 1 337 ? 2.917 0.067 10.374 1.00 93.62 337 PRO A CA 1
ATOM 2729 C C . PRO A 1 337 ? 3.957 -0.504 9.400 1.00 93.62 337 PRO A C 1
ATOM 2731 O O . PRO A 1 337 ? 3.655 -0.795 8.241 1.00 93.62 337 PRO A O 1
ATOM 2734 N N . VAL A 1 338 ? 5.189 -0.694 9.869 1.00 93.44 338 VAL A N 1
ATOM 2735 C CA . VAL A 1 338 ? 6.206 -1.396 9.074 1.00 93.44 338 VAL A CA 1
ATOM 2736 C C . VAL A 1 338 ? 5.819 -2.863 8.872 1.00 93.44 338 VAL A C 1
ATOM 2738 O O . VAL A 1 338 ? 5.266 -3.502 9.770 1.00 93.44 338 VAL A O 1
ATOM 2741 N N . TYR A 1 339 ? 6.156 -3.427 7.713 1.00 92.56 339 TYR A N 1
ATOM 2742 C CA . TYR A 1 339 ? 5.903 -4.843 7.446 1.00 92.56 339 TYR A CA 1
ATOM 2743 C C . TYR A 1 339 ? 7.058 -5.718 7.934 1.00 92.56 339 TYR A C 1
ATOM 2745 O O . TYR A 1 339 ? 8.233 -5.427 7.715 1.00 92.56 339 TYR A O 1
ATOM 2753 N N . SER A 1 340 ? 6.734 -6.828 8.586 1.00 91.38 340 SER A N 1
ATOM 2754 C CA . SER A 1 340 ? 7.706 -7.860 8.929 1.00 91.38 340 SER A CA 1
ATOM 2755 C C . SER A 1 340 ? 6.995 -9.198 9.008 1.00 91.38 340 SER A C 1
ATOM 2757 O O . SER A 1 340 ? 6.049 -9.369 9.772 1.00 91.38 340 SER A O 1
ATOM 2759 N N . GLU A 1 341 ? 7.510 -10.171 8.262 1.00 89.88 341 GLU A N 1
ATOM 2760 C CA . GLU A 1 341 ? 6.991 -11.543 8.222 1.00 89.88 341 GLU A CA 1
ATOM 2761 C C . GLU A 1 341 ? 7.064 -12.239 9.594 1.00 89.88 341 GLU A C 1
ATOM 2763 O O . GLU A 1 341 ? 6.419 -13.258 9.817 1.00 89.88 341 GLU A O 1
ATOM 2768 N N . ARG A 1 342 ? 7.870 -11.702 10.520 1.00 91.25 342 ARG A N 1
ATOM 2769 C CA . ARG A 1 342 ? 8.064 -12.239 11.874 1.00 91.25 342 ARG A CA 1
ATOM 2770 C C . ARG A 1 342 ? 7.143 -11.601 12.912 1.00 91.25 342 ARG A C 1
ATOM 2772 O O . ARG A 1 342 ? 7.152 -12.033 14.062 1.00 91.25 342 ARG A O 1
ATOM 2779 N N . THR A 1 343 ? 6.412 -10.549 12.548 1.00 92.31 343 THR A N 1
ATOM 2780 C CA . THR A 1 343 ? 5.529 -9.855 13.484 1.00 92.31 343 THR A CA 1
ATOM 2781 C C . THR A 1 343 ? 4.326 -10.742 13.805 1.00 92.31 343 THR A C 1
ATOM 2783 O O . THR A 1 343 ? 3.649 -11.190 12.881 1.00 92.31 343 T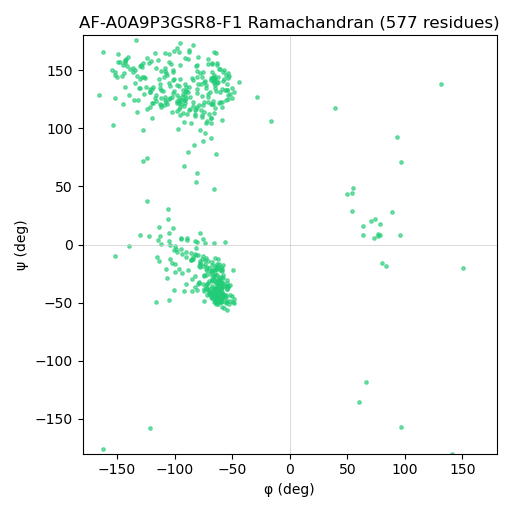HR A O 1
ATOM 2786 N N . PRO A 1 344 ? 4.019 -11.000 15.090 1.00 94.94 344 PRO A N 1
ATOM 2787 C CA . PRO A 1 344 ? 2.801 -11.711 15.456 1.00 94.94 344 PRO A CA 1
ATOM 2788 C C . PRO A 1 344 ? 1.562 -10.979 14.934 1.00 94.94 344 PRO A C 1
ATOM 2790 O O . PRO A 1 344 ? 1.496 -9.753 15.015 1.00 94.94 344 PRO A O 1
ATOM 2793 N N . VAL A 1 345 ? 0.567 -11.727 14.454 1.00 95.25 345 VAL A N 1
ATOM 2794 C CA . VAL A 1 345 ? -0.659 -11.178 13.841 1.00 95.25 345 VAL A CA 1
ATOM 2795 C C . VAL A 1 345 ? -1.333 -10.143 14.743 1.00 95.25 345 VAL A C 1
ATOM 2797 O O . VAL A 1 345 ? -1.593 -9.025 14.310 1.00 95.25 345 VAL A O 1
ATOM 2800 N N . GLU A 1 346 ? -1.519 -10.472 16.023 1.00 94.00 346 GLU A N 1
ATOM 2801 C CA . GLU A 1 346 ? -2.140 -9.560 16.990 1.00 94.00 346 GLU A CA 1
ATOM 2802 C C . GLU A 1 346 ? -1.318 -8.278 17.188 1.00 94.00 346 GLU A C 1
ATOM 2804 O O . GLU A 1 346 ? -1.859 -7.182 17.281 1.00 94.00 346 GLU A O 1
ATOM 2809 N N . HIS A 1 347 ? 0.013 -8.382 17.176 1.00 93.81 347 HIS A N 1
ATOM 2810 C CA . HIS A 1 347 ? 0.869 -7.206 17.287 1.00 93.81 347 HIS A CA 1
ATOM 2811 C C . HIS A 1 347 ? 0.766 -6.313 16.043 1.00 93.81 347 HIS A C 1
ATOM 2813 O O . HIS A 1 347 ? 0.684 -5.095 16.175 1.00 93.81 347 HIS A O 1
ATOM 2819 N N . ALA A 1 348 ? 0.722 -6.898 14.841 1.00 94.19 348 ALA A N 1
ATOM 2820 C CA . ALA A 1 348 ? 0.521 -6.147 13.601 1.00 94.19 348 ALA A CA 1
ATOM 2821 C C . ALA A 1 348 ? -0.837 -5.431 13.581 1.00 94.19 348 ALA A C 1
ATOM 2823 O O . ALA A 1 348 ? -0.919 -4.280 13.154 1.00 94.19 348 ALA A O 1
ATOM 2824 N N . TRP A 1 349 ? -1.883 -6.082 14.092 1.00 94.56 349 TRP A N 1
ATOM 2825 C CA . TRP A 1 349 ? -3.213 -5.495 14.221 1.00 94.56 349 TRP A CA 1
ATOM 2826 C C . TRP A 1 349 ? -3.225 -4.282 15.159 1.00 94.56 349 TRP A C 1
ATOM 2828 O O . TRP A 1 349 ? -3.699 -3.211 14.780 1.00 94.56 349 TRP A O 1
ATOM 2838 N N . LEU A 1 350 ? -2.619 -4.399 16.344 1.00 93.44 350 LEU A N 1
ATOM 2839 C CA . LEU A 1 350 ? -2.500 -3.283 17.289 1.00 93.44 350 LEU A CA 1
ATOM 2840 C C . LEU A 1 350 ? -1.677 -2.121 16.712 1.00 93.44 350 LEU A C 1
ATOM 2842 O O . LEU A 1 350 ? -2.030 -0.955 16.893 1.00 93.44 350 LEU A O 1
ATOM 2846 N N . LEU A 1 351 ? -0.608 -2.418 15.965 1.00 93.75 351 LEU A N 1
ATOM 2847 C CA . LEU A 1 351 ? 0.150 -1.390 15.250 1.00 93.75 351 LEU A CA 1
ATOM 2848 C C . LEU A 1 351 ? -0.697 -0.703 14.170 1.00 93.75 351 LEU A C 1
ATOM 2850 O O . LEU A 1 351 ? -0.601 0.515 14.026 1.00 93.75 351 LEU A O 1
ATOM 2854 N N . LEU A 1 352 ? -1.547 -1.434 13.442 1.00 93.81 352 LEU A N 1
ATOM 2855 C CA . LEU A 1 352 ? -2.475 -0.829 12.488 1.00 93.81 352 LEU A CA 1
ATOM 2856 C C . LEU A 1 352 ? -3.475 0.098 13.193 1.00 93.81 352 LEU A C 1
ATOM 2858 O O . LEU A 1 352 ? -3.599 1.250 12.791 1.00 93.81 352 LEU A O 1
ATOM 2862 N N . LEU A 1 353 ? -4.117 -0.346 14.277 1.00 93.31 353 LEU A N 1
ATOM 2863 C CA . LEU A 1 353 ? -5.074 0.455 15.059 1.00 93.31 353 LEU A CA 1
ATOM 2864 C C . LEU A 1 353 ? -4.494 1.798 15.536 1.00 93.31 353 LEU A C 1
ATOM 2866 O O . LEU A 1 353 ? -5.172 2.830 15.482 1.00 93.31 353 LEU A O 1
ATOM 2870 N N . LYS A 1 354 ? -3.214 1.810 15.932 1.00 91.94 354 LYS A N 1
ATOM 2871 C CA . LYS A 1 354 ? -2.479 3.045 16.260 1.00 91.94 354 LYS A CA 1
ATOM 2872 C C . LYS A 1 354 ? -2.377 3.999 15.065 1.00 91.94 354 LYS A C 1
ATOM 2874 O O . LYS A 1 354 ? -2.481 5.206 15.247 1.00 91.94 354 LYS A O 1
ATOM 2879 N N . ASN A 1 355 ? -2.189 3.464 13.862 1.00 92.06 355 ASN A N 1
ATOM 2880 C CA . ASN A 1 355 ? -2.001 4.220 12.620 1.00 92.06 355 ASN A CA 1
ATOM 2881 C C . ASN A 1 355 ? -3.309 4.628 11.922 1.00 92.06 355 ASN A C 1
ATOM 2883 O O . ASN A 1 355 ? -3.279 5.463 11.019 1.00 92.06 355 ASN A O 1
ATOM 2887 N N . LEU A 1 356 ? -4.454 4.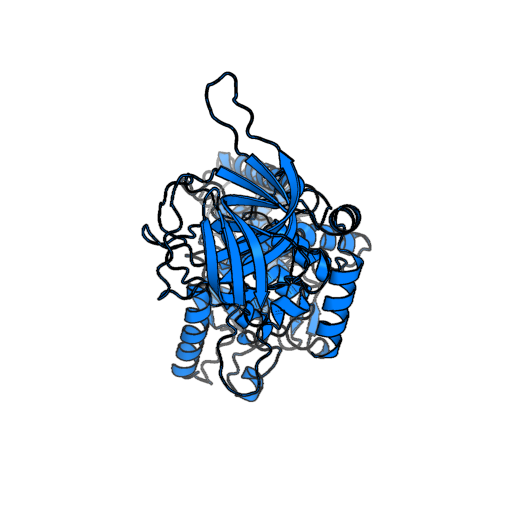064 12.320 1.00 90.88 356 LEU A N 1
ATOM 2888 C CA . LEU A 1 356 ? -5.746 4.451 11.756 1.00 90.88 356 LEU A CA 1
ATOM 2889 C C . LEU A 1 356 ? -6.053 5.927 12.010 1.00 90.88 356 LEU A C 1
ATOM 2891 O O . LEU A 1 356 ? -5.662 6.494 13.033 1.00 90.88 356 LEU A O 1
ATOM 2895 N N . GLN A 1 357 ? -6.818 6.522 11.097 1.00 85.62 357 GLN A N 1
ATOM 2896 C CA . GLN A 1 357 ? -7.445 7.816 11.338 1.00 85.62 357 GLN A CA 1
ATOM 2897 C C . GLN A 1 357 ? -8.348 7.747 12.576 1.00 85.62 357 GLN A C 1
ATOM 2899 O O . GLN A 1 357 ? -8.929 6.702 12.882 1.00 85.62 357 GLN A O 1
ATOM 2904 N N . GLU A 1 358 ? -8.455 8.866 13.289 1.00 85.31 358 GLU A N 1
ATOM 2905 C CA . GLU A 1 358 ? -9.130 8.946 14.589 1.00 85.31 358 GLU A CA 1
ATOM 2906 C C . GLU A 1 358 ? -10.607 8.524 14.488 1.00 85.31 358 GLU A C 1
ATOM 2908 O O . GLU A 1 358 ? -11.097 7.789 15.345 1.00 85.31 358 GLU A O 1
ATOM 2913 N N . ASP A 1 359 ? -11.290 8.868 13.394 1.00 80.00 359 ASP A N 1
ATOM 2914 C CA . ASP A 1 359 ? -12.689 8.492 13.158 1.00 80.00 359 ASP A CA 1
ATOM 2915 C C . ASP A 1 359 ? -12.866 6.980 13.011 1.00 80.00 359 ASP A C 1
ATOM 2917 O O . ASP A 1 359 ? -13.701 6.367 13.677 1.00 80.00 359 ASP A O 1
ATOM 2921 N N . LEU A 1 360 ? -12.041 6.347 12.175 1.00 83.38 360 LEU A N 1
ATOM 2922 C CA . LEU A 1 360 ? -12.103 4.904 11.960 1.00 83.38 360 LEU A CA 1
ATOM 2923 C C . LEU A 1 360 ? -11.742 4.144 13.240 1.00 83.38 360 LEU A C 1
ATOM 2925 O O . LEU A 1 360 ? -12.385 3.155 13.593 1.00 83.38 360 LEU A O 1
ATOM 2929 N N . ARG A 1 361 ? -10.748 4.652 13.972 1.00 89.56 361 ARG A N 1
ATOM 2930 C CA . ARG A 1 361 ? -10.361 4.140 15.283 1.00 89.56 361 ARG A CA 1
ATOM 2931 C C . ARG A 1 361 ? -11.532 4.208 16.277 1.00 89.56 361 ARG A C 1
ATOM 2933 O O . ARG A 1 361 ? -11.795 3.226 16.971 1.00 89.56 361 ARG A O 1
ATOM 2940 N N . THR A 1 362 ? -12.261 5.323 16.302 1.00 86.44 362 THR A N 1
ATOM 2941 C CA . THR A 1 362 ? -13.465 5.516 17.132 1.00 86.44 362 THR A CA 1
ATOM 2942 C C . THR A 1 362 ? -14.563 4.527 16.762 1.00 86.44 362 THR A C 1
ATOM 2944 O O . THR A 1 362 ? -15.147 3.889 17.637 1.00 86.44 362 THR A O 1
ATOM 2947 N N . GLN A 1 363 ? -14.816 4.337 15.463 1.00 83.19 363 GLN A N 1
ATOM 2948 C CA . GLN A 1 363 ? -15.826 3.390 14.995 1.00 83.19 363 GLN A CA 1
ATOM 2949 C C . GLN A 1 363 ? -15.513 1.957 15.440 1.00 83.19 363 GLN A C 1
ATOM 2951 O O . GLN A 1 363 ? -16.408 1.274 15.937 1.00 83.19 363 GLN A O 1
ATOM 2956 N N . ILE A 1 364 ? -14.255 1.513 15.325 1.00 87.94 364 ILE A N 1
ATOM 2957 C CA . ILE A 1 364 ? -13.842 0.181 15.796 1.00 87.94 364 ILE A CA 1
ATOM 2958 C C . ILE A 1 364 ? -14.042 0.067 17.306 1.00 87.94 364 ILE A C 1
ATOM 2960 O O . ILE A 1 364 ? -14.645 -0.898 17.773 1.00 87.94 364 ILE A O 1
ATOM 2964 N N . PHE A 1 365 ? -13.581 1.069 18.056 1.00 88.31 365 PHE A N 1
ATOM 2965 C CA . PHE A 1 365 ? -13.702 1.111 19.511 1.00 88.31 365 PHE A CA 1
ATOM 2966 C C . PHE A 1 365 ? -15.165 1.033 19.986 1.00 88.31 365 PHE A C 1
ATOM 2968 O O . PHE A 1 365 ? -15.452 0.396 20.997 1.00 88.31 365 PHE A O 1
ATOM 2975 N N . PHE A 1 366 ? -16.108 1.636 19.254 1.00 84.38 366 PHE A N 1
ATOM 2976 C CA . PHE A 1 366 ? -17.531 1.613 19.617 1.00 84.38 366 PHE A CA 1
ATOM 2977 C C . PHE A 1 366 ? -18.229 0.316 19.217 1.00 84.38 366 PHE A C 1
ATOM 2979 O O . PHE A 1 366 ? -19.075 -0.191 19.957 1.00 84.38 366 PHE A O 1
ATOM 2986 N N . GLN A 1 367 ? -17.898 -0.220 18.045 1.00 81.06 367 GLN A N 1
ATOM 2987 C CA . GLN A 1 367 ? -18.643 -1.320 17.433 1.00 81.06 367 GLN A CA 1
ATOM 2988 C C . GLN A 1 367 ? -18.159 -2.708 17.857 1.00 81.06 367 GLN A C 1
ATOM 2990 O O . GLN A 1 367 ? -18.927 -3.670 17.757 1.00 81.06 367 GLN A O 1
ATOM 2995 N N . TYR A 1 368 ? -16.916 -2.819 18.332 1.00 84.88 368 TYR A N 1
ATOM 2996 C CA . 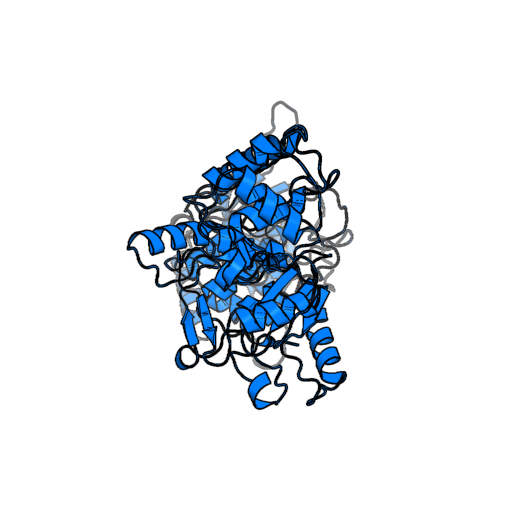TYR A 1 368 ? -16.286 -4.094 18.656 1.00 84.88 368 TYR A CA 1
ATOM 2997 C C . TYR A 1 368 ? -15.806 -4.120 20.105 1.00 84.88 368 TYR A C 1
ATOM 2999 O O . TYR A 1 368 ? -14.910 -3.379 20.502 1.00 84.88 368 TYR A O 1
ATOM 3007 N N . ALA A 1 369 ? -16.384 -5.019 20.901 1.00 79.38 369 ALA A N 1
ATOM 3008 C CA . ALA A 1 369 ? -15.992 -5.182 22.293 1.00 79.38 369 ALA A CA 1
ATOM 3009 C C . ALA A 1 369 ? -14.625 -5.893 22.424 1.00 79.38 369 ALA A C 1
ATOM 3011 O O . ALA A 1 369 ? -14.376 -6.886 21.725 1.00 79.38 369 ALA A O 1
ATOM 3012 N N . PRO A 1 370 ? -13.764 -5.470 23.368 1.00 80.44 370 PRO A N 1
ATOM 3013 C CA . PRO A 1 370 ? -12.539 -6.195 23.682 1.00 80.44 370 PRO A CA 1
ATOM 3014 C C . PRO A 1 370 ? -12.868 -7.591 24.230 1.00 80.44 370 PRO A C 1
ATOM 3016 O O . PRO A 1 370 ? -13.790 -7.771 25.029 1.00 80.44 370 PRO A O 1
ATOM 3019 N N . ALA A 1 371 ? -12.108 -8.604 23.802 1.00 72.44 371 ALA A N 1
ATOM 3020 C CA . ALA A 1 371 ? -12.279 -9.978 24.287 1.00 72.44 371 ALA A CA 1
ATOM 3021 C C . ALA A 1 371 ? -11.653 -10.196 25.664 1.00 72.44 371 ALA A C 1
ATOM 3023 O O . ALA A 1 371 ? -12.137 -11.006 26.455 1.00 72.44 371 ALA A O 1
ATOM 3024 N N . THR A 1 372 ? -10.564 -9.479 25.921 1.00 75.44 372 THR A N 1
ATOM 3025 C CA . THR A 1 372 ? -9.741 -9.655 27.106 1.00 75.44 372 THR A CA 1
ATOM 3026 C C . THR A 1 372 ? -10.069 -8.576 28.128 1.00 75.44 372 THR A C 1
ATOM 3028 O O . THR A 1 372 ? -10.323 -7.415 27.785 1.00 75.44 372 THR A O 1
ATOM 3031 N N . PRO A 1 373 ? -10.064 -8.937 29.416 1.00 71.50 373 PRO A N 1
ATOM 3032 C CA . PRO A 1 373 ? -10.193 -7.964 30.462 1.00 71.50 373 PRO A CA 1
ATOM 3033 C C . PRO A 1 373 ? -9.135 -6.840 30.382 1.00 71.50 373 PRO A C 1
ATOM 3035 O O . PRO A 1 373 ? -7.949 -7.107 30.472 1.00 71.50 373 PRO A O 1
ATOM 3038 N N . PHE A 1 374 ? -9.597 -5.593 30.335 1.00 82.69 374 PHE A N 1
ATOM 3039 C CA . PHE A 1 374 ? -8.873 -4.326 30.476 1.00 82.69 374 PHE A CA 1
ATOM 3040 C C . PHE A 1 374 ? -8.091 -3.933 29.226 1.00 82.69 374 PHE A C 1
ATOM 3042 O O . PHE A 1 374 ? -7.365 -2.949 29.226 1.00 82.69 374 PHE A O 1
ATOM 3049 N N . GLU A 1 375 ? -8.309 -4.663 28.140 1.00 86.38 375 GLU A N 1
ATOM 3050 C CA . GLU A 1 375 ? -7.855 -4.283 26.816 1.00 86.38 375 GLU A CA 1
ATOM 3051 C C . GLU A 1 375 ? -8.751 -3.213 26.204 1.00 86.38 375 GLU A C 1
ATOM 3053 O O . GLU A 1 375 ? -9.964 -3.189 26.434 1.00 86.38 375 GLU A O 1
ATOM 3058 N N . ILE A 1 376 ? -8.140 -2.343 25.399 1.00 87.25 376 ILE A N 1
ATOM 3059 C CA . ILE A 1 376 ? -8.872 -1.321 24.643 1.00 87.25 376 ILE A CA 1
ATOM 3060 C C . ILE A 1 376 ? -9.454 -1.906 23.362 1.00 87.25 376 ILE A C 1
ATOM 3062 O O . ILE A 1 376 ? -10.555 -1.545 22.952 1.00 87.25 376 ILE A O 1
ATOM 3066 N N . TRP A 1 377 ? -8.713 -2.822 22.745 1.00 91.00 377 TRP A N 1
ATOM 3067 C CA . TRP A 1 377 ? -8.965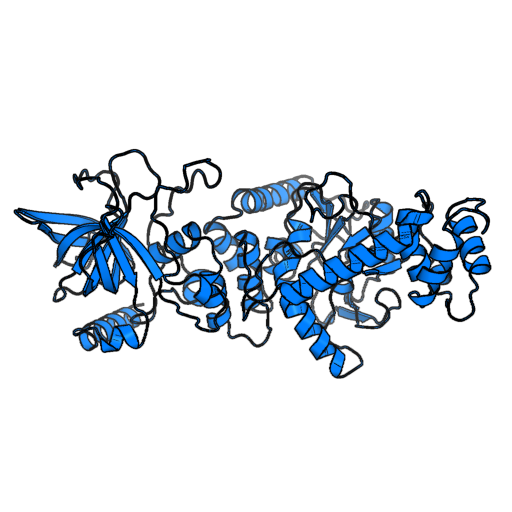 -3.257 21.384 1.00 91.00 377 TRP A CA 1
ATOM 3068 C C . TRP A 1 377 ? -9.567 -4.653 21.317 1.00 91.00 377 TRP A C 1
ATOM 3070 O O . TRP A 1 377 ? -9.269 -5.546 22.113 1.00 91.00 377 TRP A O 1
ATOM 3080 N N . VAL A 1 378 ? -10.431 -4.834 20.324 1.00 90.12 378 VAL A N 1
ATOM 3081 C CA . VAL A 1 378 ? -10.876 -6.152 19.885 1.00 90.12 378 VAL A CA 1
ATOM 3082 C C . VAL A 1 378 ? -9.682 -6.923 19.293 1.00 90.12 378 VAL A C 1
ATOM 3084 O O . VAL A 1 378 ? -8.916 -6.328 18.532 1.00 90.12 378 VAL A O 1
ATOM 3087 N N . PRO A 1 379 ? -9.509 -8.224 19.600 1.00 91.50 379 PRO A N 1
ATOM 3088 C CA . PRO A 1 379 ? -8.487 -9.040 18.949 1.00 91.50 379 PRO A CA 1
ATOM 3089 C C . PRO A 1 379 ? -8.719 -9.176 17.447 1.00 91.50 379 PRO A C 1
ATOM 3091 O O . PRO A 1 379 ? -9.870 -9.145 17.001 1.00 91.50 379 PRO A O 1
ATOM 3094 N N . TRP A 1 380 ? -7.653 -9.421 16.684 1.00 93.19 380 TRP A N 1
ATOM 3095 C CA . TRP A 1 380 ? -7.727 -9.544 15.224 1.00 93.19 380 TRP A CA 1
ATOM 3096 C C . TRP A 1 380 ? -8.786 -10.553 14.762 1.00 93.19 380 TRP A C 1
ATOM 3098 O O . TRP A 1 380 ? -9.655 -10.212 13.965 1.00 93.19 380 TRP A O 1
ATOM 3108 N N . GLU A 1 381 ? -8.750 -11.773 15.305 1.00 91.25 381 GLU A N 1
ATOM 3109 C CA . GLU A 1 381 ? -9.671 -12.864 14.948 1.00 91.25 381 GLU A CA 1
ATOM 3110 C C . GLU A 1 381 ? -11.138 -12.443 15.121 1.00 91.25 381 GLU A C 1
ATOM 3112 O O . GLU A 1 381 ? -11.965 -12.620 14.229 1.00 91.25 381 GLU A O 1
ATOM 3117 N N . ARG A 1 382 ? -11.457 -11.765 16.230 1.00 88.31 382 ARG A N 1
ATOM 3118 C CA . ARG A 1 382 ? -12.818 -11.279 16.484 1.00 88.31 382 ARG A CA 1
ATOM 3119 C C . ARG A 1 382 ? -13.211 -10.104 15.604 1.00 88.31 382 ARG A C 1
ATOM 3121 O O . ARG A 1 382 ? -14.385 -9.989 15.269 1.00 88.31 382 ARG A O 1
ATOM 3128 N N . PHE A 1 383 ? -12.271 -9.227 15.265 1.00 90.81 383 PHE A N 1
ATOM 3129 C CA . PHE A 1 383 ? -12.537 -8.123 14.350 1.00 90.81 383 PHE A CA 1
ATOM 3130 C C . PHE A 1 383 ? -12.851 -8.645 12.949 1.00 90.81 383 PHE A C 1
ATOM 3132 O O . PHE A 1 383 ? -13.860 -8.257 12.365 1.00 90.81 383 PHE A O 1
ATOM 3139 N N . ILE A 1 384 ? -12.008 -9.542 12.428 1.00 90.12 384 ILE A N 1
ATOM 3140 C CA . ILE A 1 384 ? -12.130 -10.002 11.048 1.00 90.12 384 ILE A CA 1
ATOM 3141 C C . ILE A 1 384 ? -13.324 -10.939 10.857 1.00 90.12 384 ILE A C 1
ATOM 3143 O O . ILE A 1 384 ? -13.967 -10.870 9.818 1.00 90.12 384 ILE A O 1
ATOM 3147 N N . GLU A 1 385 ? -13.670 -11.776 11.839 1.00 85.75 385 GLU A N 1
ATOM 3148 C CA . GLU A 1 385 ? -14.830 -12.678 11.759 1.00 85.75 385 GLU A CA 1
ATOM 3149 C C . GLU A 1 385 ? -16.144 -12.012 12.184 1.00 85.75 385 GLU A C 1
ATOM 3151 O O . GLU A 1 385 ? -17.228 -12.372 11.707 1.00 85.75 385 GLU A O 1
ATOM 3156 N N . GLY A 1 386 ? -16.050 -11.043 13.094 1.00 74.75 386 GLY A N 1
ATOM 3157 C CA . GLY A 1 386 ? -17.185 -10.420 13.749 1.00 74.75 386 GLY A CA 1
ATOM 3158 C C . GLY A 1 386 ? -18.049 -9.585 12.814 1.00 74.75 386 GLY A C 1
ATOM 3159 O O . GLY A 1 386 ? -17.619 -9.053 11.792 1.00 74.75 386 GLY A O 1
ATOM 3160 N N . ARG A 1 387 ? -19.315 -9.439 13.203 1.00 70.25 387 ARG A N 1
ATOM 3161 C CA . ARG A 1 387 ? -20.154 -8.329 12.747 1.00 70.25 387 ARG A CA 1
ATOM 3162 C C . ARG A 1 387 ? -20.201 -7.292 13.870 1.00 70.25 387 ARG A C 1
ATOM 3164 O O . ARG A 1 387 ? -20.171 -7.709 15.030 1.00 70.25 387 ARG A O 1
ATOM 3171 N N . PRO A 1 388 ? -20.313 -5.991 13.554 1.00 70.44 388 PRO A N 1
ATOM 3172 C CA . PRO A 1 388 ? -20.551 -4.967 14.564 1.00 70.44 388 PRO A CA 1
ATOM 3173 C C . PRO A 1 388 ? -21.701 -5.372 15.486 1.00 70.44 388 PRO A C 1
ATOM 3175 O O . PRO A 1 388 ? -22.768 -5.770 15.011 1.00 70.44 388 PRO A O 1
ATOM 3178 N N . GLU A 1 389 ? -21.494 -5.280 16.800 1.00 67.19 389 GLU A N 1
ATOM 3179 C CA . GLU A 1 389 ? -22.560 -5.567 17.773 1.00 67.19 389 GLU A CA 1
ATOM 3180 C C . GLU A 1 389 ? -23.582 -4.416 17.841 1.00 67.19 389 GLU A C 1
ATOM 3182 O O . GLU A 1 389 ? -24.709 -4.604 18.302 1.00 67.19 389 GLU A O 1
ATOM 3187 N N . LEU A 1 390 ? -23.196 -3.230 17.361 1.00 70.56 390 LEU A N 1
ATOM 3188 C CA . LEU A 1 390 ? -24.010 -2.019 17.323 1.00 70.56 390 LEU A CA 1
ATOM 3189 C C . LEU A 1 390 ? -24.141 -1.504 15.881 1.00 70.56 390 LEU A C 1
ATOM 3191 O O . LEU A 1 390 ? -23.291 -1.826 15.049 1.00 70.56 390 LEU A O 1
ATOM 3195 N N . PRO A 1 391 ? -25.202 -0.735 15.559 1.00 67.50 391 PRO A N 1
ATOM 3196 C CA . PRO A 1 391 ? -25.420 -0.230 14.208 1.00 67.50 391 PRO A CA 1
ATOM 3197 C C . PRO A 1 391 ? -24.204 0.525 13.677 1.00 67.50 391 PRO A C 1
ATOM 3199 O O . PRO A 1 391 ? -23.549 1.256 14.423 1.00 67.50 391 PRO A O 1
ATOM 3202 N N . PHE A 1 392 ? -23.935 0.378 12.378 1.00 61.75 392 PHE A N 1
ATOM 3203 C CA . PHE A 1 392 ? -22.929 1.200 11.727 1.00 61.75 392 PHE A CA 1
ATOM 3204 C C . PHE A 1 392 ? -23.279 2.674 11.902 1.00 61.75 392 PHE A C 1
ATOM 3206 O O . PHE A 1 392 ? -24.440 3.089 11.849 1.00 61.75 392 PHE A O 1
ATOM 3213 N N . TRP A 1 393 ? -22.236 3.466 12.096 1.00 60.62 393 TRP A N 1
ATOM 3214 C CA . TRP A 1 393 ? -22.326 4.896 11.903 1.00 60.62 393 TRP A CA 1
ATOM 3215 C C . TRP A 1 393 ? -22.754 5.139 10.446 1.00 60.62 393 TRP A C 1
ATOM 3217 O O . TRP A 1 393 ? -22.056 4.682 9.537 1.00 60.62 393 TRP A O 1
ATOM 3227 N N . ASP A 1 394 ? -23.869 5.851 10.222 1.00 51.16 394 ASP A N 1
ATOM 3228 C CA . ASP A 1 394 ? -24.263 6.385 8.906 1.00 51.16 394 ASP A CA 1
ATOM 3229 C C . ASP A 1 394 ? -23.192 7.407 8.486 1.00 51.16 394 ASP A C 1
ATOM 3231 O O . ASP A 1 394 ? -23.312 8.608 8.722 1.00 51.16 394 ASP A O 1
ATOM 3235 N N . SER A 1 395 ? -22.043 6.918 8.018 1.00 46.34 395 SER A N 1
ATOM 3236 C CA . SER A 1 395 ? -20.833 7.697 7.744 1.00 46.34 395 SER A CA 1
ATOM 3237 C C . SER A 1 395 ? -20.995 8.376 6.398 1.00 46.34 395 SER A C 1
ATOM 3239 O O . SER A 1 395 ? -20.279 8.127 5.434 1.00 46.34 395 SER A O 1
ATOM 3241 N N . ILE A 1 396 ? -22.000 9.238 6.315 1.00 39.41 396 ILE A N 1
ATOM 3242 C CA . ILE A 1 396 ? -22.128 10.140 5.194 1.00 39.41 396 ILE A CA 1
ATOM 3243 C C . ILE A 1 396 ? -21.304 11.377 5.560 1.00 39.41 396 ILE A C 1
ATOM 3245 O O . ILE A 1 396 ? -21.614 12.080 6.522 1.00 39.41 396 ILE A O 1
ATOM 3249 N N . TRP A 1 397 ? -20.258 11.582 4.752 1.00 43.09 397 TRP A N 1
ATOM 3250 C CA . TRP A 1 397 ? -19.348 12.731 4.657 1.00 43.09 397 TRP A CA 1
ATOM 3251 C C . TRP A 1 397 ? -18.004 12.653 5.417 1.00 43.09 397 TRP A C 1
ATOM 3253 O O . TRP A 1 397 ? -17.743 13.439 6.317 1.00 43.09 397 TRP A O 1
ATOM 3263 N N . ILE A 1 398 ? -17.086 11.804 4.931 1.00 44.84 398 ILE A N 1
ATOM 3264 C CA . ILE A 1 398 ? -15.615 11.940 5.124 1.00 44.84 398 ILE A CA 1
ATOM 3265 C C . ILE A 1 398 ? -15.032 13.065 4.213 1.00 44.84 398 ILE A C 1
ATOM 3267 O O . ILE A 1 398 ? -13.831 13.293 4.150 1.00 44.84 398 ILE A O 1
ATOM 3271 N N . LEU A 1 399 ? -15.886 13.802 3.486 1.00 38.84 399 LEU A N 1
ATOM 3272 C CA . LEU A 1 399 ? -15.501 14.822 2.496 1.00 38.84 399 LEU A CA 1
ATOM 3273 C C . LEU A 1 399 ? -16.070 16.224 2.774 1.00 38.84 399 LEU A C 1
ATOM 3275 O O . LEU A 1 399 ? -15.944 17.090 1.914 1.00 38.84 399 LEU A O 1
ATOM 3279 N N . ASP A 1 400 ? -16.720 16.456 3.917 1.00 37.47 400 ASP A N 1
ATOM 3280 C CA . ASP A 1 400 ? -17.236 17.794 4.233 1.00 37.47 400 ASP A CA 1
ATOM 3281 C C . ASP A 1 400 ? -16.179 18.587 5.012 1.00 37.47 400 ASP A C 1
ATOM 3283 O O . ASP A 1 400 ? -15.653 18.098 6.013 1.00 37.47 400 ASP A O 1
ATOM 3287 N N . ASP A 1 401 ? -15.885 19.801 4.542 1.00 41.97 401 ASP A N 1
ATOM 3288 C CA . ASP A 1 401 ? -14.977 20.813 5.111 1.00 41.97 401 ASP A CA 1
ATOM 3289 C C . ASP A 1 401 ? -15.500 21.343 6.468 1.00 41.97 401 ASP A C 1
ATOM 3291 O O . ASP A 1 401 ? -15.582 22.552 6.713 1.00 41.97 401 ASP A O 1
ATOM 3295 N N . ARG A 1 402 ? -15.910 20.457 7.385 1.00 44.38 402 ARG A N 1
ATOM 3296 C CA . ARG A 1 402 ? -16.266 20.891 8.734 1.00 44.38 402 ARG A CA 1
ATOM 3297 C C . ARG A 1 402 ? -15.009 21.412 9.438 1.00 44.38 402 ARG A C 1
ATOM 3299 O O . ARG A 1 402 ? -13.931 20.830 9.289 1.00 44.38 402 ARG A O 1
ATOM 3306 N N . PRO A 1 403 ? -15.123 22.497 10.221 1.00 42.94 403 PRO A N 1
ATOM 3307 C CA . PRO A 1 403 ? -14.012 22.988 11.018 1.00 42.94 403 PRO A CA 1
ATOM 3308 C C . PRO A 1 403 ? -13.466 21.869 11.912 1.00 42.94 403 PRO A C 1
ATOM 3310 O O . PRO A 1 403 ? -14.229 21.207 12.609 1.00 42.94 403 PRO A O 1
ATOM 3313 N N . LYS A 1 404 ? -12.138 21.706 11.937 1.00 47.00 404 LYS A N 1
ATOM 3314 C CA . LYS A 1 404 ? -11.378 20.805 12.831 1.00 47.00 404 LYS A CA 1
ATOM 3315 C C . LYS A 1 404 ? -11.622 21.020 14.342 1.00 47.00 404 LYS A C 1
ATOM 3317 O O . LYS A 1 404 ? -10.957 20.375 15.146 1.00 47.00 404 LYS A O 1
ATOM 3322 N N . ASP A 1 405 ? -12.501 21.944 14.724 1.00 43.78 405 ASP A N 1
ATOM 3323 C CA . ASP A 1 405 ? -12.692 22.402 16.103 1.00 43.78 405 ASP A CA 1
ATOM 3324 C C . ASP A 1 405 ? -13.733 21.601 16.903 1.00 43.78 405 ASP A C 1
ATOM 3326 O O . ASP A 1 405 ? -13.756 21.717 18.128 1.00 43.78 405 ASP A O 1
ATOM 3330 N N . ASP A 1 406 ? -14.527 20.731 16.271 1.00 49.72 406 ASP A N 1
ATOM 3331 C CA . ASP A 1 406 ? -15.487 19.885 16.994 1.00 49.72 406 ASP A CA 1
ATOM 3332 C C . ASP A 1 406 ? -14.799 18.574 17.429 1.00 49.72 406 ASP A C 1
ATOM 3334 O O . ASP A 1 406 ? -14.857 17.538 16.766 1.00 49.72 406 ASP A O 1
ATOM 3338 N N . ARG A 1 407 ? -14.037 18.665 18.524 1.00 56.06 407 ARG A N 1
ATOM 3339 C CA . ARG A 1 407 ? -13.252 17.575 19.127 1.00 56.06 407 ARG A CA 1
ATOM 3340 C C . ARG A 1 407 ? -14.133 16.462 19.688 1.00 56.06 407 ARG A C 1
ATOM 3342 O O . ARG A 1 407 ? -14.737 16.679 20.731 1.00 56.06 407 ARG A O 1
ATOM 3349 N N . GLU A 1 408 ? -14.090 15.262 19.103 1.00 68.62 408 GLU A N 1
ATOM 3350 C CA . GLU A 1 408 ? -14.669 14.043 19.705 1.00 68.62 408 GLU A CA 1
ATOM 3351 C C . GLU A 1 408 ? -14.048 12.665 19.361 1.00 68.62 408 GLU A C 1
ATOM 3353 O O . GLU A 1 408 ? -14.438 11.689 20.010 1.00 68.62 408 GLU A O 1
ATOM 3358 N N . PRO A 1 409 ? -13.126 12.482 18.392 1.00 82.00 409 PRO A N 1
ATOM 3359 C CA . PRO A 1 409 ? -12.675 11.135 18.047 1.00 82.00 409 PRO A CA 1
ATOM 3360 C C . PRO A 1 409 ? -11.620 10.596 19.031 1.00 82.00 409 PRO A C 1
ATOM 3362 O O . PRO A 1 409 ? -10.981 11.338 19.780 1.00 82.00 409 PRO A O 1
ATOM 3365 N N . LEU A 1 410 ? -11.428 9.275 19.044 1.00 88.00 410 LEU A N 1
ATOM 3366 C CA . LEU A 1 410 ? -10.478 8.571 19.902 1.00 88.00 410 LEU A CA 1
ATOM 3367 C C . LEU A 1 410 ? -9.047 8.901 19.497 1.00 88.00 410 LEU A C 1
ATOM 3369 O O . LEU A 1 410 ? -8.540 8.415 18.480 1.00 88.00 410 LEU A O 1
ATOM 3373 N N . GLN A 1 411 ? -8.364 9.669 20.333 1.00 90.12 411 GLN A N 1
ATOM 3374 C CA . GLN A 1 411 ? -7.007 10.145 20.093 1.00 90.12 411 GLN A CA 1
ATOM 3375 C C . GLN A 1 411 ? -5.982 9.365 20.903 1.00 90.12 411 GLN A C 1
ATOM 3377 O O . GLN A 1 411 ? -6.289 8.800 21.950 1.00 90.12 411 GLN A O 1
ATOM 3382 N N . LEU A 1 412 ? -4.739 9.344 20.422 1.00 91.31 412 LEU A N 1
ATOM 3383 C CA . LEU A 1 412 ? -3.604 8.964 21.259 1.00 91.31 412 LEU A CA 1
ATOM 3384 C C . LEU A 1 412 ? -3.383 10.071 22.290 1.00 91.31 412 LEU A C 1
ATOM 3386 O O . LEU A 1 412 ? -3.288 11.237 21.914 1.00 91.31 412 LEU A O 1
ATOM 3390 N N . LEU A 1 413 ? -3.250 9.712 23.568 1.00 91.69 413 LEU A N 1
ATOM 3391 C CA . LEU A 1 413 ? -2.969 10.687 24.625 1.00 91.69 413 LEU A CA 1
ATOM 3392 C C . LEU A 1 413 ? -1.643 11.417 24.367 1.00 91.69 413 LEU A C 1
ATOM 3394 O O . LEU A 1 413 ? -1.536 12.621 24.585 1.00 91.69 413 LEU A O 1
ATOM 3398 N N . ASN A 1 414 ? -0.641 10.675 23.893 1.00 90.88 414 ASN A N 1
ATOM 3399 C CA . ASN A 1 414 ? 0.619 11.212 23.411 1.00 90.88 414 ASN A CA 1
ATOM 3400 C C . ASN A 1 414 ? 0.824 10.785 21.955 1.00 90.88 414 ASN A C 1
ATOM 3402 O O . ASN A 1 414 ? 0.940 9.599 21.654 1.00 90.88 414 ASN A O 1
ATOM 3406 N N . THR A 1 415 ? 0.904 11.746 21.042 1.00 88.06 415 THR A N 1
ATOM 3407 C CA . THR A 1 415 ? 1.103 11.472 19.613 1.00 88.06 415 THR A CA 1
ATOM 3408 C C . THR A 1 415 ? 2.459 10.830 19.315 1.00 88.06 415 THR A C 1
ATOM 3410 O O . THR A 1 415 ? 2.567 10.079 18.346 1.00 88.06 415 THR A O 1
ATOM 3413 N N . ASP A 1 416 ? 3.477 11.027 20.162 1.00 90.25 416 ASP A N 1
ATOM 3414 C CA . ASP A 1 416 ? 4.765 10.341 20.014 1.00 90.25 416 ASP A CA 1
ATOM 3415 C C . ASP A 1 416 ? 4.662 8.825 20.249 1.00 90.25 416 ASP A C 1
ATOM 3417 O O . ASP A 1 416 ? 5.485 8.069 19.720 1.00 90.25 416 ASP A O 1
ATOM 3421 N N . ASP A 1 417 ? 3.629 8.353 20.958 1.00 90.25 417 ASP A N 1
ATOM 3422 C CA . ASP A 1 417 ? 3.402 6.919 21.151 1.00 90.25 417 ASP A CA 1
ATOM 3423 C C . ASP A 1 417 ? 3.118 6.187 19.838 1.00 90.25 417 ASP A C 1
ATOM 3425 O O . ASP A 1 417 ? 3.325 4.973 19.754 1.00 90.25 417 ASP A O 1
ATOM 3429 N N . LEU A 1 418 ? 2.713 6.902 18.785 1.00 89.19 418 LEU A N 1
ATOM 3430 C CA . LEU A 1 418 ? 2.586 6.344 17.441 1.00 89.19 418 LEU A CA 1
ATOM 3431 C C . LEU A 1 418 ? 3.883 5.655 16.989 1.00 89.19 418 LEU A C 1
ATOM 3433 O O . LEU A 1 418 ? 3.841 4.601 16.354 1.00 89.19 418 LEU A O 1
ATOM 3437 N N . TYR A 1 419 ? 5.031 6.215 17.370 1.00 90.50 419 TYR A N 1
ATOM 3438 C CA . TYR A 1 419 ? 6.353 5.769 16.932 1.00 90.50 419 TYR A CA 1
ATOM 3439 C C . TYR A 1 419 ? 7.024 4.788 17.897 1.00 90.50 419 TYR A C 1
ATOM 3441 O O . TYR A 1 419 ? 8.121 4.300 17.619 1.00 90.50 419 TYR A O 1
ATOM 3449 N N . THR A 1 420 ? 6.405 4.493 19.039 1.00 87.25 420 THR A N 1
ATOM 3450 C CA . THR A 1 420 ? 6.969 3.574 20.031 1.00 87.25 420 THR A CA 1
ATOM 3451 C C . THR A 1 420 ? 6.568 2.126 19.748 1.00 87.25 420 THR A C 1
ATOM 3453 O O . THR A 1 420 ? 5.559 1.843 19.095 1.00 87.25 420 THR A O 1
ATOM 3456 N N . ASN A 1 421 ? 7.335 1.185 20.306 1.00 81.44 421 ASN A N 1
ATOM 3457 C CA . ASN A 1 421 ? 6.995 -0.242 20.293 1.00 81.44 421 ASN A CA 1
ATOM 3458 C C . ASN A 1 421 ? 5.856 -0.593 21.265 1.00 81.44 421 ASN A C 1
ATOM 3460 O O . ASN A 1 421 ? 5.527 -1.769 21.381 1.00 81.44 421 ASN A O 1
ATOM 3464 N N . ASN A 1 422 ? 5.278 0.377 21.988 1.00 84.38 422 ASN A N 1
ATOM 3465 C CA . ASN A 1 422 ? 4.156 0.112 22.879 1.00 84.38 422 ASN A CA 1
ATOM 3466 C C . ASN A 1 422 ? 2.908 -0.205 22.031 1.00 84.38 422 ASN A C 1
ATOM 3468 O O . ASN A 1 422 ? 2.414 0.695 21.342 1.00 84.38 422 ASN A O 1
ATOM 3472 N N . PRO A 1 423 ? 2.391 -1.449 22.043 1.00 72.00 423 PRO A N 1
ATOM 3473 C CA . PRO A 1 423 ? 1.208 -1.800 21.262 1.00 72.00 423 PRO A CA 1
ATOM 3474 C C . PRO A 1 423 ? -0.083 -1.231 21.866 1.00 72.00 423 PRO A C 1
ATOM 3476 O O . PRO A 1 423 ? -1.090 -1.146 21.171 1.00 72.00 423 PRO A O 1
ATOM 3479 N N . GLN A 1 424 ? -0.056 -0.818 23.135 1.00 80.81 424 GLN A N 1
ATOM 3480 C CA . GLN A 1 424 ? -1.209 -0.295 23.862 1.00 80.81 424 GLN A CA 1
ATOM 3481 C C . GLN A 1 424 ? -0.867 1.059 24.491 1.00 80.81 424 GLN A C 1
ATOM 3483 O O . GLN A 1 424 ? -0.662 1.169 25.704 1.00 80.81 424 GLN A O 1
ATOM 3488 N N . PRO A 1 425 ? -0.744 2.112 23.671 1.00 89.50 425 PRO A N 1
ATOM 3489 C CA . PRO A 1 425 ? -0.637 3.456 24.207 1.00 89.50 425 PRO A CA 1
ATOM 3490 C C . PRO A 1 425 ? -1.931 3.852 24.914 1.00 89.50 425 PRO A C 1
ATOM 3492 O O . PRO A 1 425 ? -2.974 3.209 24.762 1.00 89.50 425 PRO A O 1
ATOM 3495 N N . ARG A 1 426 ? -1.865 4.930 25.693 1.00 91.81 426 ARG A N 1
ATOM 3496 C CA . ARG A 1 426 ? -3.075 5.506 26.275 1.00 91.81 426 ARG A CA 1
ATOM 3497 C C . ARG A 1 426 ? -3.842 6.242 25.192 1.00 91.81 426 ARG A C 1
ATOM 3499 O O . ARG A 1 426 ? -3.253 6.951 24.374 1.00 91.81 426 ARG A O 1
ATOM 3506 N N . TYR A 1 427 ? -5.155 6.096 25.232 1.00 93.06 427 TYR A N 1
ATOM 3507 C CA . TYR A 1 427 ? -6.055 6.826 24.357 1.00 93.06 427 TYR A CA 1
ATOM 3508 C C . TYR A 1 427 ? -6.924 7.769 25.174 1.00 93.06 427 TYR A C 1
ATOM 3510 O O . TYR A 1 427 ? -7.113 7.562 26.378 1.00 93.06 427 TYR A O 1
ATOM 3518 N N . CYS A 1 428 ? -7.469 8.786 24.521 1.00 91.62 428 CYS A N 1
ATOM 3519 C CA . CYS A 1 428 ? -8.416 9.686 25.143 1.00 91.62 428 CYS A CA 1
ATOM 3520 C C . CYS A 1 428 ? -9.547 10.120 24.217 1.00 91.62 428 CYS A C 1
ATOM 3522 O O . CYS A 1 428 ? -9.379 10.190 23.001 1.00 91.62 428 CYS A O 1
ATOM 3524 N N . HIS A 1 429 ? -10.676 10.451 24.836 1.00 87.44 429 HIS A N 1
ATOM 3525 C CA . HIS A 1 429 ? -11.774 11.180 24.213 1.00 87.44 429 HIS A CA 1
ATOM 3526 C C . HIS A 1 429 ? -12.034 12.482 24.967 1.00 87.44 429 HIS A C 1
ATOM 3528 O O . HIS A 1 429 ? -11.740 12.580 26.159 1.00 87.44 429 HIS A O 1
ATOM 3534 N N . GLU A 1 430 ? -12.652 13.444 24.297 1.00 84.69 430 GLU A N 1
ATOM 3535 C CA . GLU A 1 430 ? -13.280 14.601 24.933 1.00 84.69 430 GLU A CA 1
ATOM 3536 C C . GLU A 1 430 ? -14.793 14.484 24.729 1.00 84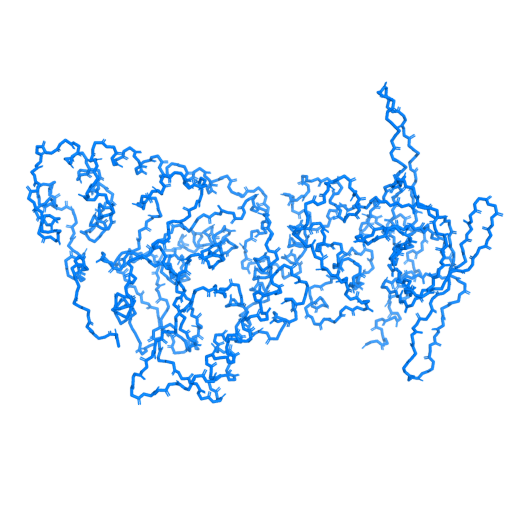.69 430 GLU A C 1
ATOM 3538 O O . GLU A 1 430 ? -15.242 14.099 23.654 1.00 84.69 430 GLU A O 1
ATOM 3543 N N . GLY A 1 431 ? -15.574 14.724 25.780 1.00 81.56 431 GLY A N 1
ATOM 3544 C CA . GLY A 1 431 ? -17.032 14.611 25.732 1.00 81.56 431 GLY A CA 1
ATOM 3545 C C . GLY A 1 431 ? -17.706 15.332 26.895 1.00 81.56 431 GLY A C 1
ATOM 3546 O O . GLY A 1 431 ? -17.043 15.981 27.710 1.00 81.56 431 GLY A O 1
ATOM 3547 N N . TRP A 1 432 ? -19.032 15.211 26.986 1.00 81.50 432 TRP A N 1
ATOM 3548 C CA . TRP A 1 432 ? -19.811 15.839 28.060 1.00 81.50 432 TRP A CA 1
ATOM 3549 C C . TRP A 1 432 ? -20.039 14.901 29.224 1.00 81.50 432 TRP A C 1
ATOM 3551 O O . TRP A 1 432 ? -20.643 13.833 29.072 1.00 81.50 432 TRP A O 1
ATOM 3561 N N . ALA A 1 433 ? -19.640 15.345 30.411 1.00 83.44 433 ALA A N 1
ATOM 3562 C CA . ALA A 1 433 ? -20.019 14.690 31.648 1.00 83.44 433 ALA A CA 1
ATOM 3563 C C . ALA A 1 433 ? -21.536 14.780 31.886 1.00 83.44 433 ALA A C 1
ATOM 3565 O O . ALA A 1 433 ? -22.090 15.855 32.107 1.00 83.44 433 ALA A O 1
ATOM 3566 N N . ILE A 1 434 ? -22.217 13.630 31.925 1.00 82.94 434 ILE A N 1
ATOM 3567 C CA . ILE A 1 434 ? -23.647 13.556 32.268 1.00 82.94 434 ILE A CA 1
ATOM 3568 C C . ILE A 1 434 ? -23.846 13.336 33.772 1.00 82.94 434 ILE A C 1
ATOM 3570 O O . ILE A 1 434 ? -24.759 13.906 34.375 1.00 82.94 434 ILE A O 1
ATOM 3574 N N . GLY A 1 435 ? -23.012 12.497 34.389 1.00 83.69 435 GLY A N 1
ATOM 3575 C CA . GLY A 1 435 ? -23.051 12.212 35.825 1.00 83.69 435 GLY A CA 1
ATOM 3576 C C . GLY A 1 435 ? -22.786 10.749 36.168 1.00 83.69 435 GLY A C 1
ATOM 3577 O O . GLY A 1 435 ? -22.575 9.908 35.295 1.00 83.69 435 GLY A O 1
ATOM 3578 N N . HIS A 1 436 ? -22.811 10.434 37.463 1.00 88.31 436 HIS A N 1
ATOM 3579 C CA . HIS A 1 436 ? -22.588 9.070 37.944 1.00 88.31 436 HIS A CA 1
ATOM 3580 C C . HIS A 1 436 ? -23.824 8.199 37.714 1.00 88.31 436 HIS A C 1
ATOM 3582 O O . HIS A 1 436 ? -24.959 8.655 37.855 1.00 88.31 436 HIS A O 1
ATOM 3588 N N . CYS A 1 437 ? -23.629 6.926 37.400 1.00 89.81 437 CYS A N 1
ATOM 3589 C CA . CYS A 1 437 ? -24.695 5.985 37.119 1.00 89.81 437 CYS A CA 1
ATOM 3590 C C . CYS A 1 437 ? -24.404 4.581 37.654 1.00 89.81 437 CYS A C 1
ATOM 3592 O O . CYS A 1 437 ? -23.259 4.205 37.900 1.00 89.81 437 CYS A O 1
ATOM 3594 N N . ARG A 1 438 ? -25.468 3.799 37.855 1.00 90.62 438 ARG A N 1
ATOM 3595 C CA . ARG A 1 438 ? -25.398 2.377 38.223 1.00 90.62 438 ARG A CA 1
ATOM 3596 C C . ARG A 1 438 ? -26.367 1.564 37.385 1.00 90.62 438 ARG A C 1
ATOM 3598 O O . ARG A 1 438 ? -27.432 2.062 37.002 1.00 90.62 438 ARG A O 1
ATOM 3605 N N . VAL A 1 439 ? -26.024 0.303 37.141 1.00 87.12 439 VAL A N 1
ATOM 3606 C CA . VAL A 1 439 ? -26.911 -0.619 36.426 1.00 87.12 439 VAL A CA 1
ATOM 3607 C C . VAL A 1 439 ? -28.137 -0.899 37.291 1.00 87.12 439 VAL A C 1
ATOM 3609 O O . VAL A 1 439 ? -28.024 -1.369 38.419 1.00 87.12 439 VAL A O 1
ATOM 3612 N N . ALA A 1 440 ? -29.322 -0.586 36.770 1.00 76.94 440 ALA A N 1
ATOM 3613 C CA . ALA A 1 440 ? -30.578 -0.789 37.486 1.00 76.94 440 ALA A CA 1
ATOM 3614 C C . ALA A 1 440 ? -31.097 -2.224 37.319 1.00 76.94 440 ALA A C 1
ATOM 3616 O O . ALA A 1 440 ? -31.648 -2.807 38.251 1.00 76.94 440 ALA A O 1
ATOM 3617 N N . THR A 1 441 ? -30.967 -2.788 36.113 1.00 67.38 441 THR A N 1
ATOM 3618 C CA . THR A 1 441 ? -31.343 -4.173 35.786 1.00 67.38 441 THR A CA 1
ATOM 3619 C C . THR A 1 441 ? -30.722 -4.569 34.443 1.00 67.38 441 THR A C 1
ATOM 3621 O O . THR A 1 441 ? -30.919 -3.869 33.450 1.00 67.38 441 THR A O 1
ATOM 3624 N N . THR A 1 442 ? -30.026 -5.706 34.381 1.00 53.25 442 THR A N 1
ATOM 3625 C CA . THR A 1 442 ? -29.631 -6.342 33.113 1.00 53.25 442 THR A CA 1
ATOM 3626 C C . THR A 1 442 ? -30.734 -7.327 32.735 1.00 53.25 442 THR A C 1
ATOM 3628 O O . THR A 1 442 ? -30.874 -8.370 33.373 1.00 53.25 442 THR A O 1
ATOM 3631 N N . ILE A 1 443 ? -31.576 -7.012 31.750 1.00 45.94 443 ILE A N 1
ATOM 3632 C CA . ILE A 1 443 ? -32.631 -7.946 31.331 1.00 45.94 443 ILE A CA 1
ATOM 3633 C C . ILE A 1 443 ? -31.968 -9.105 30.563 1.00 45.94 443 ILE A C 1
ATOM 3635 O O . ILE A 1 443 ? -31.579 -8.947 29.407 1.00 45.94 443 ILE A O 1
ATOM 3639 N N . ARG A 1 444 ? -31.833 -10.284 31.194 1.00 38.47 444 ARG A N 1
ATOM 3640 C CA . ARG A 1 444 ? -31.621 -11.555 30.473 1.00 38.47 444 ARG A CA 1
ATOM 3641 C C . ARG A 1 444 ? -32.899 -11.853 29.679 1.00 38.47 444 ARG A C 1
ATOM 3643 O O . ARG A 1 444 ? -33.966 -11.944 30.277 1.00 38.47 444 ARG A O 1
ATOM 3650 N N . GLN A 1 445 ? -32.811 -11.984 28.356 1.00 47.38 445 GLN A N 1
ATOM 3651 C CA . GLN A 1 445 ? -33.975 -12.284 27.514 1.00 47.38 445 GLN A CA 1
ATOM 3652 C C . GLN A 1 445 ? -34.199 -13.785 27.335 1.00 47.38 445 GLN A C 1
ATOM 3654 O O . GLN A 1 445 ? -33.296 -14.528 26.953 1.00 47.38 445 GLN A O 1
ATOM 3659 N N . THR A 1 446 ? -35.448 -14.193 27.530 1.00 32.53 446 THR A N 1
ATOM 3660 C CA . THR A 1 446 ? -36.042 -15.399 26.959 1.00 32.53 446 THR A CA 1
ATOM 3661 C C . THR A 1 446 ? -36.391 -15.151 25.488 1.00 32.53 446 THR A C 1
ATOM 3663 O O . THR A 1 446 ? -37.223 -14.302 25.196 1.00 32.53 446 THR A O 1
ATOM 3666 N N . THR A 1 447 ? -35.719 -15.895 24.603 1.00 35.78 447 THR A N 1
ATOM 3667 C CA . THR A 1 447 ? -36.106 -16.318 23.237 1.00 35.78 447 THR A CA 1
ATOM 3668 C C . THR A 1 447 ? -36.842 -15.340 22.304 1.00 35.78 447 THR A C 1
ATOM 3670 O O . THR A 1 447 ? -38.020 -15.061 22.499 1.00 35.78 447 THR A O 1
ATOM 3673 N N . GLY A 1 448 ? -36.179 -15.029 21.179 1.00 36.00 448 GLY A N 1
ATOM 3674 C CA . GLY A 1 448 ? -36.789 -14.708 19.880 1.00 36.00 448 GLY A CA 1
ATOM 3675 C C . GLY A 1 448 ? -37.036 -13.220 19.611 1.00 36.00 448 GLY A C 1
ATOM 3676 O O . GLY A 1 448 ? -38.100 -12.715 19.939 1.00 36.00 448 GLY A O 1
ATOM 3677 N N . ASP A 1 449 ? -36.077 -12.549 18.964 1.00 39.69 449 ASP A N 1
ATOM 3678 C CA . ASP A 1 449 ? -36.209 -11.230 18.299 1.00 39.69 449 ASP A CA 1
ATOM 3679 C C . ASP A 1 449 ? -36.304 -9.928 19.129 1.00 39.69 449 ASP A C 1
ATOM 3681 O O . ASP A 1 449 ? -36.720 -8.889 18.614 1.00 39.69 449 ASP A O 1
ATOM 3685 N N . ALA A 1 450 ? -35.842 -9.884 20.381 1.00 39.50 450 ALA A N 1
ATOM 3686 C CA . ALA A 1 450 ? -35.990 -8.677 21.206 1.00 39.50 450 ALA A CA 1
ATOM 3687 C C . ALA A 1 450 ? -34.709 -7.806 21.327 1.00 39.50 450 ALA A C 1
ATOM 3689 O O . ALA A 1 450 ? -33.639 -8.271 21.714 1.00 39.50 450 ALA A O 1
ATOM 3690 N N . LYS A 1 451 ? -34.824 -6.486 21.090 1.00 51.00 451 LYS A N 1
ATOM 3691 C CA . LYS A 1 451 ? -33.786 -5.470 21.392 1.00 51.00 451 LYS A CA 1
ATOM 3692 C C . LYS A 1 451 ? -33.360 -5.561 22.871 1.00 51.00 451 LYS A C 1
ATOM 3694 O O . LYS A 1 451 ? -34.215 -5.513 23.760 1.00 51.00 451 LYS A O 1
ATOM 3699 N N . LYS A 1 452 ? -32.061 -5.713 23.161 1.00 57.66 452 LYS A N 1
ATOM 3700 C CA . LYS A 1 452 ? -31.534 -5.763 24.540 1.00 57.66 452 LYS A CA 1
ATOM 3701 C C . LYS A 1 452 ? -31.563 -4.366 25.154 1.00 57.66 452 LYS A C 1
ATOM 3703 O O . LYS A 1 452 ? -30.632 -3.590 24.981 1.00 57.66 452 LYS A O 1
ATOM 3708 N N . ASN A 1 453 ? -32.619 -4.071 25.904 1.00 68.81 453 ASN A N 1
ATOM 3709 C CA . ASN A 1 453 ? -32.729 -2.795 26.596 1.00 68.81 453 ASN A CA 1
ATOM 3710 C C . ASN A 1 453 ? -31.920 -2.806 27.902 1.00 68.81 453 ASN A C 1
ATOM 3712 O O . ASN A 1 453 ? -32.217 -3.585 28.810 1.00 68.81 453 ASN A O 1
ATOM 3716 N N . ILE A 1 454 ? -30.916 -1.935 28.010 1.00 77.00 454 ILE A N 1
ATOM 3717 C CA . ILE A 1 454 ? -30.110 -1.753 29.231 1.00 77.00 454 ILE A CA 1
ATOM 3718 C C . ILE A 1 454 ? -30.604 -0.522 29.965 1.00 77.00 454 ILE A C 1
ATOM 3720 O O . ILE A 1 454 ? -30.790 0.523 29.349 1.00 77.00 454 ILE A O 1
ATOM 3724 N N . ARG A 1 455 ? -30.817 -0.638 31.279 1.00 84.44 455 ARG A N 1
ATOM 3725 C CA . ARG A 1 455 ? -31.308 0.466 32.104 1.00 84.44 455 ARG A CA 1
ATOM 3726 C C . ARG A 1 455 ? -30.247 0.931 33.096 1.00 84.44 455 ARG A C 1
ATOM 3728 O O . ARG A 1 455 ? -29.830 0.155 33.958 1.00 84.44 455 ARG A O 1
ATOM 3735 N N . LEU A 1 456 ? -29.872 2.206 33.011 1.00 86.56 456 LEU A N 1
ATOM 3736 C CA . LEU A 1 456 ? -28.961 2.857 33.955 1.00 86.56 456 LEU A CA 1
ATOM 3737 C C . LEU A 1 456 ? -29.705 3.902 34.781 1.00 86.56 456 LEU A C 1
ATOM 3739 O O . LEU A 1 456 ? -30.435 4.726 34.236 1.00 86.56 456 LEU A O 1
ATOM 3743 N N . ASN A 1 457 ? -29.493 3.886 36.095 1.00 86.50 457 ASN A N 1
ATOM 3744 C CA . ASN A 1 457 ? -29.943 4.953 36.981 1.00 86.50 457 ASN A CA 1
ATOM 3745 C C . ASN A 1 457 ? -28.838 5.999 37.070 1.00 86.50 457 ASN A C 1
ATOM 3747 O O . ASN A 1 457 ? -27.777 5.714 37.623 1.00 86.50 457 ASN A O 1
ATOM 3751 N N . VAL A 1 458 ? -29.089 7.185 36.528 1.00 83.44 458 VAL A N 1
ATOM 3752 C CA . VAL A 1 458 ? -28.140 8.296 36.455 1.00 83.44 458 VAL A CA 1
ATOM 3753 C C . VAL A 1 458 ? -28.477 9.319 37.531 1.00 83.44 458 VAL A C 1
ATOM 3755 O O . VAL A 1 458 ? -29.611 9.790 37.614 1.00 83.44 458 VAL A O 1
ATOM 3758 N N . ARG A 1 459 ? -27.485 9.674 38.346 1.00 81.62 459 ARG A N 1
ATOM 3759 C CA . ARG A 1 459 ? -27.543 10.734 39.351 1.00 81.62 459 ARG A CA 1
ATOM 3760 C C . ARG A 1 459 ? -26.917 12.004 38.779 1.00 81.62 459 ARG A C 1
ATOM 3762 O O . ARG A 1 459 ? -25.716 12.046 38.518 1.00 81.62 459 ARG A O 1
ATOM 3769 N N . ARG A 1 460 ? -27.736 13.040 38.615 1.00 75.25 460 ARG A N 1
ATOM 3770 C CA . ARG A 1 460 ? -27.322 14.414 38.297 1.00 75.25 460 ARG A CA 1
ATOM 3771 C C . ARG A 1 460 ? -27.335 15.258 39.577 1.00 75.25 460 ARG A C 1
ATOM 3773 O O . ARG A 1 460 ? -27.911 14.836 40.578 1.00 75.25 460 ARG A O 1
ATOM 3780 N N . ARG A 1 461 ? -26.732 16.457 39.548 1.00 60.00 461 ARG A N 1
ATOM 3781 C CA . ARG A 1 461 ? -26.551 17.354 40.718 1.00 60.00 461 ARG A CA 1
ATOM 3782 C C . ARG A 1 461 ? -27.825 17.603 41.556 1.00 60.00 461 ARG A C 1
ATOM 3784 O O . ARG A 1 461 ? -27.695 17.924 42.732 1.00 60.00 461 ARG A O 1
ATOM 3791 N N . SER A 1 462 ? -29.026 17.418 40.999 1.00 56.81 462 SER A N 1
ATOM 3792 C CA . SER A 1 462 ? -30.305 17.575 41.712 1.00 56.81 462 SER A CA 1
ATOM 3793 C C . SER A 1 462 ? -31.387 16.533 41.382 1.00 56.81 462 SER A C 1
ATOM 3795 O O . SER A 1 462 ? -32.463 16.590 41.970 1.00 56.81 462 SER A O 1
ATOM 3797 N N . GLU A 1 463 ? -31.145 15.576 40.476 1.00 68.06 463 GLU A N 1
ATOM 3798 C CA . GLU A 1 463 ? -32.181 14.652 39.980 1.00 68.06 463 GLU A CA 1
ATOM 3799 C C . GLU A 1 463 ? -31.622 13.253 39.692 1.00 68.06 463 GLU A C 1
ATOM 3801 O O . GLU A 1 463 ? -30.486 13.098 39.243 1.00 68.06 463 GLU A O 1
ATOM 3806 N N . SER A 1 464 ? -32.429 12.217 39.936 1.00 73.25 464 SER A N 1
ATOM 3807 C CA . SER A 1 464 ? -32.140 10.848 39.493 1.00 73.25 464 SER A CA 1
ATOM 3808 C C . SER A 1 464 ? -33.080 10.476 38.354 1.00 73.25 464 SER A C 1
ATOM 3810 O O . SER A 1 464 ? -34.295 10.576 38.501 1.00 73.25 464 SER A O 1
ATOM 3812 N N . SER A 1 465 ? -32.524 10.028 37.232 1.00 78.25 465 SER A N 1
ATOM 3813 C CA . SER A 1 465 ? -33.286 9.607 36.053 1.00 78.25 465 SER A CA 1
ATOM 3814 C C . SER A 1 465 ? -32.862 8.212 35.605 1.00 78.25 465 SER A C 1
ATOM 3816 O O . SER A 1 465 ? -31.767 7.748 35.923 1.00 78.25 465 SER A O 1
ATOM 3818 N N . SER A 1 466 ? -33.747 7.515 34.895 1.00 80.81 466 SER A N 1
ATOM 3819 C CA . SER A 1 466 ? -33.459 6.193 34.344 1.00 80.81 466 SER A CA 1
ATOM 3820 C C . SER A 1 466 ? -33.338 6.297 32.828 1.00 80.81 466 SER A C 1
ATOM 3822 O O . SER A 1 466 ? -34.289 6.715 32.171 1.00 80.81 466 SER A O 1
ATOM 3824 N N . LEU A 1 467 ? -32.177 5.935 32.284 1.00 80.50 467 LEU A N 1
ATOM 3825 C CA . LEU A 1 467 ? -31.914 5.920 30.844 1.00 80.50 467 LEU A CA 1
ATOM 3826 C C . LEU A 1 467 ? -32.009 4.494 30.312 1.00 80.50 467 LEU A C 1
ATOM 3828 O O . LEU A 1 467 ? -31.588 3.556 30.992 1.00 80.50 467 LEU A O 1
ATOM 3832 N N . VAL A 1 468 ? -32.565 4.335 29.109 1.00 80.75 468 VAL A N 1
ATOM 3833 C CA . VAL A 1 468 ? -32.743 3.036 28.454 1.00 80.75 468 VAL A CA 1
ATOM 3834 C C . VAL A 1 468 ? -31.991 3.020 27.129 1.00 80.75 468 VAL A C 1
ATOM 3836 O O . VAL A 1 468 ? -32.273 3.811 26.242 1.00 80.75 468 VAL A O 1
ATOM 3839 N N . PHE A 1 469 ? -31.073 2.078 26.972 1.00 81.94 469 PHE A N 1
ATOM 3840 C CA . PHE A 1 469 ? -30.236 1.945 25.781 1.00 81.94 469 PHE A CA 1
ATOM 3841 C C . PHE A 1 469 ? -30.711 0.773 24.935 1.00 81.94 469 PHE A C 1
ATOM 3843 O O . PHE A 1 469 ? -31.041 -0.272 25.488 1.00 81.94 469 PHE A O 1
ATOM 3850 N N . ALA A 1 470 ? -30.738 0.942 23.616 1.00 79.12 470 ALA A N 1
ATOM 3851 C CA . ALA A 1 470 ? -31.137 -0.081 22.652 1.00 79.12 470 ALA A CA 1
ATOM 3852 C C . ALA A 1 470 ? -30.039 -1.127 22.388 1.00 79.12 470 ALA A C 1
ATOM 3854 O O . ALA A 1 470 ? -30.333 -2.201 21.859 1.00 79.12 470 ALA A O 1
ATOM 3855 N N . GLY A 1 471 ? -28.789 -0.827 22.754 1.00 80.31 471 GLY A N 1
ATOM 3856 C CA . GLY A 1 471 ? -27.663 -1.750 22.650 1.00 80.31 471 GLY A CA 1
ATOM 3857 C C . GLY A 1 471 ? -26.477 -1.337 23.520 1.00 80.31 471 GLY A C 1
ATOM 3858 O O . GLY A 1 471 ? -26.421 -0.212 24.020 1.00 80.31 471 GLY A O 1
ATOM 3859 N N . MET A 1 472 ? -25.535 -2.263 23.705 1.00 85.25 472 MET A N 1
ATOM 3860 C CA . MET A 1 472 ? -24.255 -2.021 24.373 1.00 85.25 472 MET A CA 1
ATOM 3861 C C . MET A 1 472 ? -23.168 -2.956 23.848 1.00 85.25 472 MET A C 1
ATOM 3863 O O . MET A 1 472 ? -23.448 -4.130 23.602 1.00 85.25 472 MET A O 1
ATOM 3867 N N . THR A 1 473 ? -21.939 -2.453 23.795 1.00 84.12 473 THR A N 1
ATOM 3868 C CA . THR A 1 473 ? -20.693 -3.222 23.677 1.00 84.12 473 THR A CA 1
ATOM 3869 C C . THR A 1 473 ? -19.875 -3.060 24.957 1.00 84.12 473 THR A C 1
ATOM 3871 O O . THR A 1 473 ? -19.849 -1.994 25.574 1.00 84.12 473 THR A O 1
ATOM 3874 N N . GLY A 1 474 ? -19.209 -4.131 25.391 1.00 83.12 474 GLY A N 1
ATOM 3875 C CA . GLY A 1 474 ? -18.458 -4.162 26.651 1.00 83.12 474 GLY A CA 1
ATOM 3876 C C . GLY A 1 474 ? -19.247 -4.764 27.818 1.00 83.12 474 GLY A C 1
ATOM 3877 O O . GLY A 1 474 ? -20.157 -5.570 27.622 1.00 83.12 474 GLY A O 1
ATOM 3878 N N . LEU A 1 475 ? -18.858 -4.424 29.050 1.00 85.19 475 LEU A N 1
ATOM 3879 C CA . LEU A 1 475 ? -19.374 -5.052 30.271 1.00 85.19 475 LEU A CA 1
ATOM 3880 C C . LEU A 1 475 ? -19.607 -4.012 31.370 1.00 85.19 475 LEU A C 1
ATOM 3882 O O . LEU A 1 475 ? -18.689 -3.280 31.731 1.00 85.19 475 LEU A O 1
ATOM 3886 N N . LEU A 1 476 ? -20.811 -4.020 31.948 1.00 87.75 476 LEU A N 1
ATOM 3887 C CA . LEU A 1 476 ? -21.160 -3.259 33.147 1.00 87.75 476 LEU A CA 1
ATOM 3888 C C . LEU A 1 476 ? -21.571 -4.209 34.274 1.00 87.75 476 LEU A C 1
ATOM 3890 O O . LEU A 1 476 ? -22.352 -5.139 34.058 1.00 87.75 476 LEU A O 1
ATOM 3894 N N . LEU A 1 477 ? -21.071 -3.949 35.478 1.00 88.75 477 LEU A N 1
ATOM 3895 C CA . LEU A 1 477 ? -21.361 -4.707 36.689 1.00 88.75 477 LEU A CA 1
ATOM 3896 C C . LEU A 1 477 ? -22.345 -3.930 37.584 1.00 88.75 477 LEU A C 1
ATOM 3898 O O . LEU A 1 477 ? -22.172 -2.724 37.767 1.00 88.75 477 LEU A O 1
ATOM 3902 N N . PRO A 1 478 ? -23.370 -4.578 38.168 1.00 87.62 478 PRO A N 1
ATOM 3903 C CA . PRO A 1 478 ? -24.360 -3.902 39.016 1.00 87.62 478 PRO A CA 1
ATOM 3904 C C . PRO A 1 478 ? -23.795 -3.175 40.241 1.00 87.62 478 PRO A C 1
ATOM 3906 O O . PRO A 1 478 ? -24.329 -2.150 40.663 1.00 87.62 478 PRO A O 1
ATOM 3909 N N . GLU A 1 479 ? -22.724 -3.708 40.818 1.00 87.62 479 GLU A N 1
ATOM 3910 C CA . GLU A 1 479 ? -22.061 -3.195 42.015 1.00 87.62 479 GLU A CA 1
ATOM 3911 C C . GLU A 1 479 ? -21.096 -2.028 41.753 1.00 87.62 479 GLU A C 1
ATOM 3913 O O . GLU A 1 479 ? -20.613 -1.413 42.708 1.00 87.62 479 GLU A O 1
ATOM 3918 N N . VAL A 1 480 ? -20.820 -1.715 40.484 1.00 90.69 480 VAL A N 1
ATOM 3919 C CA . VAL A 1 480 ? -19.885 -0.660 40.086 1.00 90.69 480 VAL A CA 1
ATOM 3920 C C . VAL A 1 480 ? -20.646 0.632 39.803 1.00 90.69 480 VAL A C 1
ATOM 3922 O O . VAL A 1 480 ? -21.706 0.646 39.173 1.00 90.69 480 VAL A O 1
ATOM 3925 N N . GLU A 1 481 ? -20.100 1.740 40.297 1.00 92.31 481 GLU A N 1
ATOM 3926 C CA . GLU A 1 481 ? -20.545 3.079 39.930 1.00 92.31 481 GLU A CA 1
ATOM 3927 C C . GLU A 1 481 ? -19.724 3.575 38.742 1.00 92.31 481 GLU A C 1
ATOM 3929 O O . GLU A 1 481 ? -18.497 3.606 38.790 1.00 92.31 481 GLU A O 1
ATOM 3934 N N . TYR A 1 482 ? -20.417 3.946 37.672 1.00 93.44 482 TYR A N 1
ATOM 3935 C CA . TYR A 1 482 ? -19.820 4.406 36.426 1.00 93.44 482 TYR A CA 1
ATOM 3936 C C . TYR A 1 482 ? -20.044 5.903 36.259 1.00 93.44 482 TYR A C 1
ATOM 3938 O O . TYR A 1 482 ? -21.071 6.432 36.672 1.00 93.44 482 TYR A O 1
ATOM 3946 N N . PHE A 1 483 ? -19.129 6.589 35.598 1.00 91.38 483 PHE A N 1
ATOM 3947 C CA . PHE A 1 483 ? -19.315 7.947 35.122 1.00 91.38 483 PHE A CA 1
ATOM 3948 C C . PHE A 1 483 ? -19.806 7.904 33.674 1.00 91.38 483 PHE A C 1
ATOM 3950 O O . PHE A 1 483 ? -19.229 7.203 32.845 1.00 91.38 483 PHE A O 1
ATOM 3957 N N . LEU A 1 484 ? -20.915 8.579 33.381 1.00 89.56 484 LEU A N 1
ATOM 3958 C CA . LEU A 1 484 ? -21.549 8.556 32.067 1.00 89.56 484 LEU A CA 1
ATOM 3959 C C . LEU A 1 484 ? -21.142 9.785 31.258 1.00 89.56 484 LEU A C 1
ATOM 3961 O O . LEU A 1 484 ? -21.286 10.914 31.733 1.00 89.56 484 LEU A O 1
ATOM 3965 N N . ILE A 1 485 ? -20.679 9.547 30.035 1.00 87.00 485 ILE A N 1
ATOM 3966 C CA . ILE A 1 485 ? -20.125 10.566 29.143 1.00 87.00 485 ILE A CA 1
ATOM 3967 C C . ILE A 1 485 ? -20.791 10.445 27.775 1.00 87.00 485 ILE A C 1
ATOM 3969 O O . ILE A 1 485 ? -20.970 9.333 27.274 1.00 87.00 485 ILE A O 1
ATOM 3973 N N . ALA A 1 486 ? -21.188 11.574 27.197 1.00 81.31 486 ALA A N 1
ATOM 3974 C CA . ALA A 1 486 ? -21.818 11.645 25.881 1.00 81.31 486 ALA A CA 1
ATOM 3975 C C . ALA A 1 486 ? -20.875 12.256 24.829 1.00 81.31 486 ALA A C 1
ATOM 3977 O O . ALA A 1 486 ? -20.038 13.088 25.179 1.00 81.31 486 ALA A O 1
ATOM 3978 N N . PHE A 1 487 ? -21.062 11.858 23.563 1.00 74.38 487 PHE A N 1
ATOM 3979 C CA . PHE A 1 487 ? -20.290 12.301 22.387 1.00 74.38 487 PHE A CA 1
ATOM 3980 C C . PHE A 1 487 ? -21.257 12.619 21.214 1.00 74.38 487 PHE A C 1
ATOM 3982 O O . PHE A 1 487 ? -22.088 11.780 20.854 1.00 74.38 487 PHE A O 1
ATOM 3989 N N . GLU A 1 488 ? -21.214 13.824 20.644 1.00 63.12 488 GLU A N 1
ATOM 3990 C CA . GLU A 1 488 ? -22.047 14.409 19.576 1.00 63.12 488 GLU A CA 1
ATOM 3991 C C . GLU A 1 488 ? -21.380 14.143 18.236 1.00 63.12 488 GLU A C 1
ATOM 3993 O O . GLU A 1 488 ? -20.918 14.997 17.478 1.00 63.12 488 GLU A O 1
ATOM 3998 N N . LEU A 1 489 ? -21.379 12.863 17.933 1.00 55.50 489 LEU A N 1
ATOM 3999 C CA . LEU A 1 489 ? -20.735 12.334 16.764 1.00 55.50 489 LEU A CA 1
ATOM 4000 C C . LEU A 1 489 ? -21.579 12.659 15.519 1.00 55.50 489 LEU A C 1
ATOM 4002 O O . LEU A 1 489 ? -22.470 11.915 15.109 1.00 55.50 489 LEU A O 1
ATOM 4006 N N . GLY A 1 490 ? -21.313 13.819 14.915 1.00 49.69 490 GLY A N 1
ATOM 4007 C CA . GLY A 1 490 ? -21.543 14.074 13.494 1.00 49.69 490 GLY A CA 1
ATOM 4008 C C . GLY A 1 490 ? -22.965 14.382 13.000 1.00 49.69 490 GLY A C 1
ATOM 4009 O O . GLY A 1 490 ? -23.115 14.534 11.785 1.00 49.69 490 GLY A O 1
ATOM 4010 N N . HIS A 1 491 ? -23.993 14.580 13.835 1.00 42.00 491 HIS A N 1
ATOM 4011 C CA . HIS A 1 491 ? -25.342 14.945 13.354 1.00 42.00 491 HIS A CA 1
ATOM 4012 C C . HIS A 1 491 ? -25.974 16.166 14.037 1.00 42.00 491 HIS A C 1
ATOM 4014 O O . HIS A 1 491 ? -25.637 16.520 15.155 1.00 42.00 491 HIS A O 1
ATOM 4020 N N . ARG A 1 492 ? -26.897 16.811 13.295 1.00 42.22 492 ARG A N 1
ATOM 4021 C CA . ARG A 1 492 ? -27.703 17.995 13.657 1.00 42.22 492 ARG A CA 1
ATOM 4022 C C . ARG A 1 492 ? -27.954 18.101 15.165 1.00 42.22 492 ARG A C 1
ATOM 4024 O O . ARG A 1 492 ? -28.543 17.176 15.715 1.00 42.22 492 ARG A O 1
ATOM 4031 N N . LYS A 1 493 ? -27.630 19.270 15.741 1.00 42.72 493 LYS A N 1
ATOM 4032 C CA . LYS A 1 493 ? -28.015 19.732 17.088 1.00 42.72 493 LYS A CA 1
ATOM 4033 C C . LYS A 1 493 ? -29.172 18.919 17.676 1.00 42.72 493 LYS A C 1
ATOM 4035 O O . LYS A 1 493 ? -30.318 19.108 17.254 1.00 42.72 493 LYS A O 1
ATOM 4040 N N . GLY A 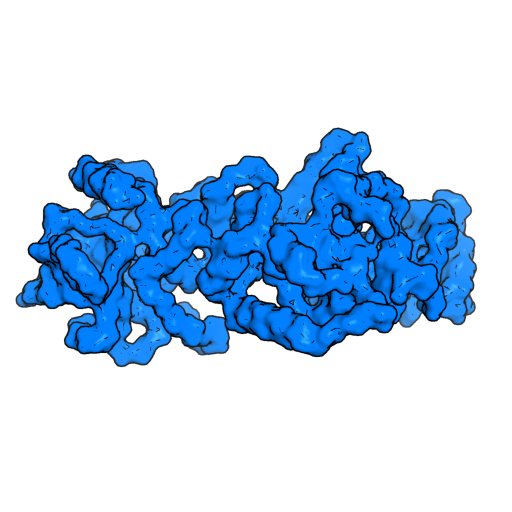1 494 ? -28.879 18.059 18.652 1.00 47.19 494 GLY A N 1
ATOM 4041 C CA . GLY A 1 494 ? -29.914 17.588 19.570 1.00 47.19 494 GLY A CA 1
ATOM 4042 C C . GLY A 1 494 ? -29.786 16.196 20.180 1.00 47.19 494 GLY A C 1
ATOM 4043 O O . GLY A 1 494 ? -30.457 15.994 21.187 1.00 47.19 494 GLY A O 1
ATOM 4044 N N . TYR A 1 495 ? -29.006 15.244 19.641 1.00 53.59 495 TYR A N 1
ATOM 4045 C CA . TYR A 1 495 ? -29.031 13.860 20.159 1.00 53.59 495 TYR A CA 1
ATOM 4046 C C . TYR A 1 495 ? -27.721 13.079 19.922 1.00 53.59 495 TYR A C 1
ATOM 4048 O O . TYR A 1 495 ? -27.530 12.584 18.811 1.00 53.59 495 TYR A O 1
ATOM 4056 N N . PRO A 1 496 ? -26.851 12.888 20.936 1.00 56.62 496 PRO A N 1
ATOM 4057 C CA . PRO A 1 496 ? -25.739 11.946 20.840 1.00 56.62 496 PRO A CA 1
ATOM 4058 C C . PRO A 1 496 ? -26.284 10.505 20.946 1.00 56.62 496 PRO A C 1
ATOM 4060 O O . PRO A 1 496 ? -26.805 10.130 22.000 1.00 56.62 496 PRO A O 1
ATOM 4063 N N . PRO A 1 497 ? -26.212 9.665 19.892 1.00 66.25 497 PRO A N 1
ATOM 4064 C CA . PRO A 1 497 ? -26.727 8.297 19.955 1.00 66.25 497 PRO A CA 1
ATOM 4065 C C . PRO A 1 497 ? -25.821 7.358 20.761 1.00 66.25 497 PRO A C 1
ATOM 4067 O O . PRO A 1 497 ? -26.220 6.229 21.037 1.00 66.25 497 PRO A O 1
ATOM 4070 N N . TRP A 1 498 ? -24.618 7.804 21.130 1.00 79.06 498 TRP A N 1
ATOM 4071 C CA . TRP A 1 498 ? -23.581 6.980 21.738 1.00 79.06 498 TRP A CA 1
ATOM 4072 C C . TRP A 1 498 ? -23.095 7.597 23.044 1.00 79.06 498 TRP A C 1
ATOM 4074 O O . TRP A 1 498 ? -22.767 8.782 23.110 1.00 79.06 498 TRP A O 1
ATOM 4084 N N . LEU A 1 499 ? -23.061 6.784 24.095 1.00 85.81 499 LEU A N 1
ATOM 4085 C CA . LEU A 1 499 ? -22.554 7.172 25.404 1.00 85.81 499 LEU A CA 1
ATOM 4086 C C . LEU A 1 499 ? -21.551 6.138 25.895 1.00 85.81 499 LEU A C 1
ATOM 4088 O O . LEU A 1 499 ? -21.643 4.961 25.557 1.00 85.81 499 LEU A O 1
ATOM 4092 N N . ILE A 1 500 ? -20.625 6.561 26.745 1.00 89.50 500 ILE A N 1
ATOM 4093 C CA . ILE A 1 500 ? -19.688 5.667 27.418 1.00 89.50 500 ILE A CA 1
ATOM 4094 C C . ILE A 1 500 ? -19.950 5.741 28.914 1.00 89.50 500 ILE A C 1
ATOM 4096 O O . ILE A 1 500 ? -19.903 6.815 29.512 1.00 89.50 500 ILE A O 1
ATOM 4100 N N . ALA A 1 501 ? -20.219 4.591 29.521 1.00 91.62 501 ALA A N 1
ATOM 4101 C CA . ALA A 1 501 ? -20.202 4.436 30.969 1.00 91.62 501 ALA A CA 1
ATOM 4102 C C . ALA A 1 501 ? -18.826 3.904 31.370 1.00 91.62 501 ALA A C 1
ATOM 4104 O O . ALA A 1 501 ? -18.466 2.815 30.930 1.00 91.62 501 ALA A O 1
ATOM 4105 N N . ILE A 1 502 ? -18.066 4.657 32.170 1.00 92.88 502 ILE A N 1
ATOM 4106 C CA . ILE A 1 502 ? -16.675 4.345 32.526 1.00 92.88 502 ILE A CA 1
ATOM 4107 C C . ILE A 1 502 ? -16.454 4.284 34.045 1.00 92.88 502 ILE A C 1
ATOM 4109 O O . ILE A 1 502 ? -16.943 5.124 34.790 1.00 92.88 502 ILE A O 1
ATOM 4113 N N . GLU A 1 503 ? -15.738 3.275 34.530 1.00 94.44 503 GLU A N 1
ATOM 4114 C CA . GLU A 1 503 ? -15.246 3.197 35.905 1.00 94.44 503 GLU A CA 1
ATOM 4115 C C . GLU A 1 503 ? -14.052 4.135 36.041 1.00 94.44 503 GLU A C 1
ATOM 4117 O O . GLU A 1 503 ? -12.990 3.879 35.467 1.00 94.44 503 GLU A O 1
ATOM 4122 N N . VAL A 1 504 ? -14.245 5.207 36.802 1.00 92.81 504 VAL A N 1
ATOM 4123 C CA . VAL A 1 504 ? -13.232 6.232 37.053 1.00 92.81 504 VAL A CA 1
ATOM 4124 C C . VAL A 1 504 ? -12.396 5.844 38.269 1.00 92.81 504 VAL A C 1
ATOM 4126 O O . VAL A 1 504 ? -12.939 5.505 39.320 1.00 92.81 504 VAL A O 1
ATOM 4129 N N . VAL A 1 505 ? -11.072 5.906 38.130 1.00 93.88 505 VAL A N 1
ATOM 4130 C CA . VAL A 1 505 ? -10.103 5.608 39.204 1.00 93.88 505 VAL A CA 1
ATOM 4131 C C . VAL A 1 505 ? -9.301 6.827 39.651 1.00 93.88 505 VAL A C 1
ATOM 4133 O O . VAL A 1 505 ? -8.643 6.775 40.690 1.00 93.88 505 VAL A O 1
ATOM 4136 N N . ALA A 1 506 ? -9.334 7.914 38.881 1.00 91.75 506 ALA A N 1
ATOM 4137 C CA . ALA A 1 506 ? -8.797 9.209 39.274 1.00 91.75 506 ALA A CA 1
ATOM 4138 C C . ALA A 1 506 ? -9.500 10.340 38.524 1.00 91.75 506 ALA A C 1
ATOM 4140 O O . ALA A 1 506 ? -9.931 10.171 37.382 1.00 91.75 506 ALA A O 1
ATOM 4141 N N . GLU A 1 507 ? -9.573 11.495 39.177 1.00 88.56 507 GLU A N 1
ATOM 4142 C CA . GLU A 1 507 ? -10.101 12.731 38.614 1.00 88.56 507 GLU A CA 1
ATOM 4143 C C . GLU A 1 507 ? -9.105 13.860 38.877 1.00 88.56 507 GLU A C 1
ATOM 4145 O O . GLU A 1 507 ? -8.600 14.006 39.992 1.00 88.56 507 GLU A O 1
ATOM 4150 N N . GLU A 1 508 ? -8.846 14.661 37.853 1.00 86.06 508 GLU A N 1
ATOM 4151 C CA . GLU A 1 508 ? -8.066 15.887 37.927 1.00 86.06 508 GLU A CA 1
ATOM 4152 C C . GLU A 1 508 ? -8.966 17.057 37.517 1.00 86.06 508 GLU A C 1
ATOM 4154 O O . GLU A 1 508 ? -9.566 17.067 36.437 1.00 86.06 508 GLU A O 1
ATOM 4159 N N . GLU A 1 509 ? -9.111 18.024 38.421 1.00 79.62 509 GLU A N 1
ATOM 4160 C CA . GLU A 1 509 ? -9.898 19.236 38.193 1.00 79.62 509 GLU A CA 1
ATOM 4161 C C . GLU A 1 509 ? -9.235 20.120 37.128 1.00 79.62 509 GLU A C 1
ATOM 4163 O O . GLU A 1 509 ? -8.011 20.181 37.003 1.00 79.62 509 GLU A O 1
ATOM 4168 N N . ALA A 1 510 ? -10.057 20.848 36.375 1.00 72.75 510 ALA A N 1
ATOM 4169 C CA . ALA A 1 510 ? -9.585 21.800 35.381 1.00 72.75 510 ALA A CA 1
ATOM 4170 C C . ALA A 1 510 ? -8.706 22.885 36.028 1.00 72.75 510 ALA A C 1
ATOM 4172 O O . ALA A 1 510 ? -9.181 23.672 36.849 1.00 72.75 510 ALA A O 1
ATOM 4173 N N . SER A 1 511 ? -7.439 22.984 35.623 1.00 59.69 511 SER A N 1
ATOM 4174 C CA . SER A 1 511 ? -6.598 24.125 35.993 1.00 59.69 511 SER A CA 1
ATOM 4175 C C . SER A 1 511 ? -6.889 25.322 35.079 1.00 59.69 511 SER A C 1
ATOM 4177 O O . SER A 1 511 ? -7.005 25.200 33.859 1.00 59.69 511 SER A O 1
ATOM 4179 N N . THR A 1 512 ? -7.045 26.510 35.663 1.00 55.84 512 THR A N 1
ATOM 4180 C CA . THR A 1 512 ? -7.103 27.773 34.912 1.00 55.84 512 THR A CA 1
ATOM 4181 C C . THR A 1 512 ? -5.694 28.204 34.533 1.00 55.84 512 THR A C 1
ATOM 4183 O O . THR A 1 512 ? -4.868 28.439 35.415 1.00 55.84 512 THR A O 1
ATOM 4186 N N . SER A 1 513 ? -5.419 28.326 33.233 1.00 50.12 513 SER A N 1
ATOM 4187 C CA . SER A 1 513 ? -4.146 28.875 32.754 1.00 50.12 513 SER A CA 1
ATOM 4188 C C . SER A 1 513 ? -4.045 30.385 33.019 1.00 50.12 513 SER A C 1
ATOM 4190 O O . SER A 1 513 ? -5.059 31.086 33.060 1.00 50.12 513 SER A O 1
ATOM 4192 N N . GLU A 1 514 ? -2.817 30.911 33.122 1.00 47.12 514 GLU A N 1
ATOM 4193 C CA . GLU A 1 514 ? -2.540 32.359 33.237 1.00 47.12 514 GLU A CA 1
ATOM 4194 C C . GLU A 1 514 ? -3.093 33.178 32.049 1.00 47.12 514 GLU A C 1
ATOM 4196 O O . GLU A 1 514 ? -3.280 34.387 32.163 1.00 47.12 514 GLU A O 1
ATOM 4201 N N . ALA A 1 515 ? -3.416 32.521 30.927 1.00 51.31 515 ALA A N 1
ATOM 4202 C CA . ALA A 1 515 ? -4.013 33.121 29.732 1.00 51.31 515 ALA A CA 1
ATOM 4203 C C . ALA A 1 515 ? -5.559 33.143 29.736 1.00 51.31 515 ALA A C 1
ATOM 4205 O O . ALA A 1 515 ? -6.168 33.519 28.734 1.00 51.31 515 ALA A O 1
ATOM 4206 N N . GLY A 1 516 ? -6.218 32.735 30.828 1.00 46.62 516 GLY A N 1
ATOM 4207 C CA . GLY A 1 516 ? -7.680 32.795 30.965 1.00 46.62 516 GLY A CA 1
ATOM 4208 C C . GLY A 1 516 ? -8.454 31.706 30.212 1.00 46.62 516 GLY A C 1
ATOM 4209 O O . GLY A 1 516 ? -9.682 31.742 30.184 1.00 46.62 516 GLY A O 1
ATOM 4210 N N . THR A 1 517 ? -7.771 30.719 29.624 1.00 51.84 517 THR A N 1
ATOM 4211 C CA . THR A 1 517 ? -8.406 29.520 29.055 1.00 51.84 517 THR A CA 1
ATOM 4212 C C . THR A 1 517 ? -8.633 28.496 30.167 1.00 51.84 517 THR A C 1
ATOM 4214 O O . THR A 1 517 ? -7.685 28.109 30.860 1.00 51.84 517 THR A O 1
ATOM 4217 N N . GLN A 1 518 ? -9.890 28.087 30.360 1.00 57.62 518 GLN A N 1
ATOM 4218 C CA . GLN A 1 518 ? -10.283 27.055 31.319 1.00 57.62 518 GLN A CA 1
ATOM 4219 C C . GLN A 1 518 ? -9.795 25.690 30.806 1.00 57.62 518 GLN A C 1
ATOM 4221 O O . GLN A 1 518 ? -10.098 25.319 29.673 1.00 57.62 518 GLN A O 1
ATOM 4226 N N . GLY A 1 519 ? -8.991 24.974 31.600 1.00 65.31 519 GLY A N 1
ATOM 4227 C CA . GLY A 1 519 ? -8.578 23.607 31.280 1.00 65.31 519 GLY A CA 1
ATOM 4228 C C . GLY A 1 519 ? -9.768 22.641 31.251 1.00 65.31 519 GLY A C 1
ATOM 4229 O O . GLY A 1 519 ? -10.849 22.954 31.744 1.00 65.31 519 GLY A O 1
ATOM 4230 N N . LEU A 1 520 ? -9.573 21.455 30.679 1.00 75.94 520 LEU A N 1
ATOM 4231 C CA . LEU A 1 520 ? -10.568 20.380 30.724 1.00 75.94 520 LEU A CA 1
ATOM 4232 C C . LEU A 1 520 ? -10.426 19.596 32.028 1.00 75.94 520 LEU A C 1
ATOM 4234 O O . LEU A 1 520 ? -9.304 19.323 32.462 1.00 75.94 520 LEU A O 1
ATOM 4238 N N . LYS A 1 521 ? -11.550 19.179 32.619 1.00 86.38 521 LYS A N 1
ATOM 4239 C CA . LYS A 1 521 ? -11.528 18.168 33.681 1.00 86.38 521 LYS A CA 1
ATOM 4240 C C . LYS A 1 521 ? -11.006 16.867 33.074 1.00 86.38 521 LYS A C 1
ATOM 4242 O O . LYS A 1 521 ? -11.484 16.468 32.019 1.00 86.38 521 LYS A O 1
ATOM 4247 N N . THR A 1 522 ? -10.057 16.192 33.713 1.00 90.19 522 THR A N 1
ATOM 4248 C CA . THR A 1 522 ? -9.548 14.902 33.222 1.00 90.19 522 THR A CA 1
ATOM 4249 C C . THR A 1 522 ? -9.993 13.779 34.145 1.00 90.19 522 THR A C 1
ATOM 4251 O O . THR A 1 522 ? -9.876 13.883 35.362 1.00 90.19 522 THR A O 1
ATOM 4254 N N . VAL A 1 523 ? -10.517 12.697 33.576 1.00 91.75 523 VAL A N 1
ATOM 4255 C CA . VAL A 1 523 ? -10.867 11.479 34.311 1.00 91.75 523 VAL A CA 1
ATOM 4256 C C . VAL A 1 523 ? -10.096 10.300 33.737 1.00 91.75 523 VAL A C 1
ATOM 4258 O O . VAL A 1 523 ? -10.070 10.088 32.526 1.00 91.75 523 VAL A O 1
ATOM 4261 N N . GLU A 1 524 ? -9.461 9.522 34.604 1.00 94.19 524 GLU A N 1
ATOM 4262 C CA . GLU A 1 524 ? -8.795 8.281 34.220 1.00 94.19 524 GLU A CA 1
ATOM 4263 C C . GLU A 1 524 ? -9.737 7.113 34.476 1.00 94.19 524 GLU A C 1
ATOM 4265 O O . GLU A 1 524 ? -10.235 6.940 35.594 1.00 94.19 524 GLU A O 1
ATOM 4270 N N . GLY A 1 525 ? -9.968 6.296 33.454 1.00 92.56 525 GLY A N 1
ATOM 4271 C CA . GLY A 1 525 ? -10.869 5.166 33.548 1.00 92.56 525 GLY A CA 1
ATOM 4272 C C . GLY A 1 525 ? -10.239 3.849 33.134 1.00 92.56 525 GLY A C 1
ATOM 4273 O O . GLY A 1 525 ? -9.426 3.776 32.217 1.00 92.56 525 GLY A O 1
ATOM 4274 N N . VAL A 1 526 ? -10.632 2.795 33.841 1.00 91.00 526 VAL A N 1
ATOM 4275 C CA . VAL A 1 526 ? -10.052 1.448 33.705 1.00 91.00 526 VAL A CA 1
ATOM 4276 C C . VAL A 1 526 ? -10.988 0.475 33.006 1.00 91.00 526 VAL A C 1
ATOM 4278 O O . VAL A 1 526 ? -10.533 -0.540 32.486 1.00 91.00 526 VAL A O 1
ATOM 4281 N N . ARG A 1 527 ? -12.297 0.764 32.993 1.00 89.00 527 ARG A N 1
ATOM 4282 C CA . ARG A 1 527 ? -13.320 -0.060 32.343 1.00 89.00 527 ARG A CA 1
ATOM 4283 C C . ARG A 1 527 ? -14.485 0.719 31.836 1.00 89.00 527 ARG A C 1
ATOM 4285 O O . ARG A 1 527 ? -14.928 1.633 32.505 1.00 89.00 527 ARG A O 1
ATOM 4292 N N . TRP A 1 528 ? -15.021 0.295 30.703 1.00 90.06 528 TRP A N 1
ATOM 4293 C CA . TRP A 1 528 ? -16.148 0.967 30.101 1.00 90.06 528 TRP A CA 1
ATOM 4294 C C . TRP A 1 528 ? -17.054 0.021 29.328 1.00 90.06 528 TRP A C 1
ATOM 4296 O O . TRP A 1 528 ? -16.678 -1.096 28.961 1.00 90.06 528 TRP A O 1
ATOM 4306 N N . ALA A 1 529 ? -18.251 0.522 29.061 1.00 89.06 529 ALA A N 1
ATOM 4307 C CA . ALA A 1 529 ? -19.129 0.004 28.034 1.00 89.06 529 ALA A CA 1
ATOM 4308 C C . ALA A 1 529 ? -19.613 1.158 27.158 1.00 89.06 529 ALA A C 1
ATOM 4310 O O . ALA A 1 529 ? -19.886 2.252 27.662 1.00 89.06 529 ALA A O 1
ATOM 4311 N N . VAL A 1 530 ? -19.722 0.897 25.859 1.00 88.19 530 VAL A N 1
ATOM 4312 C CA . VAL A 1 530 ? -20.322 1.829 24.906 1.00 88.19 530 VAL A CA 1
ATOM 4313 C C . VAL A 1 530 ? -21.798 1.482 24.791 1.00 88.19 530 VAL A C 1
ATOM 4315 O O . VAL A 1 530 ? -22.171 0.317 24.682 1.00 88.19 530 VAL A O 1
ATOM 4318 N N . LEU A 1 531 ? -22.645 2.495 24.869 1.00 86.50 531 LEU A N 1
ATOM 4319 C CA . LEU A 1 531 ? -24.090 2.396 24.985 1.00 86.50 531 LEU A CA 1
ATOM 4320 C C . LEU A 1 531 ? -24.732 3.116 23.807 1.00 86.50 531 LEU A C 1
ATOM 4322 O O . LEU A 1 531 ? -24.369 4.250 23.507 1.00 86.50 531 LEU A O 1
ATOM 4326 N N . TYR A 1 532 ? -25.712 2.473 23.179 1.00 82.31 532 TYR A N 1
ATOM 4327 C CA . TYR A 1 532 ? -26.439 3.023 22.040 1.00 82.31 532 TYR A CA 1
ATOM 4328 C C . TYR A 1 532 ? -27.866 3.410 22.437 1.00 82.31 532 TYR A C 1
ATOM 4330 O O . TYR A 1 532 ? -28.624 2.574 22.938 1.00 82.31 532 TYR A O 1
ATOM 4338 N N . MET A 1 533 ? -28.252 4.663 22.209 1.00 77.50 533 MET A N 1
ATOM 4339 C CA . MET A 1 533 ? -29.618 5.154 22.397 1.00 77.50 533 MET A CA 1
ATOM 4340 C C . MET A 1 533 ? -30.436 5.026 21.109 1.00 77.50 533 MET A C 1
ATOM 4342 O O . MET A 1 533 ? -29.957 5.334 20.020 1.00 77.50 533 MET A O 1
ATOM 4346 N N . ASP A 1 534 ? -31.694 4.591 21.238 1.00 69.19 534 ASP A N 1
ATOM 4347 C CA . ASP A 1 534 ? -32.621 4.555 20.101 1.00 69.19 534 ASP A CA 1
ATOM 4348 C C . ASP A 1 534 ? -32.924 5.986 19.623 1.00 69.19 534 ASP A C 1
ATOM 4350 O O . ASP A 1 534 ? -33.151 6.875 20.448 1.00 69.19 534 ASP A O 1
ATOM 4354 N N . LYS A 1 535 ? -32.974 6.200 18.300 1.00 63.19 535 LYS A N 1
ATOM 4355 C CA . LYS A 1 535 ? -33.216 7.514 17.670 1.00 63.19 535 LYS A CA 1
ATOM 4356 C C . LYS A 1 535 ? -34.563 8.124 18.102 1.00 63.19 535 LYS A C 1
ATOM 4358 O O . LYS A 1 535 ? -34.727 9.341 18.067 1.00 63.19 535 LYS A O 1
ATOM 4363 N N . ASP A 1 536 ? -35.501 7.290 18.550 1.00 59.84 536 ASP A N 1
ATOM 4364 C CA . ASP A 1 536 ? -36.830 7.705 19.010 1.00 59.84 536 ASP A CA 1
ATOM 4365 C C . ASP A 1 536 ? -36.871 8.164 20.484 1.00 59.84 536 ASP A C 1
ATOM 4367 O O . ASP A 1 536 ? -37.859 8.760 20.926 1.00 59.84 536 ASP A O 1
ATOM 4371 N N . GLN A 1 537 ? -35.812 7.924 21.269 1.00 60.81 537 GLN A N 1
ATOM 4372 C CA . GLN A 1 537 ? -35.746 8.376 22.659 1.00 60.81 537 GLN A CA 1
ATOM 4373 C C . GLN A 1 537 ? -35.229 9.813 22.762 1.00 60.81 537 GLN A C 1
ATOM 4375 O O . GLN A 1 537 ? -34.033 10.084 22.693 1.00 60.81 537 GLN A O 1
ATOM 4380 N N . LYS A 1 538 ? -36.144 10.752 23.020 1.00 54.44 538 LYS A N 1
ATOM 4381 C CA . LYS A 1 538 ? -35.809 12.154 23.303 1.00 54.44 538 LYS A CA 1
ATOM 4382 C C . LYS A 1 538 ? -35.432 12.341 24.772 1.00 54.44 538 LYS A C 1
ATOM 4384 O O . LYS A 1 538 ? -36.277 12.713 25.583 1.00 54.44 538 LYS A O 1
ATOM 4389 N N . VAL A 1 539 ? -34.170 12.111 25.121 1.00 59.34 539 VAL A N 1
ATOM 4390 C CA . VAL A 1 539 ? -33.623 12.567 26.408 1.00 59.34 539 VAL A CA 1
ATOM 4391 C C . VAL A 1 539 ? -32.874 13.870 26.165 1.00 59.34 539 VAL A C 1
ATOM 4393 O O . VAL A 1 539 ? -31.943 13.900 25.368 1.00 59.34 539 VAL A O 1
ATOM 4396 N N . ALA A 1 540 ? -33.278 14.946 26.844 1.00 56.66 540 ALA A N 1
ATOM 4397 C CA . ALA A 1 540 ? -32.491 16.172 26.876 1.00 56.66 540 ALA A CA 1
ATOM 4398 C C . ALA A 1 540 ? -31.202 15.904 27.673 1.00 56.66 540 ALA A C 1
ATOM 4400 O O . ALA A 1 540 ? -31.213 15.738 28.901 1.00 56.66 540 ALA A O 1
ATOM 4401 N N . LEU A 1 541 ? -30.101 15.768 26.944 1.00 62.88 541 LEU A N 1
ATOM 4402 C CA . LEU A 1 541 ? -28.751 15.889 27.471 1.00 62.88 541 LEU A CA 1
ATOM 4403 C C . LEU A 1 541 ? -28.364 17.338 27.173 1.00 62.88 541 LEU A C 1
ATOM 4405 O O . LEU A 1 541 ? -28.412 17.741 26.014 1.00 62.88 541 LEU A O 1
ATOM 4409 N N . ASP A 1 542 ? -28.119 18.145 28.206 1.00 55.88 542 ASP A N 1
ATOM 4410 C CA . ASP A 1 542 ? -27.779 19.558 28.027 1.00 55.88 542 ASP A CA 1
ATOM 4411 C C . ASP A 1 542 ? -26.506 19.654 27.164 1.00 55.88 542 ASP A C 1
ATOM 4413 O O . ASP A 1 542 ? -25.421 19.291 27.609 1.00 55.88 542 ASP A O 1
ATOM 4417 N N . SER A 1 543 ? -26.646 20.069 25.901 1.00 51.53 543 SER A N 1
ATOM 4418 C CA . SER A 1 543 ? -25.546 20.140 24.930 1.00 51.53 543 SER A CA 1
ATOM 4419 C C . SER A 1 543 ? -24.748 21.437 25.128 1.00 51.53 543 SER A C 1
ATOM 4421 O O . SER A 1 543 ? -25.282 22.525 24.880 1.00 51.53 543 SER A O 1
ATOM 4423 N N . GLY A 1 544 ? -23.496 21.328 25.585 1.00 54.62 544 GLY A N 1
ATOM 4424 C CA . GLY A 1 544 ? -22.530 22.428 25.764 1.00 54.62 544 GLY A CA 1
ATOM 4425 C C . GLY A 1 544 ? -21.242 22.213 24.951 1.00 54.62 544 GLY A C 1
ATOM 4426 O O . GLY A 1 544 ? -21.245 21.446 24.004 1.00 54.62 544 GLY A O 1
ATOM 4427 N N . SER A 1 545 ? -20.117 22.836 25.316 1.00 57.00 545 SER A N 1
ATOM 4428 C CA . SER A 1 545 ? -18.770 22.443 24.827 1.00 57.00 545 SER A CA 1
ATOM 4429 C C . SER A 1 545 ? -18.264 21.230 25.624 1.00 57.00 545 SER A C 1
ATOM 4431 O O . SER A 1 545 ? -18.633 21.155 26.801 1.00 57.00 545 SER A O 1
ATOM 4433 N N . PRO A 1 546 ? -17.448 20.308 25.063 1.00 64.31 546 PRO A N 1
ATOM 4434 C CA . PRO A 1 546 ? -16.832 19.237 25.845 1.00 64.31 546 PRO A CA 1
ATOM 4435 C C . PRO A 1 546 ? -16.114 19.828 27.060 1.00 64.31 546 PRO A C 1
ATOM 4437 O O . PRO A 1 546 ? -15.353 20.788 26.922 1.00 64.31 546 PRO A O 1
ATOM 4440 N N . ASP A 1 547 ? -16.391 19.294 28.248 1.00 78.69 547 ASP A N 1
ATOM 4441 C CA . ASP A 1 547 ? -15.825 19.771 29.516 1.00 78.69 547 ASP A CA 1
ATOM 4442 C C . ASP A 1 547 ? -14.919 18.731 30.186 1.00 78.69 547 ASP A C 1
ATOM 4444 O O . ASP A 1 547 ? -14.193 19.049 31.135 1.00 78.69 547 ASP A O 1
ATOM 4448 N N . THR A 1 548 ? -14.936 17.499 29.669 1.00 85.38 548 THR A N 1
ATOM 4449 C CA . THR A 1 548 ? -14.280 16.351 30.278 1.00 85.38 548 THR A CA 1
ATOM 4450 C C . THR A 1 548 ? -13.449 15.581 29.258 1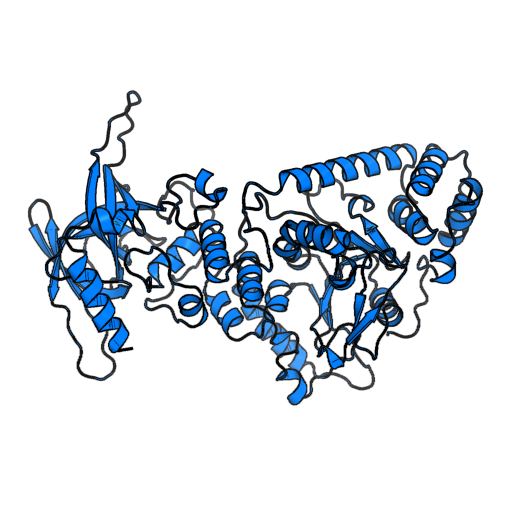.00 85.38 548 THR A C 1
ATOM 4452 O O . THR A 1 548 ? -13.961 15.088 28.253 1.00 85.38 548 THR A O 1
ATOM 4455 N N . ARG A 1 549 ? -12.162 15.414 29.560 1.00 90.19 549 ARG A N 1
ATOM 4456 C CA . ARG A 1 549 ? -11.254 14.490 28.886 1.00 90.19 549 ARG A CA 1
ATOM 4457 C C . ARG A 1 549 ? -11.228 13.158 29.621 1.00 90.19 549 ARG A C 1
ATOM 4459 O O . ARG A 1 549 ? -11.002 13.100 30.825 1.00 90.19 549 ARG A O 1
ATOM 4466 N N . VAL A 1 550 ? -11.406 12.079 28.882 1.00 90.81 550 VAL A N 1
ATOM 4467 C CA . VAL A 1 550 ? -11.403 10.705 29.381 1.00 90.81 550 VAL A CA 1
ATOM 4468 C C . VAL A 1 550 ? -10.124 10.043 28.936 1.00 90.81 550 VAL A C 1
ATOM 4470 O O . VAL A 1 550 ? -9.884 9.973 27.738 1.00 90.81 550 VAL A O 1
ATOM 4473 N N . VAL A 1 551 ? -9.323 9.538 29.865 1.00 93.81 551 VAL A N 1
ATOM 4474 C CA . VAL A 1 551 ? -8.108 8.778 29.567 1.00 93.81 551 VAL A CA 1
ATOM 4475 C C . VAL A 1 551 ? -8.363 7.305 29.856 1.00 93.81 551 VAL A C 1
ATOM 4477 O O . VAL A 1 551 ? -8.674 6.931 30.986 1.00 93.81 551 VAL A O 1
ATOM 4480 N N . TYR A 1 552 ? -8.216 6.465 28.835 1.00 93.00 552 TYR A N 1
ATOM 4481 C CA . TYR A 1 552 ? -8.389 5.020 28.943 1.00 93.00 552 TYR A CA 1
ATOM 4482 C C . TYR A 1 552 ? -7.075 4.373 29.373 1.00 93.00 552 TYR A C 1
ATOM 4484 O O . TYR A 1 552 ? -6.076 4.434 28.651 1.00 93.00 552 TYR A O 1
ATOM 4492 N N . LEU A 1 553 ? -7.083 3.750 30.549 1.00 92.31 553 LEU A N 1
ATOM 4493 C CA . LEU A 1 553 ? -5.966 2.969 31.063 1.00 92.31 553 LEU A CA 1
ATOM 4494 C C . LEU A 1 553 ? -6.143 1.508 30.627 1.00 92.31 553 LEU A C 1
ATOM 4496 O O . LEU A 1 553 ? -7.177 0.920 30.957 1.00 92.31 553 LEU A O 1
ATOM 4500 N N . PRO A 1 554 ? -5.177 0.917 29.900 1.00 89.81 554 PRO A N 1
ATOM 4501 C CA . PRO A 1 554 ? -5.250 -0.478 29.489 1.00 89.81 554 PRO A CA 1
ATOM 4502 C C . PRO A 1 554 ? -4.488 -1.443 30.418 1.00 89.81 554 PRO A C 1
ATOM 4504 O O . PRO A 1 554 ? -3.632 -1.051 31.217 1.00 89.81 554 PRO A O 1
ATOM 4507 N N . GLY A 1 555 ? -4.775 -2.736 30.263 1.00 87.81 555 GLY A N 1
ATOM 4508 C CA . GLY A 1 555 ? -3.941 -3.857 30.701 1.00 87.81 555 GLY A CA 1
ATOM 4509 C C . GLY A 1 555 ? -3.658 -3.919 32.206 1.00 87.81 555 GLY A C 1
ATOM 4510 O O . GLY A 1 555 ? -4.548 -3.766 33.046 1.00 87.81 555 GLY A O 1
ATOM 4511 N N . GLU A 1 556 ? -2.394 -4.182 32.555 1.00 88.12 556 GLU A N 1
ATOM 4512 C CA . GLU A 1 556 ? -1.942 -4.350 33.945 1.00 88.12 556 GLU A CA 1
ATOM 4513 C C . GLU A 1 556 ? -2.092 -3.077 34.787 1.00 88.12 556 GLU A C 1
ATOM 4515 O O . GLU A 1 556 ? -2.383 -3.159 35.981 1.00 88.12 556 GLU A O 1
ATOM 4520 N N . GLU A 1 557 ? -1.955 -1.895 34.179 1.00 89.75 557 GLU A N 1
ATOM 4521 C CA . GLU A 1 557 ? -2.176 -0.634 34.891 1.00 89.75 557 GLU A CA 1
ATOM 4522 C C . GLU A 1 557 ? -3.634 -0.524 35.349 1.00 89.75 557 GLU A C 1
ATOM 4524 O O . GLU A 1 557 ? -3.919 -0.232 36.512 1.00 89.75 557 GLU A O 1
ATOM 4529 N N . ALA A 1 558 ? -4.568 -0.827 34.452 1.00 90.19 558 ALA A N 1
ATOM 4530 C CA . ALA A 1 558 ? -5.989 -0.821 34.756 1.00 90.19 558 ALA A CA 1
ATOM 4531 C C . ALA A 1 558 ? -6.357 -1.875 35.812 1.00 90.19 558 ALA A C 1
ATOM 4533 O O . ALA A 1 558 ? -7.104 -1.591 36.752 1.00 90.19 558 ALA A O 1
ATOM 4534 N N . LEU A 1 559 ? -5.771 -3.074 35.704 1.00 89.12 559 LEU A N 1
ATOM 4535 C CA . LEU A 1 559 ? -5.920 -4.162 36.674 1.00 89.12 559 LEU A CA 1
ATOM 4536 C C . LEU A 1 559 ? -5.419 -3.793 38.073 1.00 89.12 559 LEU A C 1
ATOM 4538 O O . LEU A 1 559 ? -6.000 -4.249 39.060 1.00 89.12 559 LEU A O 1
ATOM 4542 N N . ALA A 1 560 ? -4.347 -3.007 38.165 1.00 91.06 560 ALA A N 1
ATOM 4543 C CA . ALA A 1 560 ? -3.784 -2.563 39.433 1.00 91.06 560 ALA A CA 1
ATOM 4544 C C . ALA A 1 560 ? -4.629 -1.472 40.108 1.00 91.06 560 ALA A C 1
ATOM 4546 O O . ALA A 1 560 ? -4.585 -1.342 41.331 1.00 91.06 560 ALA A O 1
ATOM 4547 N N . ARG A 1 561 ? -5.389 -0.693 39.328 1.00 94.19 561 ARG A N 1
ATOM 4548 C CA . ARG A 1 561 ? -6.149 0.465 39.826 1.00 94.19 561 ARG A CA 1
ATOM 4549 C C . ARG A 1 561 ? -7.629 0.186 40.071 1.00 94.19 561 ARG A C 1
ATOM 4551 O O . ARG A 1 561 ? -8.233 0.872 40.889 1.00 94.19 561 ARG A O 1
ATOM 4558 N N . THR A 1 562 ? -8.215 -0.819 39.420 1.00 92.81 562 THR A N 1
ATOM 4559 C CA . THR A 1 562 ? -9.597 -1.228 39.710 1.00 92.81 562 THR A CA 1
ATOM 4560 C C . THR A 1 562 ? -9.704 -1.958 41.054 1.00 92.81 562 THR A C 1
ATOM 4562 O O . THR A 1 562 ? -8.934 -2.869 41.365 1.00 92.81 562 THR A O 1
ATOM 4565 N N . GLN A 1 563 ? -10.736 -1.632 41.833 1.00 93.69 563 GLN A N 1
ATOM 4566 C CA . GLN A 1 563 ? -11.099 -2.399 43.032 1.00 93.69 563 GLN A CA 1
ATOM 4567 C C . GLN A 1 563 ? -11.974 -3.628 42.718 1.00 93.69 563 GLN A C 1
ATOM 4569 O O . GLN A 1 563 ? -12.170 -4.490 43.576 1.00 93.69 563 GLN A O 1
ATOM 4574 N N . TYR A 1 564 ? -12.474 -3.742 41.482 1.00 91.94 564 TYR A N 1
ATOM 4575 C CA . TYR A 1 564 ? -13.431 -4.768 41.053 1.00 91.94 564 TYR A CA 1
ATOM 4576 C C . TYR A 1 564 ? -12.795 -5.857 40.175 1.00 91.94 564 TYR A C 1
ATOM 4578 O O . TYR A 1 564 ? -13.478 -6.553 39.418 1.00 91.94 564 TYR A O 1
ATOM 4586 N N . ARG A 1 565 ? -11.467 -6.030 40.266 1.00 89.94 565 ARG A N 1
ATOM 4587 C CA . ARG A 1 565 ? -10.690 -6.979 39.448 1.00 89.94 565 ARG A CA 1
ATOM 4588 C C . ARG A 1 565 ? -11.317 -8.374 39.408 1.00 89.94 565 ARG A C 1
ATOM 4590 O O . ARG A 1 565 ? -11.478 -8.943 38.333 1.00 89.94 565 ARG A O 1
ATOM 4597 N N . LYS A 1 566 ? -11.659 -8.941 40.571 1.00 90.19 566 LYS A N 1
ATOM 4598 C CA . LYS A 1 566 ? -12.191 -10.313 40.664 1.00 90.19 566 LYS A CA 1
ATOM 4599 C C . LYS A 1 566 ? -13.553 -10.440 39.980 1.00 90.19 566 LYS A C 1
ATOM 4601 O O . LYS A 1 566 ? -13.797 -11.434 39.305 1.00 90.19 566 LYS A O 1
ATOM 4606 N N . GLN A 1 567 ? -14.405 -9.432 40.128 1.00 90.56 567 GLN A N 1
ATOM 4607 C CA . GLN A 1 567 ? -15.759 -9.400 39.591 1.00 90.56 567 GLN A CA 1
ATOM 4608 C C . GLN A 1 567 ? -15.736 -9.334 38.062 1.00 90.56 567 GLN A C 1
ATOM 4610 O O . GLN A 1 567 ? -16.387 -10.148 37.412 1.00 90.56 567 GLN A O 1
ATOM 4615 N N . TYR A 1 568 ? -14.906 -8.461 37.477 1.00 88.50 568 TYR A N 1
ATOM 4616 C CA . TYR A 1 568 ? -14.752 -8.407 36.019 1.00 88.50 568 TYR A CA 1
ATOM 4617 C C . TYR A 1 568 ? -14.183 -9.700 35.436 1.00 88.50 568 TYR A C 1
ATOM 4619 O O . TYR A 1 568 ? -14.669 -10.169 34.408 1.00 88.50 568 TYR A O 1
ATOM 4627 N N . LEU A 1 569 ? -13.166 -10.286 36.080 1.00 86.75 569 LEU A N 1
ATOM 4628 C CA . LEU A 1 569 ? -12.576 -11.546 35.619 1.00 86.75 569 LEU A CA 1
ATOM 4629 C C . LEU A 1 569 ? -13.586 -12.704 35.685 1.00 86.75 569 LEU A C 1
ATOM 4631 O O . LEU A 1 569 ? -13.670 -13.482 34.738 1.00 86.75 569 LEU A O 1
ATOM 4635 N N . SER A 1 570 ? -14.388 -12.784 36.754 1.00 87.06 570 SER A N 1
ATOM 4636 C CA . SER A 1 570 ? -15.447 -13.796 36.894 1.00 87.06 570 SER A CA 1
ATOM 4637 C C . SER A 1 570 ? -16.533 -13.632 35.831 1.00 87.06 570 SER A C 1
ATOM 4639 O O . SER A 1 570 ? -16.859 -14.585 35.127 1.00 87.06 570 SER A O 1
ATOM 4641 N N . ALA A 1 571 ? -17.046 -12.412 35.653 1.00 82.31 571 ALA A N 1
ATOM 4642 C CA . ALA A 1 571 ? -18.106 -12.129 34.690 1.00 82.31 571 ALA A CA 1
ATOM 4643 C C . ALA A 1 571 ? -17.683 -12.441 33.241 1.00 82.31 571 ALA A C 1
ATOM 4645 O O . ALA A 1 571 ? -18.479 -12.953 32.450 1.00 82.31 571 ALA A O 1
ATOM 4646 N N . LEU A 1 572 ? -16.421 -12.183 32.881 1.00 74.75 572 LEU A N 1
ATOM 4647 C CA . LEU A 1 572 ? -15.892 -12.504 31.552 1.00 74.75 572 LEU A CA 1
ATOM 4648 C C . LEU A 1 572 ? -15.680 -14.009 31.349 1.00 74.75 572 LEU A C 1
ATOM 4650 O O . LEU A 1 572 ? -15.980 -14.510 30.264 1.00 74.75 572 LEU A O 1
ATOM 4654 N N . ALA A 1 573 ? -15.231 -14.739 32.373 1.00 77.81 573 ALA A N 1
ATOM 4655 C CA . ALA A 1 573 ? -15.121 -16.197 32.310 1.00 77.81 573 ALA A CA 1
ATOM 4656 C C . ALA A 1 573 ? -16.495 -16.855 32.098 1.00 77.81 573 ALA A C 1
ATOM 4658 O O . ALA A 1 573 ? -16.640 -17.721 31.238 1.00 77.81 573 ALA A O 1
ATOM 4659 N N . GLU A 1 574 ? -17.525 -16.385 32.806 1.00 71.31 574 GLU A N 1
ATOM 4660 C CA . GLU A 1 574 ? -18.907 -16.847 32.626 1.00 71.31 574 GLU A CA 1
ATOM 4661 C C . GLU A 1 574 ? -19.443 -16.537 31.223 1.00 71.31 574 GLU A C 1
ATOM 4663 O O . GLU A 1 574 ? -20.101 -17.372 30.608 1.00 71.31 574 GLU A O 1
ATOM 4668 N N . THR A 1 575 ? -19.123 -15.361 30.680 1.00 64.31 575 THR A N 1
ATOM 4669 C CA . THR A 1 575 ? -19.554 -14.962 29.331 1.00 64.31 575 THR A CA 1
ATOM 4670 C C . THR A 1 575 ? -18.846 -15.771 28.237 1.00 64.31 575 THR A C 1
ATOM 4672 O O . THR A 1 575 ? -19.440 -16.047 27.197 1.00 64.31 575 THR A O 1
ATOM 4675 N N . SER A 1 576 ? -17.598 -16.181 28.482 1.00 55.84 576 SER A N 1
ATOM 4676 C CA . SER A 1 576 ? -16.785 -16.979 27.552 1.00 55.84 576 SER A CA 1
ATOM 4677 C C . SER A 1 576 ? -17.150 -18.467 27.546 1.00 55.84 576 SER A C 1
ATOM 4679 O O . SER A 1 576 ? -16.808 -19.154 26.599 1.00 55.84 576 SER A O 1
ATOM 4681 N N . LEU A 1 577 ? -17.837 -18.965 28.581 1.00 39.38 577 LEU A N 1
ATOM 4682 C CA . LEU A 1 577 ? -18.348 -20.344 28.661 1.00 39.38 577 LEU A CA 1
ATOM 4683 C C . LEU A 1 577 ? -19.728 -20.522 27.998 1.00 39.38 577 LEU A C 1
ATOM 4685 O O . LEU A 1 577 ? -20.187 -21.649 27.832 1.00 39.38 577 LEU A O 1
ATOM 4689 N N . ILE A 1 578 ? -20.418 -19.418 27.686 1.00 39.56 578 ILE A N 1
ATOM 4690 C CA . ILE A 1 578 ? -21.778 -19.400 27.114 1.00 39.56 578 ILE A CA 1
ATOM 4691 C C . ILE A 1 578 ? -21.757 -19.176 25.587 1.00 39.56 578 ILE A C 1
ATOM 4693 O O . ILE A 1 578 ? -22.759 -19.433 24.919 1.00 39.56 578 ILE A O 1
ATOM 4697 N N . ARG A 1 579 ? -20.637 -18.691 25.043 1.00 40.91 579 ARG A N 1
ATOM 4698 C CA . ARG A 1 579 ? -20.374 -18.567 23.602 1.00 40.91 579 ARG A CA 1
ATOM 4699 C C . ARG A 1 579 ? -19.504 -19.732 23.156 1.00 40.91 579 ARG A C 1
ATOM 4701 O O . ARG A 1 579 ? -19.699 -20.165 22.002 1.00 40.91 579 ARG A O 1
#

pLDDT: mean 83.56, std 15.0, range [32.53, 98.31]

Foldseek 3Di:
DQDDDDDALQDDPVQLAAFLPPPALVNLVVVLCVRVVHDDDPPQALSNVLSVLLSVVDGGSLSSSLLCVQCVVHRNNCLVVQLVVLVVVLVVCLVPQAFAQKRQFLLRDFQWKQFLRSLAIYGQSSHDDDPPDDPSDDDLLEAEEAEFADDPVQWDWQQDCRLPSQATQIFGPVADPSSLSRQCVVVVRGIYDDCSRRAHDPDGPDPCSVVVNQSCQQRNVLNVLSQQADQSHEYEYHQQGRSAADDPDPVSVPDLRGLQQALLNLSNLHPHYDYPNYDPVDDDDPVVVVVVCVVSVVSVVQQQHLVNLQSNLRHDYPDLLSNLSSNLSSNVQRMAGGDDPPDDNQLSNLLSLLRHDQARNQQQQFFAADLDAQASHHGPVCSSPHDGQDDGDPPPDPPDPDPPPQFFGKAFPDNCCNSDSPSGGKIKGFFDWQAKKAFPDFDDDDDDDDQRWTWIFGDDPPDTDIDIFSGKGFDGDRPAIWTKTFGPPDDDPADGQKIKTFRFLDWDAWDQDPVRDTGAIETEGRGIMMTGHDPPDRDDDPDDRGRYMYIRDGDPVSCVRDPCNVVSVVVSVVVVVVD